Protein AF-A0A5J4QBY5-F1 (afdb_monomer_lite)

pLDDT: mean 77.53, std 17.88, range [31.95, 97.81]

Foldseek 3Di:
DVVCVVCVVVPPPPVVVVPDPDDDDDAADPDDFFLLVLLVVVLVPDQFVVVNVLSVVLSVLCCVVPNDGHTPVPPDQVVVVVLLVSCVVPHDLQNSVSSVVSVVVSVVVCVVNRNDPDDDHDDDCVSSDDDDDADADDPVRVVVLVVVLVVVVVVDDPQFLDLDLQDQNLLSLVLLLCLQLLNADLLFLQQDFQLLWDKDFDDDPDPPDPPPVVLVVVCVVPVPDPSNVVVVVVDDPVNVVVVVVVVVVSVVVCVPGFIWIWGWTARPPPRFIATGIGGCVSNVVSQVSLQADRNRHGDDRQAGSRVLDGSVDDDRSVSSVVSSVVSQVSSLVSNCCCCCVPPVDPSVSDGSSNSNLNSLLVCVVVVNDLVVSCNNNVHDSVVSCVSCVVNVPVVVVVVVVCVVCVVVPD

Secondary structure (DSSP, 8-state):
-HHHHHHHTTTT--HHHHHS------S-STT--BHHHHHHHHHHT-SSHHHHHHHHHHHHHHHHHH-S--BGGG-SHHHHHHHHHHHHHHS-HHHHHHHHHHHHHHHHHHHHTTSS--------GGGG----------HHHHHHHHHHHHHHHHT--TT-----TT-HHHHHHHHHHHHHTTT--HHHHTT-BGGGEEEESPPPP----HHHHHHHHHHHH-TTSHHHHHHHTTS-HHHHHHHHHHHHHHHHHHHHH--EEEEEEE-TTT--EEEEEEEHHHHHHHHGGGGB-TTSPBPPTTSBSSTTS-TT----HHHHHHHHHHHHHHHHHHHHHIIIIIH----TT--THHHHHHHHHHHHHTT--HHHHHHHTT--HHHHHHHHTTTTHHHHHHHHHHHHGGGS--

Radius of gyration: 28.93 Å; chains: 1; bounding box: 74×47×86 Å

InterPro domains:
  IPR010998 Integrase/recombinase, N-terminal [G3DSA:1.10.150.130] (32-131)
  IPR011010 DNA breaking-rejoining enzyme, catalytic core [SSF56349] (48-383)

Structure (mmCIF, N/CA/C/O backbone):
data_AF-A0A5J4QBY5-F1
#
_entry.id   AF-A0A5J4QBY5-F1
#
loop_
_atom_site.group_PDB
_atom_site.id
_atom_site.type_symbol
_atom_site.label_atom_id
_atom_site.label_alt_id
_atom_site.label_comp_id
_atom_site.label_asym_id
_atom_site.label_entity_id
_atom_site.label_seq_id
_atom_site.pdbx_PDB_ins_code
_atom_site.Cartn_x
_atom_site.Cartn_y
_atom_site.Cartn_z
_atom_site.occupancy
_atom_site.B_iso_or_equiv
_atom_site.auth_seq_id
_atom_site.auth_comp_id
_atom_site.auth_asym_id
_atom_site.auth_atom_id
_atom_site.pdbx_PDB_model_num
ATOM 1 N N . ASN A 1 1 ? -39.671 8.702 2.617 1.00 46.53 1 ASN A N 1
ATOM 2 C CA . ASN A 1 1 ? -38.252 8.301 2.446 1.00 46.53 1 ASN A CA 1
ATOM 3 C C . ASN A 1 1 ? -37.418 8.182 3.726 1.00 46.53 1 ASN A C 1
ATOM 5 O O . ASN A 1 1 ? -36.582 7.296 3.741 1.00 46.53 1 ASN A O 1
ATOM 9 N N . ARG A 1 2 ? -37.656 8.931 4.820 1.00 33.38 2 ARG A N 1
ATOM 10 C CA . ARG A 1 2 ? -36.949 8.706 6.112 1.00 33.38 2 ARG A CA 1
ATOM 11 C C . ARG A 1 2 ? -37.353 7.425 6.864 1.00 33.38 2 ARG A C 1
ATOM 13 O O . ARG A 1 2 ? -36.557 6.864 7.602 1.00 33.38 2 ARG A O 1
ATOM 20 N N . ILE A 1 3 ? -38.566 6.932 6.614 1.00 31.95 3 ILE A N 1
ATOM 21 C CA . ILE A 1 3 ? -39.099 5.694 7.206 1.00 31.95 3 ILE A CA 1
ATOM 22 C C . ILE A 1 3 ? -38.296 4.458 6.748 1.00 31.95 3 ILE A C 1
ATOM 24 O O . ILE A 1 3 ? -37.958 3.614 7.567 1.00 31.95 3 ILE A O 1
ATOM 28 N N . LYS A 1 4 ? -37.877 4.381 5.475 1.00 37.06 4 LYS A N 1
ATOM 29 C CA . LYS A 1 4 ? -37.066 3.253 4.977 1.00 37.06 4 LYS A CA 1
ATOM 30 C C . LYS A 1 4 ? -35.644 3.219 5.556 1.00 37.06 4 LYS A C 1
ATOM 32 O O . LYS A 1 4 ? -35.124 2.132 5.770 1.00 37.06 4 LYS A O 1
ATOM 37 N N . GLU A 1 5 ? -35.033 4.367 5.860 1.00 44.47 5 GLU A N 1
ATOM 38 C CA . GLU A 1 5 ? -33.736 4.396 6.560 1.00 44.47 5 GLU A CA 1
ATOM 39 C C . GLU A 1 5 ? -33.871 3.964 8.024 1.00 44.47 5 GLU A C 1
ATOM 41 O O . GLU A 1 5 ? -33.045 3.180 8.485 1.00 44.47 5 GLU A O 1
ATOM 46 N N . TYR A 1 6 ? -34.936 4.389 8.716 1.00 37.34 6 TYR A N 1
ATOM 47 C CA . TYR A 1 6 ? -35.202 3.988 10.102 1.00 37.34 6 TYR A CA 1
ATOM 48 C C . TYR A 1 6 ? -35.401 2.468 10.221 1.00 37.34 6 TYR A C 1
ATOM 50 O O . TYR A 1 6 ? -34.738 1.834 11.031 1.00 37.34 6 TYR A O 1
ATOM 58 N N . TYR A 1 7 ? -36.212 1.856 9.349 1.00 37.28 7 TYR A N 1
ATOM 59 C CA . TYR A 1 7 ? -36.499 0.414 9.406 1.00 37.28 7 TYR A CA 1
ATOM 60 C C . TYR A 1 7 ? -35.414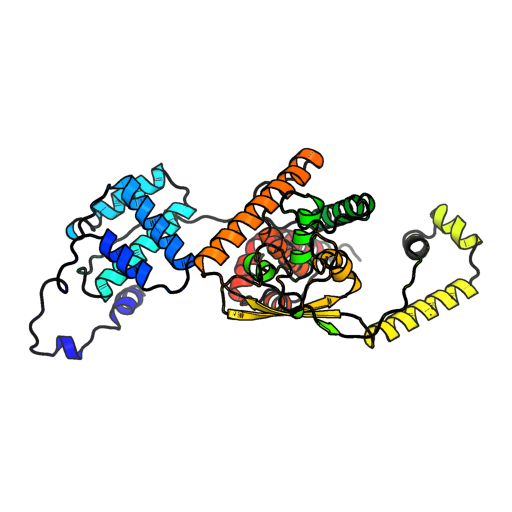 -0.489 8.791 1.00 37.28 7 TYR A C 1
ATOM 62 O O . TYR A 1 7 ? -35.352 -1.667 9.123 1.00 37.28 7 TYR A O 1
ATOM 70 N N . SER A 1 8 ? -34.494 0.042 7.976 1.00 43.62 8 SER A N 1
ATOM 71 C CA . SER A 1 8 ? -33.373 -0.748 7.426 1.00 43.62 8 SER A CA 1
ATOM 72 C C . SER A 1 8 ? -32.381 -1.258 8.483 1.00 43.62 8 SER A C 1
ATOM 74 O O . SER A 1 8 ? -31.684 -2.240 8.245 1.00 43.62 8 SER A O 1
ATOM 76 N N . VAL A 1 9 ? -32.338 -0.625 9.662 1.00 45.53 9 VAL A N 1
ATOM 77 C CA . VAL A 1 9 ? -31.515 -1.044 10.815 1.00 45.53 9 VAL A CA 1
ATOM 78 C C . VAL A 1 9 ? -32.247 -2.067 11.699 1.00 45.53 9 VAL A C 1
ATOM 80 O O . VAL A 1 9 ? -31.615 -2.765 12.485 1.00 45.53 9 VAL A O 1
ATOM 83 N N . PHE A 1 10 ? -33.570 -2.173 11.551 1.00 42.09 10 PHE A N 1
ATOM 84 C CA . PHE A 1 10 ? -34.473 -2.948 12.409 1.00 42.09 10 PHE A CA 1
ATOM 85 C C . PHE A 1 10 ? -35.046 -4.204 11.736 1.00 42.09 10 PHE A C 1
ATOM 87 O O . PHE A 1 10 ? -35.839 -4.912 12.346 1.00 42.09 10 PHE A O 1
ATOM 94 N N . ASN A 1 11 ? -34.626 -4.517 10.508 1.00 40.97 11 ASN A N 1
ATOM 95 C CA . ASN A 1 11 ? -35.065 -5.719 9.787 1.00 40.97 11 ASN A CA 1
ATOM 96 C C . ASN A 1 11 ? -34.514 -7.048 10.351 1.00 40.97 11 ASN A C 1
ATOM 98 O O . ASN A 1 11 ? -34.818 -8.094 9.793 1.00 40.97 11 ASN A O 1
ATOM 102 N N . ASP A 1 12 ? -33.765 -7.009 11.458 1.00 42.72 12 ASP A N 1
ATOM 103 C CA . ASP A 1 12 ? -33.238 -8.184 12.166 1.00 42.72 12 ASP A CA 1
ATOM 104 C C . ASP A 1 12 ? -33.823 -8.311 13.590 1.00 42.72 12 ASP A C 1
ATOM 106 O O . ASP A 1 12 ? -33.167 -8.836 14.494 1.00 42.72 12 ASP A O 1
ATOM 110 N N . TYR A 1 13 ? -35.026 -7.789 13.857 1.00 49.34 13 TYR A N 1
ATOM 111 C CA . TYR A 1 13 ? -35.700 -8.162 15.101 1.00 49.34 13 TYR A CA 1
ATOM 112 C C . TYR A 1 13 ? -36.180 -9.606 14.994 1.00 49.34 13 TYR A C 1
ATOM 114 O O . TYR A 1 13 ? -37.030 -9.926 14.168 1.00 49.34 13 TYR A O 1
ATOM 122 N N . ASP A 1 14 ? -35.616 -10.463 15.842 1.00 50.88 14 ASP A N 1
ATOM 123 C CA . ASP A 1 14 ? -36.073 -11.828 16.070 1.00 50.88 14 ASP A CA 1
ATOM 124 C C . ASP A 1 14 ? -37.492 -11.777 16.659 1.00 50.88 14 ASP A C 1
ATOM 126 O O . ASP A 1 14 ? -37.699 -11.611 17.864 1.00 50.88 14 ASP A O 1
ATOM 130 N N . VAL A 1 15 ? -38.480 -11.812 15.765 1.00 52.09 15 VAL A N 1
ATOM 131 C CA . VAL A 1 15 ? -39.899 -11.713 16.111 1.00 52.09 15 VAL A CA 1
ATOM 132 C C . VAL A 1 15 ? -40.307 -12.898 16.993 1.00 52.09 15 VAL A C 1
ATOM 134 O O . VAL A 1 15 ? -41.136 -12.730 17.883 1.00 52.09 15 VAL A O 1
ATOM 137 N N . GLU A 1 16 ? -39.664 -14.061 16.835 1.00 52.66 16 GLU A N 1
ATOM 138 C CA . GLU A 1 16 ? -39.890 -15.234 17.687 1.00 52.66 16 GLU A CA 1
ATOM 139 C C . GLU A 1 16 ? -39.417 -14.989 19.127 1.00 52.66 16 GLU A C 1
ATOM 141 O O . GLU A 1 16 ? -40.089 -15.394 20.075 1.00 52.66 16 GLU A O 1
ATOM 146 N N . PHE A 1 17 ? -38.310 -14.265 19.321 1.00 50.84 17 PHE A N 1
ATOM 147 C CA . PHE A 1 17 ? -37.849 -13.857 20.653 1.00 50.84 17 PHE A CA 1
ATOM 148 C C . PHE A 1 17 ? -38.803 -12.856 21.324 1.00 50.84 17 PHE A C 1
ATOM 150 O O . PHE A 1 17 ? -39.054 -12.973 22.523 1.00 50.84 17 PHE A O 1
ATOM 157 N N . ILE A 1 18 ? -39.368 -11.909 20.564 1.00 51.84 18 ILE A N 1
ATOM 158 C CA . ILE A 1 18 ? -40.320 -10.897 21.068 1.00 51.84 18 ILE A CA 1
ATOM 159 C C . ILE A 1 18 ? -41.653 -11.528 21.496 1.00 51.84 18 ILE A C 1
ATOM 161 O O . ILE A 1 18 ? -42.268 -11.058 22.449 1.00 51.84 18 ILE A O 1
ATOM 165 N N . ILE A 1 19 ? -42.094 -12.579 20.800 1.00 57.53 19 ILE A N 1
ATOM 166 C CA . ILE A 1 19 ? -43.344 -13.296 21.100 1.00 57.53 19 ILE A CA 1
ATOM 167 C C . ILE A 1 19 ? -43.143 -14.341 22.216 1.00 57.53 19 ILE A C 1
ATOM 169 O O . ILE A 1 19 ? -44.112 -14.841 22.780 1.00 57.53 19 ILE A O 1
ATOM 173 N N . SER A 1 20 ? -41.901 -14.682 22.569 1.00 62.91 20 SER A N 1
ATOM 174 C CA . SER A 1 20 ? -41.631 -15.672 23.614 1.00 62.91 20 SER A CA 1
ATOM 175 C C . SER A 1 20 ? -41.815 -15.110 25.032 1.00 62.91 20 SER A C 1
ATOM 177 O O . SER A 1 20 ? -41.347 -14.015 25.329 1.00 62.91 20 SER A O 1
ATOM 179 N N . ASP A 1 21 ? -42.362 -15.913 25.954 1.00 59.78 21 ASP A N 1
ATOM 180 C CA . ASP A 1 21 ? -42.421 -15.624 27.405 1.00 59.78 21 ASP A CA 1
ATOM 181 C C . ASP A 1 21 ? -41.038 -15.660 28.097 1.00 59.78 21 ASP A C 1
ATOM 183 O O . ASP A 1 21 ? -40.919 -15.780 29.321 1.00 59.78 21 ASP A O 1
ATOM 187 N N . LYS A 1 22 ? -39.944 -15.601 27.326 1.00 47.88 22 LYS A N 1
ATOM 188 C CA . LYS A 1 22 ? -38.591 -15.627 27.878 1.00 47.88 22 LYS A CA 1
ATOM 189 C C . LYS A 1 22 ? -38.329 -14.304 28.607 1.00 47.88 22 LYS A C 1
ATOM 191 O O . LYS A 1 22 ? -38.562 -13.234 28.043 1.00 47.88 22 LYS A O 1
ATOM 196 N N . PRO A 1 23 ? -37.801 -14.335 29.843 1.00 45.22 23 PRO A N 1
ATOM 197 C CA . PRO A 1 23 ? -37.517 -13.118 30.587 1.00 45.22 23 PRO A CA 1
ATOM 198 C C . PRO A 1 23 ? -36.537 -12.226 29.814 1.00 45.22 23 PRO A C 1
ATOM 200 O O . PRO A 1 23 ? -35.469 -12.667 29.382 1.00 45.22 23 PRO A O 1
ATOM 203 N N . ILE A 1 24 ? -36.892 -10.946 29.666 1.00 48.22 24 ILE A N 1
ATOM 204 C CA . ILE A 1 24 ? -36.012 -9.920 29.102 1.00 48.22 24 ILE A CA 1
ATOM 205 C C . ILE A 1 24 ? -34.854 -9.723 30.084 1.00 48.22 24 ILE A C 1
ATOM 207 O O . ILE A 1 24 ? -34.981 -9.005 31.079 1.00 48.22 24 ILE A O 1
ATOM 211 N N . ASN A 1 25 ? -33.713 -10.355 29.816 1.00 41.38 25 ASN A N 1
ATOM 212 C CA . ASN A 1 25 ? -32.504 -10.113 30.593 1.00 41.38 25 ASN A CA 1
ATOM 213 C C . ASN A 1 25 ? -32.058 -8.656 30.398 1.00 41.38 25 ASN A C 1
ATOM 215 O O . ASN A 1 25 ? -31.534 -8.266 29.353 1.00 41.38 25 ASN A O 1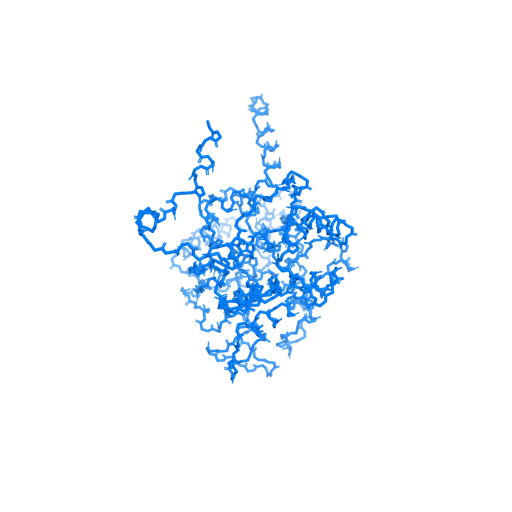
ATOM 219 N N . LYS A 1 26 ? -32.281 -7.831 31.427 1.00 43.12 26 LYS A N 1
ATOM 220 C CA . LYS A 1 26 ? -31.661 -6.513 31.558 1.00 43.12 26 LYS A CA 1
ATOM 221 C C . LYS A 1 26 ? -30.159 -6.722 31.792 1.00 43.12 26 LYS A C 1
ATOM 223 O O . LYS A 1 26 ? -29.785 -7.253 32.830 1.00 43.12 26 LYS A O 1
ATOM 228 N N . TYR A 1 27 ? -29.336 -6.199 30.882 1.00 49.44 27 TYR A N 1
ATOM 229 C CA . TYR A 1 27 ? -27.869 -6.066 30.980 1.00 49.44 27 TYR A CA 1
ATOM 230 C C . TYR A 1 27 ? -27.029 -7.319 30.662 1.00 49.44 27 TYR A C 1
ATOM 232 O O . TYR A 1 27 ? -27.524 -8.441 30.719 1.00 49.44 27 TYR A O 1
ATOM 240 N N . PRO A 1 28 ? -25.788 -7.106 30.172 1.00 50.69 28 PRO A N 1
ATOM 241 C CA . PRO A 1 28 ? -25.150 -7.985 29.210 1.00 50.69 28 PRO A CA 1
ATOM 242 C C . PRO A 1 28 ? -24.596 -9.246 29.861 1.00 50.69 28 PRO A C 1
ATOM 244 O O . PRO A 1 28 ? -24.357 -9.280 31.067 1.00 50.69 28 PRO A O 1
ATOM 247 N N . GLY A 1 29 ? -24.305 -10.246 29.027 1.00 49.34 29 GLY A N 1
ATOM 248 C CA . GLY A 1 29 ? -23.555 -11.437 29.420 1.00 49.34 29 GLY A CA 1
ATOM 249 C C . GLY A 1 29 ? -22.324 -11.114 30.290 1.00 49.34 29 GLY A C 1
ATOM 250 O O . GLY A 1 29 ? -21.747 -10.025 30.201 1.00 49.34 29 GLY A O 1
ATOM 251 N N . PRO A 1 30 ? -21.936 -12.047 31.169 1.00 52.03 30 PRO A N 1
ATOM 252 C CA . PRO A 1 30 ? -21.214 -11.748 32.399 1.00 52.03 30 PRO A CA 1
ATOM 253 C C . PRO A 1 30 ? -19.867 -11.039 32.161 1.00 52.03 30 PRO A C 1
ATOM 255 O O . PRO A 1 30 ? -18.988 -11.557 31.479 1.00 52.03 30 PRO A O 1
ATOM 258 N N . GLY A 1 31 ? -19.689 -9.861 32.778 1.00 69.94 31 GLY A N 1
ATOM 259 C CA . GLY A 1 31 ? -18.376 -9.357 33.217 1.00 69.94 31 GLY A CA 1
ATOM 260 C C . GLY A 1 31 ? -17.738 -8.170 32.478 1.00 69.94 31 GLY A C 1
ATOM 261 O O . GLY A 1 31 ? -16.791 -7.589 33.010 1.00 69.94 31 GLY A O 1
ATOM 262 N N . ILE A 1 32 ? -18.209 -7.748 31.298 1.00 83.25 32 ILE A N 1
ATOM 263 C CA . ILE A 1 32 ? -17.543 -6.659 30.551 1.00 83.25 32 ILE A CA 1
ATOM 264 C C . ILE A 1 32 ? -18.121 -5.292 30.923 1.00 83.25 32 ILE A C 1
ATOM 266 O O . ILE A 1 32 ? -19.243 -4.958 30.557 1.00 83.25 32 ILE A O 1
ATOM 270 N N . THR A 1 33 ? -17.320 -4.471 31.605 1.00 89.62 33 THR A N 1
ATOM 271 C CA . THR A 1 33 ? -17.707 -3.116 32.048 1.00 89.62 33 THR A CA 1
ATOM 272 C C . THR A 1 33 ? -16.893 -1.994 31.399 1.00 89.62 33 THR A C 1
ATOM 274 O O . THR A 1 33 ? -17.260 -0.823 31.517 1.00 89.62 33 THR A O 1
ATOM 277 N N . ASP A 1 34 ? -15.822 -2.337 30.680 1.00 93.94 34 ASP A N 1
ATOM 278 C CA . ASP A 1 34 ? -14.875 -1.390 30.090 1.00 93.94 34 ASP A CA 1
ATOM 279 C C . ASP A 1 34 ? -14.843 -1.490 28.556 1.00 93.94 34 ASP A C 1
ATOM 281 O O . ASP A 1 34 ? -14.798 -2.579 27.973 1.00 93.94 34 ASP A O 1
ATOM 285 N N . PHE A 1 35 ? -14.867 -0.339 27.886 1.00 95.38 35 PHE A N 1
ATOM 286 C CA . PHE A 1 35 ? -14.888 -0.243 26.433 1.00 95.38 35 PHE A CA 1
ATOM 287 C C . PHE A 1 35 ? -13.587 -0.755 25.798 1.00 95.38 35 PHE A C 1
ATOM 289 O O . PHE A 1 35 ? -13.620 -1.312 24.699 1.00 95.38 35 PHE A O 1
ATOM 296 N N . TYR A 1 36 ? -12.443 -0.665 26.480 1.00 96.75 36 TYR A N 1
ATOM 297 C CA . TYR A 1 36 ? -11.177 -1.228 26.007 1.00 96.75 36 TYR A CA 1
ATOM 298 C C . TYR A 1 36 ? -11.217 -2.749 25.877 1.00 96.75 36 TYR A C 1
ATOM 300 O O . TYR A 1 36 ? -10.595 -3.290 24.955 1.00 96.75 36 TYR A O 1
ATOM 308 N N . ASN A 1 37 ? -11.984 -3.430 26.730 1.00 94.06 37 ASN A N 1
ATOM 309 C CA . ASN A 1 37 ? -12.189 -4.875 26.638 1.00 94.06 37 ASN A CA 1
ATOM 310 C C . ASN A 1 37 ? -13.017 -5.231 25.396 1.00 94.06 37 ASN A C 1
ATOM 312 O O . ASN A 1 37 ? -12.685 -6.182 24.690 1.00 94.06 37 ASN A O 1
ATOM 316 N N . LEU A 1 38 ? -14.014 -4.414 25.041 1.00 94.62 38 LEU A N 1
ATOM 317 C CA . LEU A 1 38 ? -14.770 -4.574 23.790 1.00 94.62 38 LEU A CA 1
ATOM 318 C C . LEU A 1 38 ? -13.883 -4.386 22.553 1.00 94.62 38 LEU A C 1
ATOM 320 O O . LEU A 1 38 ? -13.995 -5.137 21.580 1.00 94.62 38 LEU A O 1
ATOM 324 N N . ILE A 1 39 ? -12.974 -3.405 22.586 1.00 96.12 39 ILE A N 1
ATOM 325 C CA . ILE A 1 39 ? -11.996 -3.212 21.508 1.00 96.12 39 ILE A CA 1
ATOM 326 C C . ILE A 1 39 ? -11.082 -4.435 21.398 1.00 96.12 39 ILE A C 1
ATOM 328 O O . ILE A 1 39 ? -10.825 -4.893 20.284 1.00 96.12 39 ILE A O 1
ATOM 332 N N . GLN A 1 40 ? -10.615 -4.968 22.531 1.00 94.19 40 GLN A N 1
ATOM 333 C CA . GLN A 1 40 ? -9.738 -6.137 22.573 1.00 94.19 40 GLN A CA 1
ATOM 334 C C . GLN A 1 40 ? -10.424 -7.376 21.988 1.00 94.19 40 GLN A C 1
ATOM 336 O O . GLN A 1 40 ? -9.901 -7.953 21.039 1.00 94.19 40 GLN A O 1
ATOM 341 N N . LEU A 1 41 ? -11.652 -7.684 22.416 1.00 92.56 41 LEU A N 1
ATOM 342 C CA . LEU A 1 41 ? -12.450 -8.766 21.829 1.00 92.56 41 LEU A CA 1
ATOM 343 C C . LEU A 1 41 ? -12.600 -8.617 20.314 1.00 92.56 41 LEU A C 1
ATOM 345 O O . LEU A 1 41 ? -12.476 -9.585 19.559 1.00 92.56 41 LEU A O 1
ATOM 349 N N . LYS A 1 42 ? -12.821 -7.388 19.829 1.00 92.62 42 LYS A N 1
ATOM 350 C CA . LYS A 1 42 ? -12.917 -7.165 18.386 1.00 92.62 42 LYS A CA 1
ATOM 351 C C . LYS A 1 42 ? -11.578 -7.339 17.671 1.00 92.62 42 LYS A C 1
ATOM 353 O O . LYS A 1 42 ? -11.571 -7.840 16.546 1.00 92.62 42 LYS A O 1
ATOM 358 N N . ILE A 1 43 ? -10.461 -6.938 18.277 1.00 92.12 43 ILE A N 1
ATOM 359 C CA . ILE A 1 43 ? -9.112 -7.193 17.746 1.00 92.12 43 ILE A CA 1
ATOM 360 C C . ILE A 1 43 ? -8.877 -8.698 17.611 1.00 92.12 43 ILE A C 1
ATOM 362 O O . ILE A 1 43 ? -8.402 -9.146 16.562 1.00 92.12 43 ILE A O 1
ATOM 366 N N . ASP A 1 44 ? -9.251 -9.462 18.630 1.00 88.50 44 ASP A N 1
ATOM 367 C CA . ASP A 1 44 ? -9.027 -10.905 18.689 1.00 88.50 44 ASP A CA 1
ATOM 368 C C . ASP A 1 44 ? -9.897 -11.655 17.672 1.00 88.50 44 ASP A C 1
ATOM 370 O O . ASP A 1 44 ? -9.438 -12.630 17.082 1.00 88.50 44 ASP A O 1
ATOM 374 N N . SER A 1 45 ? -11.069 -11.106 17.326 1.00 88.12 45 SER A N 1
ATOM 375 C CA . SER A 1 45 ? -11.932 -11.637 16.258 1.00 88.12 45 SER A CA 1
ATOM 376 C C . SER A 1 45 ? -11.357 -11.537 14.835 1.00 88.12 45 SER A C 1
ATOM 378 O O . SER A 1 45 ? -11.880 -12.164 13.914 1.00 88.12 45 SER A O 1
ATOM 380 N N . TYR A 1 46 ? -10.311 -10.734 14.599 1.00 86.88 46 TYR A N 1
ATOM 381 C CA . TYR A 1 46 ? -9.714 -10.616 13.265 1.00 86.88 46 TYR A CA 1
ATOM 382 C C . TYR A 1 46 ? -8.605 -11.638 13.031 1.00 86.88 46 TYR A C 1
ATOM 384 O O . TYR A 1 46 ? -7.782 -11.912 13.896 1.00 86.88 46 TYR A O 1
ATOM 392 N N . THR A 1 47 ? -8.487 -12.104 11.790 1.00 84.38 47 THR A N 1
ATOM 393 C CA . THR A 1 47 ? -7.352 -12.927 11.344 1.00 84.38 47 THR A CA 1
ATOM 394 C C . THR A 1 47 ? -6.208 -12.072 10.791 1.00 84.38 47 THR A C 1
ATOM 396 O O . THR A 1 47 ? -5.042 -12.312 11.091 1.00 84.38 47 THR A O 1
ATOM 399 N N . ARG A 1 48 ? -6.525 -11.007 10.040 1.00 83.44 48 ARG A N 1
ATOM 400 C CA . ARG A 1 48 ? -5.536 -10.127 9.387 1.00 83.44 48 ARG A CA 1
ATOM 401 C C . ARG A 1 48 ? -4.980 -9.055 10.329 1.00 83.44 48 ARG A C 1
ATOM 403 O O . ARG A 1 48 ? -5.732 -8.247 10.881 1.00 83.44 48 ARG A O 1
ATOM 410 N N . TRP A 1 49 ? -3.656 -8.948 10.410 1.00 85.50 49 TRP A N 1
ATOM 411 C CA . TRP A 1 49 ? -2.929 -7.966 11.214 1.00 85.50 49 TRP A CA 1
ATOM 412 C C . TRP A 1 49 ? -3.259 -6.525 10.835 1.00 85.50 49 TRP A C 1
ATOM 414 O O . TRP A 1 49 ? -3.413 -5.693 11.719 1.00 85.50 49 TRP A O 1
ATOM 424 N N . ASN A 1 50 ? -3.430 -6.207 9.548 1.00 81.94 50 ASN A N 1
ATOM 425 C CA . ASN A 1 50 ? -3.780 -4.842 9.136 1.00 81.94 50 ASN A CA 1
ATOM 426 C C . ASN A 1 50 ? -5.121 -4.372 9.746 1.00 81.94 50 ASN A C 1
ATOM 428 O O . ASN A 1 50 ? -5.263 -3.219 10.152 1.00 81.94 50 ASN A O 1
ATOM 432 N N . SER A 1 51 ? -6.098 -5.276 9.868 1.00 85.19 51 SER A N 1
ATOM 433 C CA . SER A 1 51 ? -7.375 -4.986 10.533 1.00 85.19 51 SER A CA 1
ATOM 434 C C . SER A 1 51 ? -7.190 -4.779 12.037 1.00 85.19 51 SER A C 1
ATOM 436 O O . SER A 1 51 ? -7.756 -3.833 12.589 1.00 85.19 51 SER A O 1
ATOM 438 N N . LYS A 1 52 ? -6.342 -5.601 12.676 1.00 90.88 52 LYS A N 1
ATOM 439 C CA . LYS A 1 52 ? -5.959 -5.448 14.091 1.00 90.88 52 LYS A CA 1
ATOM 440 C C . LYS A 1 52 ? -5.253 -4.119 14.343 1.00 90.88 52 LYS A C 1
ATOM 442 O O . LYS A 1 52 ? -5.647 -3.382 15.236 1.00 90.88 52 LYS A O 1
ATOM 447 N N . ALA A 1 53 ? -4.267 -3.771 13.520 1.00 89.12 53 ALA A N 1
ATOM 448 C CA . ALA A 1 53 ? -3.447 -2.571 13.663 1.00 89.12 53 ALA A CA 1
ATOM 449 C C . ALA A 1 53 ? -4.284 -1.284 13.697 1.00 89.12 53 ALA A C 1
ATOM 451 O O . ALA A 1 53 ? -4.002 -0.396 14.498 1.00 89.12 53 ALA A O 1
ATOM 452 N N . ASN A 1 54 ? -5.344 -1.200 12.886 1.00 89.88 54 ASN A N 1
ATOM 453 C CA . ASN A 1 54 ? -6.259 -0.055 12.897 1.00 89.88 54 ASN A CA 1
ATOM 454 C C . ASN A 1 54 ? -7.029 0.077 14.220 1.00 89.88 54 ASN A C 1
ATOM 456 O O . ASN A 1 54 ? -7.207 1.189 14.714 1.00 89.88 54 ASN A O 1
ATOM 460 N N . LEU A 1 55 ? -7.478 -1.040 14.801 1.00 94.69 55 LEU A N 1
ATOM 461 C CA . LEU A 1 55 ? -8.151 -1.036 16.102 1.00 94.69 55 LEU A CA 1
ATOM 462 C C . LEU A 1 55 ? -7.179 -0.813 17.264 1.00 94.69 55 LEU A C 1
ATOM 464 O O . LEU A 1 55 ? -7.534 -0.128 18.214 1.00 94.69 55 LEU A O 1
ATOM 468 N N . ILE A 1 56 ? -5.947 -1.318 17.169 1.00 94.94 56 ILE A N 1
ATOM 469 C CA . ILE A 1 56 ? -4.881 -1.048 18.144 1.00 94.94 56 ILE A CA 1
ATOM 470 C C . ILE A 1 56 ? -4.553 0.451 18.162 1.00 94.94 56 ILE A C 1
ATOM 472 O O . ILE A 1 56 ? -4.478 1.051 19.227 1.00 94.94 56 ILE A O 1
ATOM 476 N N . GLN A 1 57 ? -4.421 1.093 16.996 1.00 93.94 57 GLN A N 1
ATOM 477 C CA . GLN A 1 57 ? -4.206 2.545 16.923 1.00 93.94 57 GLN A CA 1
ATOM 478 C C . GLN A 1 57 ? -5.383 3.341 17.496 1.00 93.94 57 GLN A C 1
ATOM 480 O O . GLN A 1 57 ? -5.169 4.350 18.168 1.00 93.94 57 GLN A O 1
ATOM 485 N N . PHE A 1 58 ? -6.613 2.887 17.251 1.00 96.44 58 PHE A N 1
ATOM 486 C CA . PHE A 1 58 ? -7.809 3.478 17.848 1.00 96.44 58 PHE A CA 1
ATOM 487 C C . PHE A 1 58 ? -7.803 3.340 19.380 1.00 96.44 58 PHE A C 1
ATOM 489 O O . PHE A 1 58 ? -7.960 4.343 20.071 1.00 96.44 58 PHE A O 1
ATOM 496 N N . LYS A 1 59 ? -7.511 2.143 19.913 1.00 97.00 59 LYS A N 1
ATOM 497 C CA . LYS A 1 59 ? -7.340 1.899 21.356 1.00 97.00 59 LYS A CA 1
ATOM 498 C C . LYS A 1 59 ? -6.286 2.826 21.958 1.00 97.00 59 LYS A C 1
ATOM 500 O O . LYS A 1 59 ? -6.570 3.507 22.931 1.00 97.00 59 LYS A O 1
ATOM 505 N N . ASN A 1 60 ? -5.111 2.925 21.338 1.00 96.44 60 ASN A N 1
ATOM 506 C CA . ASN A 1 60 ? -4.032 3.803 21.801 1.00 96.44 60 ASN A CA 1
ATOM 507 C C . ASN A 1 60 ? -4.419 5.289 21.752 1.00 96.44 60 ASN A C 1
ATOM 509 O O . ASN A 1 60 ? -3.964 6.071 22.581 1.00 96.44 60 ASN A O 1
ATOM 513 N N . THR A 1 61 ? -5.251 5.688 20.786 1.00 96.62 61 THR A N 1
ATOM 514 C CA . THR A 1 61 ? -5.771 7.060 20.708 1.00 96.62 61 THR A CA 1
ATOM 515 C C . THR A 1 61 ? -6.707 7.348 21.877 1.00 96.62 61 THR A C 1
ATOM 517 O O . THR A 1 61 ? -6.554 8.382 22.514 1.00 96.62 61 THR A O 1
ATOM 520 N N . LEU A 1 62 ? -7.617 6.426 22.199 1.00 97.06 62 LEU A N 1
ATOM 521 C CA . LEU A 1 62 ? -8.489 6.552 23.366 1.00 97.06 62 LEU A CA 1
ATOM 522 C C . LEU A 1 62 ? -7.698 6.541 24.680 1.00 97.06 62 LEU A C 1
ATOM 524 O O . LEU A 1 62 ? -7.913 7.433 25.489 1.00 97.06 62 LEU A O 1
ATOM 528 N N . LEU A 1 63 ? -6.728 5.632 24.843 1.00 96.81 63 LEU A N 1
ATOM 529 C CA . LEU A 1 63 ? -5.852 5.584 26.025 1.00 96.81 63 LEU A CA 1
ATOM 530 C C . LEU A 1 63 ? -5.125 6.915 26.253 1.00 96.81 63 LEU A C 1
ATOM 532 O O . LEU A 1 63 ? -4.995 7.371 27.384 1.00 96.81 63 LEU A O 1
ATOM 536 N N . LYS A 1 64 ? -4.678 7.568 25.173 1.00 96.31 64 LYS A N 1
ATOM 537 C CA . LYS A 1 64 ? -4.020 8.877 25.253 1.00 96.31 64 LYS A CA 1
ATOM 538 C C . LYS A 1 64 ? -4.971 10.001 25.691 1.00 96.31 64 LYS A C 1
ATOM 540 O O . LYS A 1 64 ? -4.508 10.953 26.306 1.00 96.31 64 LYS A O 1
ATOM 545 N N . ILE A 1 65 ? -6.252 9.927 25.329 1.00 96.00 65 ILE A N 1
ATOM 546 C CA . ILE A 1 65 ? -7.242 10.979 25.611 1.00 96.00 65 ILE A CA 1
ATOM 547 C C . ILE A 1 65 ? -7.898 10.770 26.985 1.00 96.00 65 ILE A C 1
ATOM 549 O O . ILE A 1 6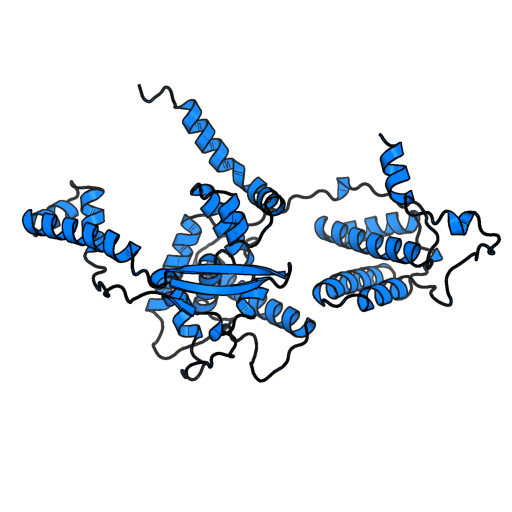5 ? -8.068 11.727 27.729 1.00 96.00 65 ILE A O 1
ATOM 553 N N . TYR A 1 66 ? -8.251 9.527 27.318 1.00 95.88 66 TYR A N 1
ATOM 554 C CA . TYR A 1 66 ? -9.119 9.180 28.450 1.00 95.88 66 TYR A CA 1
ATOM 555 C C . TYR A 1 66 ? -8.436 8.354 29.543 1.00 95.88 66 TYR A C 1
ATOM 557 O O . TYR A 1 66 ? -9.072 8.030 30.541 1.00 95.88 66 TYR A O 1
ATOM 565 N N . GLY A 1 67 ? -7.159 8.003 29.374 1.00 95.38 67 GLY A N 1
ATOM 566 C CA . GLY A 1 67 ? -6.440 7.157 30.321 1.00 95.38 67 GLY A CA 1
ATOM 567 C C . GLY A 1 67 ? -6.784 5.674 30.181 1.00 95.38 67 GLY A C 1
ATOM 568 O O . GLY A 1 67 ? -7.296 5.221 29.157 1.00 95.38 67 GLY A O 1
ATOM 569 N N . ASP A 1 68 ? -6.462 4.904 31.210 1.00 95.12 68 ASP A N 1
ATOM 570 C CA . ASP A 1 68 ? -6.470 3.438 31.238 1.00 95.12 68 ASP A CA 1
ATOM 571 C C . ASP A 1 68 ? -7.853 2.799 31.415 1.00 95.12 68 ASP A C 1
ATOM 573 O O . ASP A 1 68 ? -8.010 1.607 31.143 1.00 95.12 68 ASP A O 1
ATOM 577 N N . LYS A 1 69 ? -8.865 3.584 31.801 1.00 94.12 69 LYS A N 1
ATOM 578 C CA . LYS A 1 69 ? -10.232 3.110 32.029 1.00 94.12 69 LYS A CA 1
ATOM 579 C C . LYS A 1 69 ? -11.254 3.903 31.228 1.00 94.12 69 LYS A C 1
ATOM 581 O O . LYS A 1 69 ? -11.312 5.128 31.309 1.00 94.12 69 LYS A O 1
ATOM 586 N N . LEU A 1 70 ? -12.119 3.200 30.504 1.00 96.25 70 LEU A N 1
ATOM 587 C CA . LEU A 1 70 ? -13.227 3.803 29.768 1.00 96.25 70 LEU A CA 1
ATOM 588 C C . LEU A 1 70 ? -14.512 3.009 30.028 1.00 96.25 70 LEU A C 1
ATOM 590 O O . LEU A 1 70 ? -14.870 2.121 29.249 1.00 96.25 70 LEU A O 1
ATOM 594 N N . PRO A 1 71 ? -15.230 3.311 31.126 1.00 94.75 71 PRO A N 1
ATOM 595 C CA . PRO A 1 71 ? -16.431 2.578 31.491 1.00 94.75 71 PRO A CA 1
ATOM 596 C C . PRO A 1 71 ? -17.511 2.668 30.410 1.00 94.75 71 PRO A C 1
ATOM 598 O O . PRO A 1 71 ? -17.852 3.750 29.929 1.00 94.75 71 PRO A O 1
ATOM 601 N N . ILE A 1 72 ? -18.115 1.530 30.076 1.00 92.62 72 ILE A N 1
ATOM 602 C CA . ILE A 1 72 ? -19.154 1.417 29.042 1.00 92.62 72 ILE A CA 1
ATOM 603 C C . ILE A 1 72 ? -20.349 2.336 29.329 1.00 92.62 72 ILE A C 1
ATOM 605 O O . ILE A 1 72 ? -20.924 2.921 28.412 1.00 92.62 72 ILE A O 1
ATOM 609 N N . ASN A 1 73 ? -20.707 2.513 30.604 1.00 90.12 73 ASN A N 1
ATOM 610 C CA . ASN A 1 73 ? -21.821 3.372 31.012 1.00 90.12 73 ASN A CA 1
ATOM 611 C C . ASN A 1 73 ? -21.589 4.870 30.723 1.00 90.12 73 ASN A C 1
ATOM 613 O O . ASN A 1 73 ? -22.559 5.630 30.679 1.00 90.12 73 ASN A O 1
ATOM 617 N N . LYS A 1 74 ? -20.337 5.290 30.489 1.00 92.75 74 LYS A N 1
ATOM 618 C CA . LYS A 1 74 ? -19.976 6.655 30.083 1.00 92.75 74 LYS A CA 1
ATOM 619 C C . LYS A 1 74 ? -20.112 6.880 28.577 1.00 92.75 74 LYS A C 1
ATOM 621 O O . LYS A 1 74 ? -20.134 8.029 28.153 1.00 92.75 74 LYS A O 1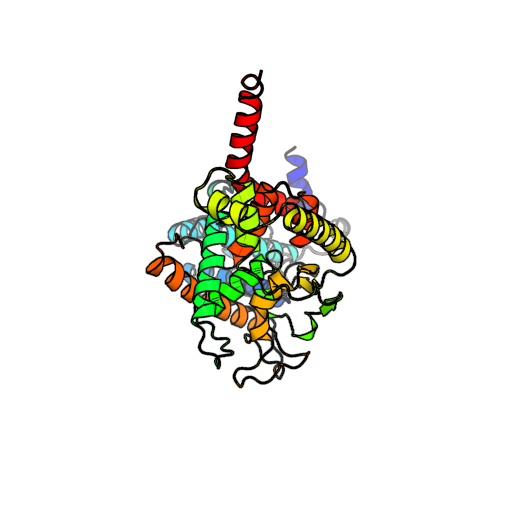
ATOM 626 N N . ILE A 1 75 ? -20.256 5.825 27.771 1.00 95.31 75 ILE A N 1
ATOM 627 C CA . ILE A 1 75 ? -20.420 5.939 26.318 1.00 95.31 75 ILE A CA 1
ATOM 628 C C . ILE A 1 75 ? -21.845 6.416 25.996 1.00 95.31 75 ILE A C 1
ATOM 630 O O . ILE A 1 75 ? -22.815 5.655 26.006 1.00 95.31 75 ILE A O 1
ATOM 634 N N . ASN A 1 76 ? -21.976 7.714 25.737 1.00 95.00 76 ASN A N 1
ATOM 635 C CA . ASN A 1 76 ? -23.215 8.403 25.379 1.00 95.00 76 ASN A CA 1
ATOM 636 C C . ASN A 1 76 ? -22.917 9.575 24.415 1.00 95.00 76 ASN A C 1
ATOM 638 O O . ASN A 1 76 ? -21.783 9.738 23.962 1.00 95.00 76 ASN A O 1
ATOM 642 N N . GLN A 1 77 ? -23.922 10.398 24.096 1.00 96.75 77 GLN A N 1
ATOM 643 C CA . GLN A 1 77 ? -23.745 11.539 23.189 1.00 96.75 77 GLN A CA 1
ATOM 644 C C . GLN A 1 77 ? -22.758 12.589 23.732 1.00 96.75 77 GLN A C 1
ATOM 646 O O . GLN A 1 77 ? -22.008 13.170 22.953 1.00 96.75 77 GLN A O 1
ATOM 651 N N . ILE A 1 78 ? -22.713 12.798 25.054 1.00 96.75 78 ILE A N 1
ATOM 652 C CA . ILE A 1 78 ? -21.768 13.726 25.699 1.00 96.75 78 ILE A CA 1
ATOM 653 C C . ILE A 1 78 ? -20.333 13.242 25.467 1.00 96.75 78 ILE A C 1
ATOM 655 O O . ILE A 1 78 ? -19.495 14.013 25.007 1.00 96.75 78 ILE A O 1
ATOM 659 N N . PHE A 1 79 ? -20.074 11.950 25.696 1.00 97.56 79 PHE A N 1
ATOM 660 C CA . PHE A 1 79 ? -18.781 11.337 25.390 1.00 97.56 79 PHE A CA 1
ATOM 661 C C . PHE A 1 79 ? -18.426 11.457 23.905 1.00 97.56 79 PHE A C 1
ATOM 663 O O . PHE A 1 79 ? -17.297 11.804 23.581 1.00 97.56 79 PHE A O 1
ATOM 670 N N . LEU A 1 80 ? -19.365 11.187 22.990 1.00 97.62 80 LEU A N 1
ATOM 671 C CA . LEU A 1 80 ? -19.089 11.282 21.553 1.00 97.62 80 LEU A CA 1
ATOM 672 C C . LEU A 1 80 ? -18.709 12.712 21.137 1.00 97.62 80 LEU A C 1
ATOM 674 O O . LEU A 1 80 ? -17.788 12.887 20.339 1.00 97.62 80 LEU A O 1
ATOM 678 N N . ASN A 1 81 ? -19.399 13.719 21.675 1.00 97.44 81 ASN A N 1
ATOM 679 C CA . ASN A 1 81 ? -19.117 15.123 21.385 1.00 97.44 81 ASN A CA 1
ATOM 680 C C . ASN A 1 81 ? -17.718 15.522 21.866 1.00 97.44 81 ASN A C 1
ATOM 682 O O . ASN A 1 81 ? -16.942 16.058 21.073 1.00 97.44 81 ASN A O 1
ATOM 686 N N . ASP A 1 82 ? -17.373 15.192 23.115 1.00 97.81 82 ASP A N 1
ATOM 687 C CA . ASP A 1 82 ? -16.025 15.424 23.643 1.00 97.81 82 ASP A CA 1
ATOM 688 C C . ASP A 1 82 ? -14.975 14.657 22.824 1.00 97.81 82 ASP A C 1
ATOM 690 O O . ASP A 1 82 ? -13.995 15.241 22.369 1.00 97.81 82 ASP A O 1
ATOM 694 N N . PHE A 1 83 ? -15.216 13.385 22.499 1.00 97.56 83 PHE A N 1
ATOM 695 C CA . PHE A 1 83 ? -14.289 12.592 21.692 1.00 97.56 83 PHE A CA 1
ATOM 696 C C . PHE A 1 83 ? -14.008 13.226 20.329 1.00 97.56 83 PHE A C 1
ATOM 698 O O . PHE A 1 83 ? -12.857 13.291 19.891 1.00 97.56 83 PHE A O 1
ATOM 705 N N . ILE A 1 84 ? -15.040 13.738 19.657 1.00 97.06 84 ILE A N 1
ATOM 706 C CA . ILE A 1 84 ? -14.886 14.469 18.398 1.00 97.06 84 ILE A CA 1
ATOM 707 C C . ILE A 1 84 ? -14.041 15.731 18.594 1.00 97.06 84 ILE A C 1
ATOM 709 O O . ILE A 1 84 ? -13.166 16.003 17.768 1.00 97.06 84 ILE A O 1
ATOM 713 N N . GLU A 1 85 ? -14.279 16.491 19.660 1.00 96.62 85 GLU A N 1
ATOM 714 C CA . GLU A 1 85 ? -13.530 17.709 19.966 1.00 96.62 85 GLU A CA 1
ATOM 715 C C . GLU A 1 85 ? -12.042 17.410 20.215 1.00 96.62 85 GLU A C 1
ATOM 717 O O . GLU A 1 85 ? -11.169 18.039 19.610 1.00 96.62 85 GLU A O 1
ATOM 722 N N . GLN A 1 86 ? -11.736 16.383 21.011 1.00 96.81 86 GLN A N 1
ATOM 723 C CA . GLN A 1 86 ? -10.363 15.943 21.288 1.00 96.81 86 GLN A CA 1
ATOM 724 C C . GLN A 1 86 ? -9.644 15.457 20.020 1.00 96.81 86 GLN A C 1
ATOM 726 O O . GLN A 1 86 ? -8.460 15.745 19.803 1.00 96.81 86 GLN A O 1
ATOM 731 N N . LEU A 1 87 ? -10.354 14.751 19.132 1.00 96.12 87 LEU A N 1
ATOM 732 C CA . LEU A 1 87 ? -9.808 14.364 17.832 1.00 96.12 87 LEU A CA 1
ATOM 733 C C . LEU A 1 87 ? -9.535 15.588 16.952 1.00 96.12 87 LEU A C 1
ATOM 735 O O . LEU A 1 87 ? -8.457 15.664 16.369 1.00 96.12 87 LEU A O 1
ATOM 739 N N . LYS A 1 88 ? -10.452 16.562 16.876 1.00 94.25 88 LYS A N 1
ATOM 740 C CA . LYS A 1 88 ? -10.256 17.801 16.097 1.00 94.25 88 LYS A CA 1
ATOM 741 C C . LYS A 1 88 ? -9.037 18.603 16.578 1.00 94.25 88 LYS A C 1
ATOM 743 O O . LYS A 1 88 ? -8.348 19.186 15.748 1.00 94.25 88 LYS A O 1
ATOM 748 N N . LYS A 1 89 ? -8.724 18.579 17.880 1.00 93.75 89 LYS A N 1
ATOM 749 C CA . LYS A 1 89 ? -7.536 19.241 18.459 1.00 93.75 89 LYS A CA 1
ATOM 750 C C . LYS A 1 89 ? -6.210 18.574 18.080 1.00 93.75 89 LYS A C 1
ATOM 752 O O . LYS A 1 89 ? -5.186 19.244 18.024 1.00 93.75 89 LYS A O 1
ATOM 757 N N . THR A 1 90 ? -6.198 17.258 17.857 1.00 91.38 90 THR A N 1
ATOM 758 C CA . THR A 1 90 ? -4.943 16.478 17.793 1.00 91.38 90 THR A CA 1
ATOM 759 C C . THR A 1 90 ? -4.726 15.702 16.497 1.00 91.38 90 THR A C 1
ATOM 761 O O . THR A 1 90 ? -3.641 15.151 16.286 1.00 91.38 90 THR A O 1
ATOM 764 N N . LYS A 1 91 ? -5.742 15.599 15.637 1.00 93.31 91 LYS A N 1
ATOM 765 C CA . LYS A 1 91 ? -5.750 14.749 14.443 1.00 93.31 91 LYS A CA 1
ATOM 766 C C . LYS A 1 91 ? -6.237 15.522 13.228 1.00 93.31 91 LYS A C 1
ATOM 768 O O . LYS A 1 91 ? -7.093 16.395 13.314 1.00 93.31 91 LYS A O 1
ATOM 773 N N . SER A 1 92 ? -5.734 15.129 12.061 1.00 92.12 92 SER A N 1
ATOM 774 C CA . SER A 1 92 ? -6.260 15.633 10.794 1.00 92.12 92 SER A CA 1
ATOM 775 C C . SER A 1 92 ? -7.669 15.096 10.526 1.00 92.12 92 SER A C 1
ATOM 777 O O . SER A 1 92 ? -8.037 14.015 10.994 1.00 92.12 92 SER A O 1
ATOM 779 N N . VAL A 1 93 ? -8.448 15.800 9.700 1.00 91.81 93 VAL A N 1
ATOM 780 C CA . VAL A 1 93 ? -9.807 15.386 9.299 1.00 91.81 93 VAL A CA 1
ATOM 781 C C . VAL A 1 93 ? -9.882 13.910 8.838 1.00 91.81 93 VAL A C 1
ATOM 783 O O . VAL A 1 93 ? -10.763 13.182 9.316 1.00 91.81 93 VAL A O 1
ATOM 786 N N . PRO A 1 94 ? -8.950 13.396 8.001 1.00 90.69 94 PRO A N 1
ATOM 787 C CA . PRO A 1 94 ? -8.908 11.976 7.644 1.00 90.69 94 PRO A CA 1
ATOM 788 C C . PRO A 1 94 ? -8.746 11.036 8.839 1.00 90.69 94 PRO A C 1
ATOM 790 O O . PRO A 1 94 ? -9.442 10.022 8.935 1.00 90.69 94 PRO A O 1
ATOM 793 N N . GLN A 1 95 ? -7.835 11.366 9.754 1.00 91.75 95 GLN A N 1
ATOM 794 C CA . GLN A 1 95 ? -7.558 10.560 10.941 1.00 91.75 95 GLN A CA 1
ATOM 795 C C . GLN A 1 95 ? -8.751 10.564 11.898 1.00 91.75 95 GLN A C 1
ATOM 797 O O . GLN A 1 95 ? -9.115 9.507 12.418 1.00 91.75 95 GLN A O 1
ATOM 802 N N . THR A 1 96 ? -9.406 11.709 12.081 1.00 94.38 96 THR A N 1
ATOM 803 C CA . THR A 1 96 ? -10.638 11.830 12.871 1.00 94.38 96 THR A CA 1
ATOM 804 C C . THR A 1 96 ? -11.732 10.929 12.309 1.00 94.38 96 THR A C 1
ATOM 806 O O . THR A 1 96 ? -12.292 10.110 13.036 1.00 94.38 96 THR A O 1
ATOM 809 N N . LYS A 1 97 ? -11.957 10.954 10.990 1.00 93.31 97 LYS A N 1
ATOM 810 C CA . LYS A 1 97 ? -12.936 10.075 10.328 1.00 93.31 97 LYS A CA 1
ATOM 811 C C . LYS A 1 97 ? -12.643 8.588 10.537 1.00 93.31 97 LYS A C 1
ATOM 813 O O . LYS A 1 97 ? -13.568 7.805 10.748 1.00 93.31 97 LYS A O 1
ATOM 818 N N . VAL A 1 98 ? -11.374 8.179 10.470 1.00 92.62 98 VAL A N 1
ATOM 819 C CA . VAL A 1 98 ? -10.970 6.781 10.710 1.00 92.62 98 VAL A CA 1
ATOM 820 C C . VAL A 1 98 ? -11.234 6.370 12.159 1.00 92.62 98 VAL A C 1
ATOM 822 O O . VAL A 1 98 ? -11.767 5.283 12.385 1.00 92.62 98 VAL A O 1
ATOM 825 N N . ASN A 1 99 ? -10.917 7.234 13.126 1.00 95.94 99 ASN A N 1
ATOM 826 C CA . ASN A 1 99 ? -11.198 6.980 14.539 1.00 95.94 99 ASN A CA 1
ATOM 827 C C . ASN A 1 99 ? -12.703 6.874 14.803 1.00 95.94 99 ASN A C 1
ATOM 829 O O . ASN A 1 99 ? -13.126 5.902 15.420 1.00 95.94 99 ASN A O 1
ATOM 833 N N . LEU A 1 100 ? -13.522 7.772 14.247 1.00 96.06 100 LEU A N 1
ATOM 834 C CA . LEU A 1 100 ? -14.985 7.696 14.358 1.00 96.06 100 LEU A CA 1
ATOM 835 C C . LEU A 1 100 ? -15.546 6.419 13.727 1.00 96.06 100 LEU A C 1
ATOM 837 O O . LEU A 1 100 ? -16.368 5.732 14.329 1.00 96.06 100 LEU A O 1
ATOM 841 N N . LYS A 1 101 ? -15.051 6.030 12.546 1.00 95.00 101 LYS A N 1
ATOM 842 C CA . LYS A 1 101 ? -15.438 4.761 11.912 1.00 95.00 101 LYS A CA 1
ATOM 843 C C . LYS A 1 101 ? -15.111 3.559 12.800 1.00 95.00 101 LYS A C 1
ATOM 845 O O . LYS A 1 101 ? -15.889 2.609 12.850 1.00 95.00 101 LYS A O 1
ATOM 850 N N . ASN A 1 102 ? -13.954 3.562 13.460 1.00 96.12 102 ASN A N 1
ATOM 851 C CA . ASN A 1 102 ? -13.579 2.486 14.373 1.00 96.12 102 ASN A CA 1
ATOM 852 C C . ASN A 1 102 ? -14.401 2.526 15.665 1.00 96.12 102 ASN A C 1
ATOM 854 O O . ASN A 1 102 ? -14.851 1.467 16.083 1.00 96.12 102 ASN A O 1
ATOM 858 N N . PHE A 1 103 ? -14.692 3.702 16.223 1.00 97.38 103 PHE A N 1
ATOM 859 C CA . PHE A 1 103 ? -15.603 3.854 17.358 1.00 97.38 103 PHE A CA 1
ATOM 860 C C . PHE A 1 103 ? -16.968 3.224 17.068 1.00 97.38 103 PHE A C 1
ATOM 862 O O . PHE A 1 103 ? -17.356 2.282 17.754 1.00 97.38 103 PHE A O 1
ATOM 869 N N . PHE A 1 104 ? -17.646 3.646 15.995 1.00 96.69 104 PHE A N 1
ATOM 870 C CA . PHE A 1 104 ? -18.962 3.105 15.639 1.00 96.69 104 PHE A CA 1
ATOM 871 C C . PHE A 1 104 ? -18.920 1.613 15.308 1.00 96.69 104 PHE A C 1
ATOM 873 O O . PHE A 1 104 ? -19.862 0.883 15.597 1.00 96.69 104 PHE A O 1
ATOM 880 N N . LYS A 1 105 ? -17.808 1.121 14.754 1.00 95.44 105 LYS A N 1
ATOM 881 C CA . LYS A 1 105 ? -17.612 -0.316 14.535 1.00 95.44 105 LYS A CA 1
ATOM 882 C C . LYS A 1 105 ? -17.607 -1.101 15.851 1.00 95.44 105 LYS A C 1
ATOM 884 O O . LYS A 1 105 ? -18.187 -2.182 15.890 1.00 95.44 105 LYS A O 1
ATOM 889 N N . ILE A 1 106 ? -16.947 -0.593 16.892 1.00 96.44 106 ILE A N 1
ATOM 890 C CA . ILE A 1 106 ? -16.911 -1.237 18.213 1.00 96.44 106 ILE A CA 1
ATOM 891 C C . ILE A 1 106 ? -18.247 -1.074 18.930 1.00 96.44 106 ILE A C 1
ATOM 893 O O . ILE A 1 106 ? -18.763 -2.050 19.459 1.00 96.44 106 ILE A O 1
ATOM 897 N N . TYR A 1 107 ? -18.838 0.118 18.876 1.00 95.88 107 TYR A N 1
ATOM 898 C CA . TYR A 1 107 ? -20.146 0.411 19.454 1.00 95.88 107 TYR A CA 1
ATOM 899 C C . TYR A 1 107 ? -21.240 -0.519 18.903 1.00 95.88 107 TYR A C 1
ATOM 901 O O . TYR A 1 107 ? -21.910 -1.216 19.661 1.00 95.88 107 TYR A O 1
ATOM 909 N N . ASN A 1 108 ? -21.347 -0.630 17.575 1.00 94.31 108 ASN A N 1
ATOM 910 C CA . ASN A 1 108 ? -22.330 -1.502 16.928 1.00 94.31 108 ASN A CA 1
ATOM 911 C C . ASN A 1 108 ? -22.050 -2.987 17.193 1.00 94.31 108 ASN A C 1
ATOM 913 O O . ASN A 1 108 ? -22.979 -3.773 17.349 1.00 94.31 108 ASN A O 1
ATOM 917 N N . PHE A 1 109 ? -20.773 -3.380 17.259 1.00 92.88 109 PHE A N 1
ATOM 918 C CA . PHE A 1 109 ? -20.396 -4.731 17.675 1.00 92.88 109 PHE A CA 1
ATOM 919 C C . PHE A 1 109 ? -20.873 -5.023 19.102 1.00 92.88 109 PHE A C 1
ATOM 921 O O . PHE A 1 109 ? -21.471 -6.069 19.328 1.00 92.88 109 PHE A O 1
ATOM 928 N N . ALA A 1 110 ? -20.664 -4.095 20.035 1.00 91.50 110 ALA A N 1
ATOM 929 C CA . ALA A 1 110 ? -21.067 -4.253 21.424 1.00 91.50 110 ALA A CA 1
ATOM 930 C C . ALA A 1 110 ? -22.586 -4.382 21.578 1.00 91.50 110 ALA A C 1
ATOM 932 O O . ALA A 1 110 ? -23.044 -5.251 22.310 1.00 91.50 110 ALA A O 1
ATOM 933 N N . ILE A 1 111 ? -23.364 -3.586 20.839 1.00 90.88 111 ILE A N 1
ATOM 934 C CA . ILE A 1 111 ? -24.829 -3.710 20.808 1.00 90.88 111 ILE A CA 1
ATOM 935 C C . ILE A 1 111 ? -25.253 -5.065 20.240 1.00 90.88 111 ILE A C 1
ATOM 937 O O . ILE A 1 111 ? -26.046 -5.764 20.860 1.00 90.88 111 ILE A O 1
ATOM 941 N N . LYS A 1 112 ? -24.691 -5.473 19.093 1.00 89.62 112 LYS A N 1
ATOM 942 C CA . LYS A 1 112 ? -25.046 -6.743 18.438 1.00 89.62 112 LYS A CA 1
ATOM 943 C C . LYS A 1 112 ? -24.746 -7.963 19.312 1.00 89.62 112 LYS A C 1
ATOM 945 O O . LYS A 1 112 ? -25.443 -8.961 19.223 1.00 89.62 112 LYS A O 1
ATOM 950 N N . GLN A 1 113 ? -23.682 -7.912 20.108 1.00 86.00 113 GLN A N 1
ATOM 951 C CA . GLN A 1 113 ? -23.327 -8.985 21.045 1.00 86.00 113 GLN A CA 1
ATOM 952 C C . GLN A 1 113 ? -24.052 -8.869 22.394 1.00 86.00 113 GLN A C 1
ATOM 954 O O . GLN A 1 113 ? -23.781 -9.643 23.305 1.00 86.00 113 GLN A O 1
ATOM 959 N N . GLY A 1 114 ? -24.937 -7.884 22.548 1.00 86.81 114 GLY A N 1
ATOM 960 C CA . GLY A 1 114 ? -25.681 -7.659 23.777 1.00 86.81 114 GLY A CA 1
ATOM 961 C C . GLY A 1 114 ? -24.858 -7.061 24.914 1.00 86.81 114 GLY A C 1
ATOM 962 O O . GLY A 1 114 ? -25.397 -6.978 26.003 1.00 86.81 114 GLY A O 1
ATOM 963 N N . TYR A 1 115 ? -23.609 -6.618 24.690 1.00 86.25 115 TYR A N 1
ATOM 964 C CA . TYR A 1 115 ? -22.735 -5.981 25.694 1.00 86.25 115 TYR A CA 1
ATOM 965 C C . TYR A 1 115 ? -23.158 -4.560 26.080 1.00 86.25 115 TYR A C 1
ATOM 967 O O . TYR A 1 115 ? -22.793 -4.056 27.141 1.00 86.25 115 TYR A O 1
ATOM 975 N N . MET A 1 116 ? -23.895 -3.886 25.200 1.00 87.94 116 MET A N 1
ATOM 976 C CA . MET A 1 116 ? -24.363 -2.517 25.389 1.00 87.94 116 MET A CA 1
ATOM 977 C C . MET A 1 116 ? -25.810 -2.384 24.941 1.00 87.94 116 MET A C 1
ATOM 979 O O . MET A 1 116 ? -26.206 -2.946 23.923 1.00 87.94 116 MET A O 1
ATOM 983 N N . GLN A 1 117 ? -26.579 -1.562 25.650 1.00 85.69 117 GLN A N 1
ATOM 984 C CA . GLN A 1 117 ? -27.886 -1.136 25.169 1.00 85.69 117 GLN A CA 1
ATOM 985 C C . GLN A 1 117 ? -27.718 -0.131 24.024 1.00 85.69 117 GLN A C 1
ATOM 987 O O . GLN A 1 117 ? -26.885 0.779 24.098 1.00 85.69 117 GLN A O 1
ATOM 992 N N . TYR A 1 118 ? -28.539 -0.277 22.984 1.00 88.12 118 TYR A N 1
ATOM 993 C CA . TYR A 1 118 ? -28.591 0.685 21.893 1.00 88.12 118 TYR A CA 1
ATOM 994 C C . TYR A 1 118 ? -28.980 2.079 22.400 1.00 88.12 118 TYR A C 1
ATOM 996 O O . TYR A 1 118 ? -29.942 2.244 23.151 1.00 88.12 118 TYR A O 1
ATOM 1004 N N . ARG A 1 119 ? -28.224 3.086 21.966 1.00 88.62 119 ARG A N 1
ATOM 1005 C CA . ARG A 1 119 ? -28.499 4.511 22.147 1.00 88.62 119 ARG A CA 1
ATOM 1006 C C . ARG A 1 119 ? -28.159 5.220 20.832 1.00 88.62 119 ARG A C 1
ATOM 1008 O O . ARG A 1 119 ? -27.071 4.998 20.299 1.00 88.62 119 ARG A O 1
ATOM 1015 N N . PRO A 1 120 ? -29.043 6.064 20.286 1.00 89.94 120 PRO A N 1
ATOM 1016 C CA . PRO A 1 120 ? -28.718 6.814 19.081 1.00 89.94 120 PRO A CA 1
ATOM 1017 C C . PRO A 1 120 ? -27.563 7.779 19.377 1.00 89.94 120 PRO A C 1
ATOM 1019 O O . PRO A 1 120 ? -27.609 8.537 20.345 1.00 89.94 120 PRO A O 1
ATOM 1022 N N . LEU A 1 121 ? -26.510 7.702 18.562 1.00 93.81 121 LEU A N 1
ATOM 1023 C CA . LEU A 1 121 ? -25.330 8.557 18.644 1.00 93.81 121 LEU A CA 1
ATOM 1024 C C . LEU A 1 121 ? -25.125 9.242 17.294 1.00 93.81 121 LEU A C 1
ATOM 1026 O O . LEU A 1 121 ? -24.921 8.573 16.277 1.00 93.81 121 LEU A O 1
ATOM 1030 N N . GLU A 1 122 ? -25.154 10.569 17.286 1.00 91.50 122 GLU A N 1
ATOM 1031 C CA . GLU A 1 122 ? -25.144 11.367 16.062 1.00 91.50 122 GLU A CA 1
ATOM 1032 C C . GLU A 1 122 ? -23.952 12.317 16.001 1.00 91.50 122 GLU A C 1
ATOM 1034 O O . GLU A 1 122 ? -23.452 12.812 17.008 1.00 91.50 122 GLU A O 1
ATOM 1039 N N . TYR A 1 123 ? -23.477 12.566 14.782 1.00 93.69 123 TYR A N 1
ATOM 1040 C CA . TYR A 1 123 ? -22.465 13.575 14.502 1.00 93.69 123 TYR A CA 1
ATOM 1041 C C . TYR A 1 123 ? -22.598 14.064 13.060 1.00 93.69 123 TYR A C 1
ATOM 1043 O O . TYR A 1 123 ? -23.025 13.318 12.170 1.00 93.69 123 TYR A O 1
ATOM 1051 N N . ASN A 1 124 ? -22.186 15.306 12.797 1.00 90.50 124 ASN A N 1
ATOM 1052 C CA . ASN A 1 124 ? -22.214 15.837 11.441 1.00 90.50 124 ASN A CA 1
ATOM 1053 C C . ASN A 1 124 ? -21.131 15.174 10.578 1.00 90.50 124 ASN A C 1
ATOM 1055 O O . ASN A 1 124 ? -19.946 15.484 10.675 1.00 90.50 124 ASN A O 1
ATOM 1059 N N . LYS A 1 125 ? -21.534 14.265 9.686 1.00 87.94 125 LYS A N 1
ATOM 1060 C CA . LYS A 1 125 ? -20.609 13.592 8.760 1.00 87.94 125 LYS A CA 1
ATOM 1061 C C . LYS A 1 125 ? -19.948 14.570 7.778 1.00 87.94 125 LYS A C 1
ATOM 1063 O O . LYS A 1 125 ? -18.854 14.265 7.298 1.00 87.94 125 LYS A O 1
ATOM 1068 N N . LYS A 1 126 ? -20.584 15.716 7.486 1.00 87.69 126 LYS A N 1
ATOM 1069 C CA . LYS A 1 126 ? -20.081 16.710 6.523 1.00 87.69 126 LYS A CA 1
ATOM 1070 C C . LYS A 1 126 ? -18.806 17.397 7.011 1.00 87.69 126 LYS A C 1
ATOM 1072 O O . LYS A 1 126 ? -17.922 17.600 6.184 1.00 87.69 126 LYS A O 1
ATOM 1077 N N . ASP A 1 127 ? -18.662 17.605 8.324 1.00 86.94 127 ASP A N 1
ATOM 1078 C CA . ASP A 1 127 ? -17.441 18.119 8.978 1.00 86.94 127 ASP A CA 1
ATOM 1079 C C . ASP A 1 127 ? -16.187 17.299 8.640 1.00 86.94 127 ASP A C 1
ATOM 1081 O O . ASP A 1 127 ? -15.062 17.770 8.782 1.00 86.94 127 ASP A O 1
ATOM 1085 N N . PHE A 1 128 ? -16.376 16.045 8.217 1.00 88.12 128 PHE A N 1
ATOM 1086 C CA . PHE A 1 128 ? -15.302 15.099 7.930 1.00 88.12 128 PHE A CA 1
ATOM 1087 C C . PHE A 1 128 ? -15.252 14.693 6.453 1.00 88.12 128 PHE A C 1
ATOM 1089 O O . PHE A 1 128 ? -14.811 13.588 6.095 1.00 88.12 128 PHE A O 1
ATOM 1096 N N . THR A 1 129 ? -15.734 15.577 5.583 1.00 83.81 129 THR A N 1
ATOM 1097 C CA . THR A 1 129 ? -15.555 15.474 4.135 1.00 83.81 129 THR A CA 1
ATOM 1098 C C . THR A 1 129 ? -14.196 16.052 3.775 1.00 83.81 129 THR A C 1
ATOM 1100 O O . THR A 1 129 ? -13.843 17.142 4.204 1.00 83.81 129 THR A O 1
ATOM 1103 N N . TYR A 1 130 ? -13.407 15.295 3.020 1.00 80.88 130 TYR A N 1
ATOM 1104 C CA . TYR A 1 130 ? -12.098 15.728 2.550 1.00 80.88 130 TYR A CA 1
ATOM 1105 C C . TYR A 1 130 ? -11.796 15.056 1.217 1.00 80.88 130 TYR A C 1
ATOM 1107 O O . TYR A 1 130 ? -12.250 13.934 0.960 1.00 80.88 130 TYR A O 1
ATOM 1115 N N . HIS A 1 131 ? -10.996 15.730 0.400 1.00 73.31 131 HIS A N 1
ATOM 1116 C CA . HIS A 1 131 ? -10.474 15.188 -0.843 1.00 73.31 131 HIS A CA 1
ATOM 1117 C C . HIS A 1 131 ? -9.034 14.734 -0.613 1.00 73.31 131 HIS A C 1
ATOM 1119 O O . HIS A 1 131 ? -8.219 15.470 -0.065 1.00 73.31 131 HIS A O 1
ATOM 1125 N N . ILE A 1 132 ? -8.740 13.483 -0.969 1.00 67.94 132 ILE A N 1
ATOM 1126 C CA . ILE A 1 132 ? -7.361 12.995 -1.017 1.00 67.94 132 ILE A CA 1
ATOM 1127 C C . ILE A 1 132 ? -6.872 13.234 -2.434 1.00 67.94 132 ILE A C 1
ATOM 1129 O O . ILE A 1 132 ? -7.285 12.515 -3.346 1.00 67.94 132 ILE A O 1
ATOM 1133 N N . GLU A 1 133 ? -5.968 14.185 -2.605 1.00 68.38 133 GLU A N 1
ATOM 1134 C CA . GLU A 1 133 ? -5.196 14.286 -3.835 1.00 68.38 133 GLU A CA 1
ATOM 1135 C C . GLU A 1 133 ? -4.122 13.200 -3.815 1.00 68.38 133 GLU A C 1
ATOM 1137 O O . GLU A 1 133 ? -3.163 13.234 -3.041 1.00 68.38 133 GLU A O 1
ATOM 1142 N N . LYS A 1 134 ? -4.332 12.155 -4.615 1.00 75.75 134 LYS A N 1
ATOM 1143 C CA . LYS A 1 134 ? -3.317 11.123 -4.830 1.00 75.75 134 LYS A CA 1
ATOM 1144 C C . LYS A 1 134 ? -2.406 11.606 -5.947 1.00 75.75 134 LYS A C 1
ATOM 1146 O O . LYS A 1 134 ? -2.898 11.956 -7.012 1.00 75.75 134 LYS A O 1
ATOM 1151 N N . ARG A 1 135 ? -1.093 11.585 -5.723 1.00 82.88 135 ARG A N 1
ATOM 1152 C CA . ARG A 1 135 ? -0.119 11.932 -6.762 1.00 82.88 135 ARG A CA 1
ATOM 1153 C C . ARG A 1 135 ? -0.036 10.813 -7.803 1.00 82.88 135 ARG A C 1
ATOM 1155 O O . ARG A 1 135 ? 0.275 9.672 -7.448 1.00 82.88 135 ARG A O 1
ATOM 1162 N N . ALA A 1 136 ? -0.272 11.160 -9.064 1.00 85.69 136 ALA A N 1
ATOM 1163 C CA . ALA A 1 136 ? 0.160 10.401 -10.233 1.00 85.69 136 ALA A CA 1
ATOM 1164 C C . ALA A 1 136 ? 1.273 11.197 -10.919 1.00 85.69 136 ALA A C 1
ATOM 1166 O O . ALA A 1 136 ? 1.195 12.422 -10.971 1.00 85.69 136 ALA A O 1
ATOM 1167 N N . LEU A 1 137 ? 2.297 10.506 -11.409 1.00 87.44 137 LEU A N 1
ATOM 1168 C CA . LEU A 1 137 ? 3.337 11.125 -12.222 1.00 87.44 137 LEU A CA 1
ATOM 1169 C C . LEU A 1 137 ? 2.815 11.337 -13.643 1.00 87.44 137 LEU A C 1
ATOM 1171 O O . LEU A 1 137 ? 2.093 10.493 -14.180 1.00 87.44 137 LEU A O 1
ATOM 1175 N N . SER A 1 138 ? 3.203 12.453 -14.241 1.00 85.00 138 SER A N 1
ATOM 1176 C CA . SER A 1 138 ? 3.035 12.742 -15.661 1.00 85.00 138 SER A CA 1
ATOM 1177 C C . SER A 1 138 ? 3.936 11.859 -16.535 1.00 85.00 138 SER A C 1
ATOM 1179 O O . SER A 1 138 ? 4.871 11.215 -16.057 1.00 85.00 138 SER A O 1
ATOM 1181 N N . ILE A 1 139 ? 3.667 11.848 -17.844 1.00 82.56 139 ILE A N 1
ATOM 1182 C CA . ILE A 1 139 ? 4.493 11.132 -18.828 1.00 82.56 139 ILE A CA 1
ATOM 1183 C C . ILE A 1 139 ? 5.943 11.634 -18.790 1.00 82.56 139 ILE A C 1
ATOM 1185 O O . ILE A 1 139 ? 6.867 10.824 -18.812 1.00 82.56 139 ILE A O 1
ATOM 1189 N N . ASP A 1 140 ? 6.151 12.947 -18.685 1.00 83.56 140 ASP A N 1
ATOM 1190 C CA . ASP A 1 140 ? 7.495 13.533 -18.651 1.00 83.56 140 ASP A CA 1
ATOM 1191 C C . ASP A 1 140 ? 8.239 13.173 -17.364 1.00 83.56 140 ASP A C 1
ATOM 1193 O O . ASP A 1 140 ? 9.408 12.798 -17.412 1.00 83.56 140 ASP A O 1
ATOM 1197 N N . GLU A 1 141 ? 7.548 13.173 -16.223 1.00 89.31 141 GLU A N 1
ATOM 1198 C CA . GLU A 1 141 ? 8.105 12.678 -14.964 1.00 89.31 141 GLU A CA 1
ATOM 1199 C C . GLU A 1 141 ? 8.529 11.203 -15.067 1.00 89.31 141 GLU A C 1
ATOM 1201 O O . GLU A 1 141 ? 9.636 10.861 -14.655 1.00 89.31 141 GLU A O 1
ATOM 1206 N N . ILE A 1 142 ? 7.705 10.329 -15.660 1.00 89.69 142 ILE A N 1
ATOM 1207 C CA . ILE A 1 142 ? 8.068 8.918 -15.885 1.00 89.69 142 ILE A CA 1
ATOM 1208 C C . ILE A 1 142 ? 9.281 8.792 -16.814 1.00 89.69 142 ILE A C 1
ATOM 1210 O O . ILE A 1 142 ? 10.190 8.018 -16.514 1.00 89.69 142 ILE A O 1
ATOM 1214 N N . ARG A 1 143 ? 9.345 9.575 -17.898 1.00 87.81 143 ARG A N 1
ATOM 1215 C CA . ARG A 1 143 ? 10.503 9.599 -18.810 1.00 87.81 143 ARG A CA 1
ATOM 1216 C C . ARG A 1 143 ? 11.780 10.033 -18.098 1.00 87.81 143 ARG A C 1
ATOM 1218 O O . ARG A 1 143 ? 12.830 9.436 -18.325 1.00 87.81 143 ARG A O 1
ATOM 1225 N N . ILE A 1 144 ? 11.697 11.030 -17.216 1.00 88.94 144 ILE A N 1
ATOM 1226 C CA . ILE A 1 144 ? 12.825 11.458 -16.381 1.00 88.94 144 ILE A CA 1
ATOM 1227 C C . ILE A 1 144 ? 13.285 10.300 -15.495 1.00 88.94 144 ILE A C 1
ATOM 1229 O O . ILE A 1 144 ? 14.479 10.008 -15.478 1.00 88.94 144 ILE A O 1
ATOM 1233 N N . LEU A 1 145 ? 12.369 9.597 -14.817 1.00 91.69 145 LEU A N 1
ATOM 1234 C CA . LEU A 1 145 ? 12.726 8.439 -13.987 1.00 91.69 145 LEU A CA 1
ATOM 1235 C C . LEU A 1 145 ? 13.398 7.327 -14.803 1.00 91.69 145 LEU A C 1
ATOM 1237 O O . LEU A 1 145 ? 14.417 6.795 -14.376 1.00 91.69 145 LEU A O 1
ATOM 1241 N N . GLN A 1 146 ? 12.872 7.002 -15.985 1.00 90.25 146 GLN A N 1
ATOM 1242 C CA . GLN A 1 146 ? 13.475 6.007 -16.878 1.00 90.25 146 GLN A CA 1
ATOM 1243 C C . GLN A 1 146 ? 14.871 6.427 -17.348 1.00 90.25 146 GLN A C 1
ATOM 1245 O O . GLN A 1 146 ? 15.778 5.599 -17.381 1.00 90.25 146 GLN A O 1
ATOM 1250 N N . LYS A 1 147 ? 15.067 7.709 -17.679 1.00 87.94 147 LYS A N 1
ATOM 1251 C CA . LYS A 1 147 ? 16.380 8.246 -18.049 1.00 87.94 147 LYS A CA 1
ATOM 1252 C C . LYS A 1 147 ? 17.371 8.140 -16.890 1.00 87.94 147 LYS A C 1
ATOM 1254 O O . LYS A 1 147 ? 18.445 7.589 -17.080 1.00 87.94 147 LYS A O 1
ATOM 1259 N N . GLN A 1 148 ? 16.989 8.587 -15.692 1.00 88.19 148 GLN A N 1
ATOM 1260 C CA . GLN A 1 148 ? 17.856 8.498 -14.510 1.00 88.19 148 GLN A CA 1
ATOM 1261 C C . GLN A 1 148 ? 18.219 7.055 -14.164 1.00 88.19 148 GLN A C 1
ATOM 1263 O O . GLN A 1 148 ? 19.342 6.772 -13.760 1.00 88.19 148 GLN A O 1
ATOM 1268 N N . TRP A 1 149 ? 17.284 6.129 -14.358 1.00 89.56 149 TRP A N 1
ATOM 1269 C CA . TRP A 1 149 ? 17.536 4.711 -14.161 1.00 89.56 149 TRP A CA 1
ATOM 1270 C C . TRP A 1 149 ? 18.585 4.178 -15.138 1.00 89.56 149 TRP A C 1
ATOM 1272 O O . TRP A 1 149 ? 19.537 3.527 -14.706 1.00 89.56 149 TRP A O 1
ATOM 1282 N N . LYS A 1 150 ? 18.467 4.514 -16.428 1.00 86.31 150 LYS A N 1
ATOM 1283 C CA . LYS A 1 150 ? 19.479 4.165 -17.436 1.00 86.31 150 LYS A CA 1
ATOM 1284 C C . LYS A 1 150 ? 20.838 4.767 -17.089 1.00 86.31 150 LYS A C 1
ATOM 1286 O O . LYS A 1 150 ? 21.819 4.034 -17.065 1.00 86.31 150 LYS A O 1
ATOM 1291 N N . ASP A 1 151 ? 20.877 6.054 -16.747 1.00 83.62 151 ASP A N 1
ATOM 1292 C CA . ASP A 1 151 ? 22.111 6.754 -16.382 1.00 83.62 151 ASP A CA 1
ATOM 1293 C C . ASP A 1 151 ? 22.802 6.050 -15.200 1.00 83.62 151 ASP A C 1
ATOM 1295 O O . ASP A 1 151 ? 23.967 5.682 -15.303 1.00 83.62 151 ASP A O 1
ATOM 1299 N N . LEU A 1 152 ? 22.081 5.758 -14.110 1.00 83.19 152 LEU A N 1
ATOM 1300 C CA . LEU A 1 152 ? 22.627 5.031 -12.954 1.00 83.19 152 LEU A CA 1
ATOM 1301 C C . LEU A 1 152 ? 23.105 3.613 -13.293 1.00 83.19 152 LEU A C 1
ATOM 1303 O O . LEU A 1 152 ? 24.076 3.142 -12.702 1.00 83.19 152 LEU A O 1
ATOM 1307 N N . THR A 1 153 ? 22.437 2.938 -14.228 1.00 80.81 153 THR A N 1
ATOM 1308 C CA . THR A 1 153 ? 22.804 1.582 -14.657 1.00 80.81 153 THR A CA 1
ATOM 1309 C C . THR A 1 153 ? 24.128 1.584 -15.425 1.00 80.81 153 THR A C 1
ATOM 1311 O O . THR A 1 153 ? 24.935 0.678 -15.239 1.00 80.81 153 THR A O 1
ATOM 1314 N N . LEU A 1 154 ? 24.410 2.628 -16.214 1.00 75.81 154 LEU A N 1
ATOM 1315 C CA . LEU A 1 154 ? 25.686 2.779 -16.932 1.00 75.81 154 LEU A CA 1
ATOM 1316 C C . LEU A 1 154 ? 26.887 2.949 -15.989 1.00 75.81 154 LEU A C 1
ATOM 1318 O O . LEU A 1 154 ? 27.990 2.525 -16.320 1.00 75.81 154 LEU A O 1
ATOM 1322 N N . TYR A 1 155 ? 26.680 3.541 -14.811 1.00 66.44 155 TYR A N 1
ATOM 1323 C CA . TYR A 1 155 ? 27.723 3.723 -13.792 1.00 66.44 155 TYR A CA 1
ATOM 1324 C C . TYR A 1 155 ? 27.808 2.560 -12.792 1.00 66.44 155 TYR A C 1
ATOM 1326 O O . TYR A 1 155 ? 28.509 2.656 -11.780 1.00 66.44 155 TYR A O 1
ATOM 1334 N N . LYS A 1 156 ? 27.090 1.458 -13.033 1.00 70.50 156 LYS A N 1
ATOM 1335 C CA . LYS A 1 156 ? 27.137 0.279 -12.172 1.00 70.50 156 LYS A CA 1
ATOM 1336 C C . LYS A 1 156 ? 28.485 -0.428 -12.341 1.00 70.50 156 LYS A C 1
ATOM 1338 O O . LYS A 1 156 ? 28.766 -1.028 -13.373 1.00 70.50 156 LYS A O 1
ATOM 1343 N N . ASN A 1 157 ? 29.309 -0.411 -11.294 1.00 57.88 157 ASN A N 1
ATOM 1344 C CA . ASN A 1 157 ? 30.522 -1.227 -11.252 1.00 57.88 157 ASN A CA 1
ATOM 1345 C C . ASN A 1 157 ? 30.131 -2.714 -11.193 1.00 57.88 157 ASN A C 1
ATOM 1347 O O . ASN A 1 157 ? 29.384 -3.127 -10.300 1.00 57.88 157 ASN A O 1
ATOM 1351 N N . GLY A 1 158 ? 30.646 -3.500 -12.145 1.00 53.78 158 GLY A N 1
ATOM 1352 C CA . GLY A 1 158 ? 30.158 -4.821 -12.576 1.00 53.78 158 GLY A CA 1
ATOM 1353 C C . GLY A 1 158 ? 30.097 -5.975 -11.566 1.00 53.78 158 GLY A C 1
ATOM 1354 O O . GLY A 1 158 ? 29.888 -7.100 -11.989 1.00 53.78 158 GLY A O 1
ATOM 1355 N N . ASN A 1 159 ? 30.230 -5.735 -10.259 1.00 45.78 159 ASN A N 1
ATOM 1356 C CA . ASN A 1 159 ? 30.241 -6.781 -9.225 1.00 45.78 159 ASN A CA 1
ATOM 1357 C C . ASN A 1 159 ? 29.245 -6.551 -8.077 1.00 45.78 159 ASN A C 1
ATOM 1359 O O . ASN A 1 159 ? 29.385 -7.139 -7.008 1.00 45.78 159 ASN A O 1
ATOM 1363 N N . THR A 1 160 ? 28.244 -5.688 -8.249 1.00 53.06 160 THR A N 1
ATOM 1364 C CA . THR A 1 160 ? 27.268 -5.411 -7.185 1.00 53.06 160 THR A CA 1
ATOM 1365 C C . THR A 1 160 ? 25.858 -5.824 -7.602 1.00 53.06 160 THR A C 1
ATOM 1367 O O . THR A 1 160 ? 25.075 -5.018 -8.095 1.00 53.06 160 THR A O 1
ATOM 1370 N N . TYR A 1 161 ? 25.507 -7.092 -7.352 1.00 55.47 161 TYR A N 1
ATOM 1371 C CA . TYR A 1 161 ? 24.119 -7.598 -7.324 1.00 55.47 161 TYR A CA 1
ATOM 1372 C C . TYR A 1 161 ? 23.408 -7.103 -6.050 1.00 55.47 161 TYR A C 1
ATOM 1374 O O . TYR A 1 161 ? 22.865 -7.862 -5.241 1.00 55.47 161 TYR A O 1
ATOM 1382 N N . THR A 1 162 ? 23.538 -5.807 -5.772 1.00 58.19 162 THR A N 1
ATOM 1383 C CA . THR A 1 162 ? 23.215 -5.223 -4.477 1.00 58.19 162 THR A CA 1
ATOM 1384 C C . THR A 1 162 ? 21.726 -4.987 -4.408 1.00 58.19 162 THR A C 1
ATOM 1386 O O . THR A 1 162 ? 21.251 -3.954 -4.836 1.00 58.19 162 THR A O 1
ATOM 1389 N N . TYR A 1 163 ? 20.962 -5.900 -3.812 1.00 70.62 163 TYR A N 1
ATOM 1390 C CA . TYR A 1 163 ? 19.648 -5.536 -3.283 1.00 70.62 163 TYR A CA 1
ATOM 1391 C C . TYR A 1 163 ? 19.842 -4.785 -1.961 1.00 70.62 163 TYR A C 1
ATOM 1393 O O . TYR A 1 163 ? 19.826 -5.364 -0.874 1.00 70.62 163 TYR A O 1
ATOM 1401 N N . GLU A 1 164 ? 20.032 -3.476 -2.051 1.00 83.31 164 GLU A N 1
ATOM 1402 C CA . GLU A 1 164 ? 20.109 -2.580 -0.903 1.00 83.31 164 GLU A CA 1
ATOM 1403 C C . GLU A 1 164 ? 18.980 -1.561 -0.954 1.00 83.31 164 GLU A C 1
ATOM 1405 O O . GLU A 1 164 ? 18.862 -0.780 -1.899 1.00 83.31 164 GLU A O 1
ATOM 1410 N N . LEU A 1 165 ? 18.172 -1.520 0.107 1.00 86.00 165 LEU A N 1
ATOM 1411 C CA . LEU A 1 165 ? 17.039 -0.593 0.219 1.00 86.00 165 LEU A CA 1
ATOM 1412 C C . LEU A 1 165 ? 17.471 0.883 0.259 1.00 86.00 165 LEU A C 1
ATOM 1414 O O . LEU A 1 165 ? 16.636 1.763 0.065 1.00 86.00 165 LEU A O 1
ATOM 1418 N N . ASN A 1 166 ? 18.755 1.137 0.536 1.00 88.12 166 ASN A N 1
ATOM 1419 C CA . ASN A 1 166 ? 19.340 2.471 0.644 1.00 88.12 166 ASN A CA 1
ATOM 1420 C C . ASN A 1 166 ? 19.991 2.953 -0.656 1.00 88.12 166 ASN A C 1
ATOM 1422 O O . ASN A 1 166 ? 20.495 4.072 -0.699 1.00 88.12 166 ASN A O 1
ATOM 1426 N N . ASN A 1 167 ? 19.982 2.130 -1.703 1.00 89.12 167 ASN A N 1
ATOM 1427 C CA . ASN A 1 167 ? 20.611 2.438 -2.976 1.00 89.12 167 ASN A CA 1
ATOM 1428 C C . ASN A 1 167 ? 19.590 3.089 -3.945 1.00 89.12 167 ASN A C 1
ATOM 1430 O O . ASN A 1 167 ? 18.507 2.528 -4.153 1.00 89.12 167 ASN A O 1
ATOM 1434 N N . PRO A 1 168 ? 19.905 4.254 -4.547 1.00 89.81 168 PRO A N 1
ATOM 1435 C CA . PRO A 1 168 ? 19.008 4.941 -5.478 1.00 89.81 168 PRO A CA 1
ATOM 1436 C C . PRO A 1 168 ? 18.633 4.139 -6.726 1.00 89.81 168 PRO A C 1
ATOM 1438 O O . PRO A 1 168 ? 17.470 4.190 -7.122 1.00 89.81 168 PRO A O 1
ATOM 1441 N N . LEU A 1 169 ? 19.569 3.379 -7.311 1.00 89.44 169 LEU A N 1
ATOM 1442 C CA . LEU A 1 169 ? 19.297 2.527 -8.470 1.00 89.44 169 LEU A CA 1
ATOM 1443 C C . LEU A 1 169 ? 18.232 1.494 -8.109 1.00 89.44 169 LEU A C 1
ATOM 1445 O O . LEU A 1 169 ? 17.231 1.412 -8.803 1.00 89.44 169 LEU A O 1
ATOM 1449 N N . ASN A 1 170 ? 18.358 0.803 -6.973 1.00 90.75 170 ASN A N 1
ATOM 1450 C CA . ASN A 1 170 ? 17.334 -0.159 -6.545 1.00 90.75 170 ASN A CA 1
ATOM 1451 C C . ASN A 1 170 ? 15.985 0.481 -6.276 1.00 90.75 170 ASN A C 1
ATOM 1453 O O . ASN A 1 170 ? 14.946 -0.068 -6.635 1.00 90.75 170 ASN A O 1
ATOM 1457 N N . ALA A 1 171 ? 15.991 1.640 -5.623 1.00 92.69 171 ALA A N 1
ATOM 1458 C CA . ALA A 1 171 ? 14.758 2.351 -5.350 1.00 92.69 171 ALA A CA 1
ATOM 1459 C C . ALA A 1 171 ? 14.044 2.725 -6.663 1.00 92.69 171 ALA A C 1
ATOM 1461 O O . ALA A 1 171 ? 12.837 2.533 -6.819 1.00 92.69 171 ALA A O 1
ATOM 1462 N N . LEU A 1 172 ? 14.801 3.184 -7.653 1.00 92.75 172 LEU A N 1
ATOM 1463 C CA . LEU A 1 172 ? 14.269 3.526 -8.961 1.00 92.75 172 LEU A CA 1
ATOM 1464 C C . LEU A 1 172 ? 13.843 2.279 -9.756 1.00 92.75 172 LEU A C 1
ATOM 1466 O O . LEU A 1 172 ? 12.732 2.264 -10.285 1.00 92.75 172 LEU A O 1
ATOM 1470 N N . SER A 1 173 ? 14.648 1.209 -9.749 1.00 93.12 173 SER A N 1
ATOM 1471 C CA . SER A 1 173 ? 14.333 -0.090 -10.356 1.00 93.12 173 SER A CA 1
ATOM 1472 C C . SER A 1 173 ? 13.020 -0.637 -9.811 1.00 93.12 173 SER A C 1
ATOM 1474 O O . SER A 1 173 ? 12.114 -0.904 -10.586 1.00 93.12 173 SER A O 1
ATOM 1476 N N . ILE A 1 174 ? 12.848 -0.726 -8.488 1.00 95.12 174 ILE A N 1
ATOM 1477 C CA . ILE A 1 174 ? 11.618 -1.260 -7.875 1.00 95.12 174 ILE A CA 1
ATOM 1478 C C . ILE A 1 174 ? 10.407 -0.379 -8.207 1.00 95.12 174 ILE A C 1
ATOM 1480 O O . ILE A 1 174 ? 9.305 -0.892 -8.411 1.00 95.12 174 ILE A O 1
ATOM 1484 N N . PHE A 1 175 ? 10.578 0.944 -8.288 1.00 95.69 175 PHE A N 1
ATOM 1485 C CA . PHE A 1 175 ? 9.484 1.836 -8.676 1.00 95.69 175 PHE A CA 1
ATOM 1486 C C . PHE A 1 175 ? 9.056 1.582 -10.128 1.00 95.69 175 PHE A C 1
ATOM 1488 O O . PHE A 1 175 ? 7.861 1.457 -10.406 1.00 95.69 175 PHE A O 1
ATOM 1495 N N . LEU A 1 176 ? 10.025 1.471 -11.040 1.00 95.38 176 LEU A N 1
ATOM 1496 C CA . LEU A 1 176 ? 9.788 1.204 -12.457 1.00 95.38 176 LEU A CA 1
ATOM 1497 C C . LEU A 1 176 ? 9.287 -0.223 -12.705 1.00 95.38 176 LEU A C 1
ATOM 1499 O O . LEU A 1 176 ? 8.401 -0.391 -13.535 1.00 95.38 176 LEU A O 1
ATOM 1503 N N . MET A 1 177 ? 9.742 -1.221 -11.940 1.00 95.38 177 MET A N 1
ATOM 1504 C CA . MET A 1 177 ? 9.164 -2.570 -11.934 1.00 95.38 177 MET A CA 1
ATOM 1505 C C . MET A 1 177 ? 7.693 -2.498 -11.571 1.00 95.38 177 MET A C 1
ATOM 1507 O O . MET A 1 177 ? 6.861 -3.031 -12.289 1.00 95.38 177 MET A O 1
ATOM 1511 N N . MET A 1 178 ? 7.347 -1.808 -10.479 1.00 95.19 178 MET A N 1
ATOM 1512 C CA . MET A 1 178 ? 5.951 -1.677 -10.080 1.00 95.19 178 MET A CA 1
ATOM 1513 C C . MET A 1 178 ? 5.114 -1.001 -11.164 1.00 95.19 178 MET A C 1
ATOM 1515 O O . MET A 1 178 ? 3.975 -1.403 -11.372 1.00 95.19 178 MET A O 1
ATOM 1519 N N . TYR A 1 179 ? 5.660 0.006 -11.848 1.00 94.88 179 TYR A N 1
ATOM 1520 C CA . TYR A 1 179 ? 4.999 0.668 -12.971 1.00 94.88 179 TYR A CA 1
ATOM 1521 C C . TYR A 1 179 ? 4.815 -0.274 -14.175 1.00 94.88 179 TYR A C 1
ATOM 1523 O O . TYR A 1 179 ? 3.696 -0.391 -14.667 1.00 94.88 179 TYR A O 1
ATOM 1531 N N . ALA A 1 180 ? 5.868 -0.983 -14.596 1.00 92.50 180 ALA A N 1
ATOM 1532 C CA . ALA A 1 180 ? 5.843 -1.951 -15.699 1.00 92.50 180 ALA A CA 1
ATOM 1533 C C . ALA A 1 180 ? 4.935 -3.156 -15.401 1.00 92.50 180 ALA A C 1
ATOM 1535 O O . ALA A 1 180 ? 4.258 -3.672 -16.278 1.00 92.50 180 ALA A O 1
ATOM 1536 N N . MET A 1 181 ? 4.847 -3.552 -14.134 1.00 92.44 181 MET A N 1
ATOM 1537 C CA . MET A 1 181 ? 3.966 -4.600 -13.622 1.00 92.44 181 MET A CA 1
ATOM 1538 C C . MET A 1 181 ? 2.581 -4.043 -13.257 1.00 92.44 181 MET A C 1
ATOM 1540 O O . MET A 1 181 ? 2.019 -4.370 -12.207 1.00 92.44 181 MET A O 1
ATOM 1544 N N . GLN A 1 182 ? 2.049 -3.148 -14.096 1.00 89.44 182 GLN A N 1
ATOM 1545 C CA . GLN A 1 182 ? 0.664 -2.655 -14.046 1.00 89.44 182 GLN A CA 1
ATOM 1546 C C . GLN A 1 182 ? 0.274 -2.008 -12.701 1.00 89.44 182 GLN A C 1
ATOM 1548 O O . GLN A 1 182 ? -0.880 -2.009 -12.254 1.00 89.44 182 GLN A O 1
ATOM 1553 N N . GLY A 1 183 ? 1.257 -1.451 -11.996 1.00 89.00 183 GLY A N 1
ATOM 1554 C CA . GLY A 1 183 ? 1.064 -0.850 -10.687 1.00 89.00 183 GLY A CA 1
ATOM 1555 C C . GLY A 1 183 ? 0.882 -1.851 -9.548 1.00 89.00 183 GLY A C 1
ATOM 1556 O O . GLY A 1 183 ? 0.193 -1.501 -8.582 1.00 89.00 183 GLY A O 1
ATOM 1557 N N . ILE A 1 184 ? 1.436 -3.070 -9.625 1.00 91.31 184 ILE A N 1
ATOM 1558 C CA . ILE A 1 184 ? 1.424 -4.081 -8.544 1.00 91.31 184 ILE A CA 1
ATOM 1559 C C . ILE A 1 184 ? 1.687 -3.442 -7.167 1.00 91.31 184 ILE A C 1
ATOM 1561 O O . ILE A 1 184 ? 2.431 -2.475 -7.043 1.00 91.31 184 ILE A O 1
ATOM 1565 N N . ALA A 1 185 ? 1.007 -3.900 -6.104 1.00 89.88 185 ALA A N 1
ATOM 1566 C CA . ALA A 1 185 ? 1.135 -3.237 -4.801 1.00 89.88 185 ALA A CA 1
ATOM 1567 C C . ALA A 1 185 ? 2.460 -3.604 -4.109 1.00 89.88 185 ALA A C 1
ATOM 1569 O O . ALA A 1 185 ? 2.918 -4.736 -4.262 1.00 89.88 185 ALA A O 1
ATOM 1570 N N . PRO A 1 186 ? 3.000 -2.735 -3.229 1.00 92.19 186 PRO A N 1
ATOM 1571 C CA . PRO A 1 186 ? 4.200 -3.033 -2.445 1.00 92.19 186 PRO A CA 1
ATOM 1572 C C . PRO A 1 186 ? 4.163 -4.373 -1.700 1.00 92.19 186 PRO A C 1
ATOM 1574 O O . PRO A 1 186 ? 5.155 -5.089 -1.643 1.00 92.19 186 PRO A O 1
ATOM 1577 N N . CYS A 1 187 ? 3.010 -4.732 -1.122 1.00 90.19 187 CYS A N 1
ATOM 1578 C CA . CYS A 1 187 ? 2.865 -5.998 -0.405 1.00 90.19 187 CYS A CA 1
ATOM 1579 C C . CYS A 1 187 ? 2.795 -7.222 -1.312 1.00 90.19 187 CYS A C 1
ATOM 1581 O O . CYS A 1 187 ? 3.100 -8.308 -0.836 1.00 90.19 187 CYS A O 1
ATOM 1583 N N . ASP A 1 188 ? 2.367 -7.051 -2.561 1.00 92.25 188 ASP A N 1
ATOM 1584 C CA . ASP A 1 188 ? 2.221 -8.150 -3.508 1.00 92.25 188 ASP A CA 1
ATOM 1585 C C . ASP A 1 188 ? 3.586 -8.429 -4.167 1.00 92.25 188 ASP A C 1
ATOM 1587 O O . ASP A 1 188 ? 4.063 -9.557 -4.104 1.00 92.25 188 ASP A O 1
ATOM 1591 N N . ILE A 1 189 ? 4.292 -7.395 -4.654 1.00 94.06 189 ILE A N 1
ATOM 1592 C CA . ILE A 1 189 ? 5.639 -7.549 -5.244 1.00 94.06 189 ILE A CA 1
ATOM 1593 C C . ILE A 1 189 ? 6.677 -8.060 -4.231 1.00 94.06 189 ILE A C 1
ATOM 1595 O O . ILE A 1 189 ? 7.530 -8.869 -4.575 1.00 94.06 189 ILE A O 1
ATOM 1599 N N . ALA A 1 190 ? 6.579 -7.661 -2.955 1.00 93.88 190 ALA A N 1
ATOM 1600 C CA . ALA A 1 190 ? 7.474 -8.149 -1.900 1.00 93.88 190 ALA A CA 1
ATOM 1601 C C . ALA A 1 190 ? 7.309 -9.642 -1.584 1.00 93.88 190 ALA A C 1
ATOM 1603 O O . ALA A 1 190 ? 8.178 -10.217 -0.933 1.00 93.88 190 ALA A O 1
ATOM 1604 N N . LEU A 1 191 ? 6.186 -10.248 -1.975 1.00 93.69 191 LEU A N 1
ATOM 1605 C CA . LEU A 1 191 ? 5.895 -11.661 -1.740 1.00 93.69 191 LEU A CA 1
ATOM 1606 C C . LEU A 1 191 ? 6.140 -12.537 -2.969 1.00 93.69 191 LEU A C 1
ATOM 1608 O O . LEU A 1 191 ? 6.063 -13.756 -2.824 1.00 93.69 191 LEU A O 1
ATOM 1612 N N . LEU A 1 192 ? 6.444 -11.943 -4.128 1.00 95.00 192 LEU A N 1
ATOM 1613 C CA . LEU A 1 192 ? 6.806 -12.704 -5.317 1.00 95.00 192 LEU A CA 1
ATOM 1614 C C . LEU A 1 192 ? 8.072 -13.518 -5.066 1.00 95.00 192 LEU A C 1
ATOM 1616 O O . LEU A 1 192 ? 9.007 -13.076 -4.387 1.00 95.00 192 LEU A O 1
ATOM 1620 N N . LYS A 1 193 ? 8.089 -14.709 -5.643 1.00 94.31 193 LYS A N 1
ATOM 1621 C CA . LYS A 1 193 ? 9.220 -15.626 -5.684 1.00 94.31 193 LYS A CA 1
ATOM 1622 C C . LYS A 1 193 ? 9.766 -15.715 -7.100 1.00 94.31 193 LYS A C 1
ATOM 1624 O O . LYS A 1 193 ? 9.074 -15.374 -8.054 1.00 94.31 193 LYS A O 1
ATOM 1629 N N . VAL A 1 194 ? 10.988 -16.217 -7.241 1.00 94.38 194 VAL A N 1
ATOM 1630 C CA . VAL A 1 194 ? 11.627 -16.418 -8.553 1.00 94.38 194 VAL A CA 1
ATOM 1631 C C . VAL A 1 194 ? 10.733 -17.225 -9.499 1.00 94.38 194 VAL A C 1
ATOM 1633 O O . VAL A 1 194 ? 10.519 -16.812 -10.633 1.00 94.38 194 VAL A O 1
ATOM 1636 N N . LYS A 1 195 ? 10.113 -18.307 -9.013 1.00 92.94 195 LYS A N 1
ATOM 1637 C CA . LYS A 1 195 ? 9.198 -19.152 -9.803 1.00 92.94 195 LYS A CA 1
ATOM 1638 C C . LYS A 1 195 ? 7.952 -18.457 -10.346 1.00 92.94 195 LYS A C 1
ATOM 1640 O O . LYS A 1 195 ? 7.281 -19.015 -11.215 1.00 92.94 195 LYS A O 1
ATOM 1645 N N . ASP A 1 196 ? 7.604 -17.292 -9.804 1.00 94.12 196 ASP A N 1
ATOM 1646 C CA . ASP A 1 196 ? 6.438 -16.541 -10.260 1.00 94.12 196 ASP A CA 1
ATOM 1647 C C . ASP A 1 196 ? 6.728 -15.821 -11.590 1.00 94.12 196 ASP A C 1
ATOM 1649 O O . ASP A 1 196 ? 5.788 -15.409 -12.260 1.00 94.12 196 ASP A O 1
ATOM 1653 N N . PHE A 1 197 ? 7.997 -15.706 -12.003 1.00 92.62 197 PHE A N 1
ATOM 1654 C CA . PHE A 1 197 ? 8.421 -15.119 -13.275 1.00 92.62 197 PHE A CA 1
ATOM 1655 C C . PHE A 1 197 ? 8.596 -16.211 -14.328 1.00 92.62 197 PHE A C 1
ATOM 1657 O O . PHE A 1 197 ? 9.671 -16.792 -14.475 1.00 92.62 197 PHE A O 1
ATOM 1664 N N . LYS A 1 198 ? 7.532 -16.502 -15.077 1.00 91.62 198 LYS A N 1
ATOM 1665 C CA . LYS A 1 198 ? 7.590 -17.467 -16.181 1.00 91.62 198 LYS A CA 1
ATOM 1666 C C . LYS A 1 198 ? 7.838 -16.739 -17.486 1.00 91.62 198 LYS A C 1
ATOM 1668 O O . LYS A 1 198 ? 7.154 -15.768 -17.778 1.00 91.62 198 LYS A O 1
ATOM 1673 N N . VAL A 1 199 ? 8.787 -17.225 -18.272 1.00 86.56 199 VAL A N 1
ATOM 1674 C CA . VAL A 1 199 ? 9.032 -16.712 -19.619 1.00 86.56 199 VAL A CA 1
ATOM 1675 C C . VAL A 1 199 ? 8.281 -17.586 -20.617 1.00 86.56 199 VAL A C 1
ATOM 1677 O O . VAL A 1 199 ? 8.379 -18.810 -20.557 1.00 86.56 199 VAL A O 1
ATOM 1680 N N . SER A 1 200 ? 7.545 -16.955 -21.524 1.00 79.56 200 SER A N 1
ATOM 1681 C CA . SER A 1 200 ? 6.917 -17.590 -22.685 1.00 79.56 200 SER A CA 1
ATOM 1682 C C . SER A 1 200 ? 7.431 -16.920 -23.962 1.00 79.56 200 SER A C 1
ATOM 1684 O O . SER A 1 200 ? 7.783 -15.743 -23.924 1.00 79.56 200 SER A O 1
ATOM 1686 N N . GLY A 1 201 ? 7.485 -17.650 -25.078 1.00 65.38 201 GLY A N 1
ATOM 1687 C CA . GLY A 1 201 ? 7.919 -17.132 -26.384 1.00 65.38 201 GLY A CA 1
ATOM 1688 C C . GLY A 1 201 ? 9.382 -17.424 -26.756 1.00 65.38 201 GLY A C 1
ATOM 1689 O O . GLY A 1 201 ? 10.182 -17.889 -25.940 1.00 65.38 201 GLY A O 1
ATOM 1690 N N . SER A 1 202 ? 9.716 -17.163 -28.020 1.00 49.97 202 SER A N 1
ATOM 1691 C CA . SER A 1 202 ? 11.020 -17.436 -28.646 1.00 49.97 202 SER A CA 1
ATOM 1692 C C . SER A 1 202 ? 11.906 -16.180 -28.608 1.00 49.97 202 SER A C 1
ATOM 1694 O O . SER A 1 202 ? 11.403 -15.068 -28.509 1.00 49.97 202 SER A O 1
ATOM 1696 N N . ILE A 1 203 ? 13.237 -16.315 -28.653 1.00 42.25 203 ILE A N 1
ATOM 1697 C CA . ILE A 1 203 ? 14.160 -15.163 -28.591 1.00 42.25 203 ILE A CA 1
ATOM 1698 C C . ILE A 1 203 ? 13.996 -14.304 -29.864 1.00 42.25 203 ILE A C 1
ATOM 1700 O O . ILE A 1 203 ? 14.246 -14.823 -30.958 1.00 42.25 203 ILE A O 1
ATOM 1704 N N . PRO A 1 204 ? 13.626 -13.010 -29.780 1.00 41.44 204 PRO A N 1
ATOM 1705 C CA . PRO A 1 204 ? 13.795 -12.121 -30.919 1.00 41.44 204 PRO A CA 1
ATOM 1706 C C . PRO A 1 204 ? 15.300 -11.943 -31.168 1.00 41.44 204 PRO A C 1
ATOM 1708 O O . PRO A 1 204 ? 16.060 -11.802 -30.204 1.00 41.44 204 PRO A O 1
ATOM 1711 N N . PRO A 1 205 ? 15.769 -11.985 -32.427 1.00 37.22 205 PRO A N 1
ATOM 1712 C CA . PRO A 1 205 ? 17.179 -11.773 -32.719 1.00 37.22 205 PRO A CA 1
ATOM 1713 C C . PRO A 1 205 ? 17.622 -10.436 -32.117 1.00 37.22 205 PRO A C 1
ATOM 1715 O O . PRO A 1 205 ? 16.989 -9.407 -32.346 1.00 37.22 205 PRO A O 1
ATOM 1718 N N . ILE A 1 206 ? 18.699 -10.465 -31.327 1.00 37.69 206 ILE A N 1
ATOM 1719 C CA . ILE A 1 206 ? 19.303 -9.268 -30.738 1.00 37.69 206 ILE A CA 1
ATOM 1720 C C . ILE A 1 206 ? 19.728 -8.361 -31.895 1.00 37.69 206 ILE A C 1
ATOM 1722 O O . ILE A 1 206 ? 20.719 -8.636 -32.571 1.00 37.69 206 ILE A O 1
ATOM 1726 N N . ILE A 1 207 ? 18.989 -7.278 -32.133 1.00 41.72 207 ILE A N 1
ATOM 1727 C CA . ILE A 1 207 ? 19.457 -6.199 -33.000 1.00 41.72 207 ILE A CA 1
ATOM 1728 C C . ILE A 1 207 ? 20.263 -5.260 -32.108 1.00 41.72 207 ILE A C 1
ATOM 1730 O O . ILE A 1 207 ? 19.746 -4.277 -31.586 1.00 41.72 207 ILE A O 1
ATOM 1734 N N . ASN A 1 208 ? 21.541 -5.584 -31.912 1.00 39.25 208 ASN A N 1
ATOM 1735 C CA . ASN A 1 208 ? 22.508 -4.622 -31.398 1.00 39.25 208 ASN A CA 1
ATOM 1736 C C . ASN A 1 208 ? 22.762 -3.579 -32.489 1.00 39.25 208 ASN A C 1
ATOM 1738 O O . ASN A 1 208 ? 23.735 -3.697 -33.229 1.00 39.25 208 ASN A O 1
ATOM 1742 N N . ASP A 1 209 ? 21.883 -2.584 -32.615 1.00 44.66 209 ASP A N 1
ATOM 1743 C CA . ASP A 1 209 ? 22.247 -1.347 -33.303 1.00 44.66 209 ASP A CA 1
ATOM 1744 C C . ASP A 1 209 ? 21.414 -0.132 -32.852 1.00 44.66 209 ASP A C 1
ATOM 1746 O O . ASP A 1 209 ? 20.607 0.439 -33.594 1.00 44.66 209 ASP A O 1
ATOM 1750 N N . ASP A 1 210 ? 21.635 0.296 -31.605 1.00 46.59 210 ASP A N 1
ATOM 1751 C CA . ASP A 1 210 ? 21.094 1.547 -31.044 1.00 46.59 210 ASP A CA 1
ATOM 1752 C C . ASP A 1 210 ? 21.499 2.799 -31.850 1.00 46.59 210 ASP A C 1
ATOM 1754 O O . ASP A 1 210 ? 20.887 3.867 -31.722 1.00 46.59 210 ASP A O 1
ATOM 1758 N N . SER A 1 211 ? 22.507 2.690 -32.720 1.00 49.09 211 SER A N 1
ATOM 1759 C CA . SER A 1 211 ? 22.975 3.810 -33.530 1.00 49.09 211 SER A CA 1
ATOM 1760 C C . SER A 1 211 ? 22.094 4.079 -34.761 1.00 49.09 211 SER A C 1
ATOM 1762 O O . SER A 1 211 ? 22.019 5.222 -35.212 1.00 49.09 211 SER A O 1
ATOM 1764 N N . PHE A 1 212 ? 21.337 3.085 -35.249 1.00 46.94 212 PHE A N 1
ATOM 1765 C CA . PHE A 1 212 ? 20.650 3.146 -36.550 1.00 46.94 212 PHE A CA 1
ATOM 1766 C C . PHE A 1 212 ? 19.131 3.364 -36.505 1.00 46.94 212 PHE A C 1
ATOM 1768 O O . PHE A 1 212 ? 18.588 4.036 -37.389 1.00 46.94 212 PHE A O 1
ATOM 1775 N N . ASN A 1 213 ? 18.434 2.884 -35.470 1.00 50.09 213 ASN A N 1
ATOM 1776 C CA . ASN A 1 213 ? 16.996 3.159 -35.296 1.00 50.09 213 ASN A CA 1
ATOM 1777 C C . ASN A 1 213 ? 16.725 4.655 -35.059 1.00 50.09 213 ASN A C 1
ATOM 1779 O O . ASN A 1 213 ? 15.760 5.208 -35.588 1.00 50.09 213 ASN A O 1
ATOM 1783 N N . ASN A 1 214 ? 17.643 5.334 -34.364 1.00 52.62 214 ASN A N 1
ATOM 1784 C CA . ASN A 1 214 ? 17.596 6.781 -34.159 1.00 52.62 214 ASN A CA 1
ATOM 1785 C C . ASN A 1 214 ? 17.705 7.571 -35.475 1.00 52.62 214 ASN A C 1
ATOM 1787 O O . ASN A 1 214 ? 17.076 8.617 -35.605 1.00 52.62 214 ASN A O 1
ATOM 1791 N N . ILE A 1 215 ? 18.457 7.072 -36.464 1.00 52.03 215 ILE A N 1
ATOM 1792 C CA . ILE A 1 215 ? 18.678 7.751 -37.753 1.00 52.03 215 ILE A CA 1
ATOM 1793 C C . ILE A 1 215 ? 17.424 7.685 -38.634 1.00 52.03 215 ILE A C 1
ATOM 1795 O O . ILE A 1 215 ? 17.053 8.683 -39.250 1.00 52.03 215 ILE A O 1
ATOM 1799 N N . TYR A 1 216 ? 16.740 6.538 -38.675 1.00 49.81 216 TYR A N 1
ATOM 1800 C CA . TYR A 1 216 ? 15.516 6.377 -39.466 1.00 49.81 216 TYR A CA 1
ATOM 1801 C C . TYR A 1 216 ? 14.374 7.262 -38.942 1.00 49.81 216 TYR A C 1
ATOM 1803 O O . TYR A 1 216 ? 13.703 7.937 -39.724 1.00 49.81 216 TYR A O 1
ATOM 1811 N N . ASP A 1 217 ? 14.199 7.323 -37.619 1.00 50.38 217 ASP A N 1
ATOM 1812 C CA . ASP A 1 217 ? 13.191 8.183 -36.990 1.00 50.38 217 ASP A CA 1
ATOM 1813 C C . ASP A 1 217 ? 13.542 9.680 -37.105 1.00 50.38 217 ASP A C 1
ATOM 1815 O O . ASP A 1 217 ? 12.638 10.511 -37.216 1.00 50.38 217 ASP A O 1
ATOM 1819 N N . LEU A 1 218 ? 14.834 10.037 -37.146 1.00 49.50 218 LEU A N 1
ATOM 1820 C CA . LEU A 1 218 ? 15.312 11.396 -37.447 1.00 49.50 218 LEU A CA 1
ATOM 1821 C C . LEU A 1 218 ? 14.958 11.834 -38.877 1.00 49.50 218 LEU A C 1
ATOM 1823 O O . LEU A 1 218 ? 14.481 12.950 -39.063 1.00 49.50 218 LEU A O 1
ATOM 1827 N N . ILE A 1 219 ? 15.149 10.960 -39.872 1.00 52.75 219 ILE A N 1
ATOM 1828 C CA . ILE A 1 219 ? 14.878 11.265 -41.289 1.00 52.75 219 ILE A CA 1
ATOM 1829 C C . ILE A 1 219 ? 13.372 11.407 -41.558 1.00 52.75 219 ILE A C 1
ATOM 1831 O O . ILE A 1 219 ? 12.981 12.266 -42.340 1.00 52.75 219 ILE A O 1
ATOM 1835 N N . ILE A 1 220 ? 12.520 10.607 -40.904 1.00 51.97 220 ILE A N 1
ATOM 1836 C CA . ILE A 1 220 ? 11.056 10.711 -41.065 1.00 51.97 220 ILE A CA 1
ATOM 1837 C C . ILE A 1 220 ? 10.477 11.940 -40.352 1.00 51.97 220 ILE A C 1
ATOM 1839 O O . ILE A 1 220 ? 9.481 12.496 -40.809 1.00 51.97 220 ILE A O 1
ATOM 1843 N N . ARG A 1 221 ? 11.070 12.366 -39.230 1.00 50.31 221 ARG A N 1
ATOM 1844 C CA . ARG A 1 221 ? 10.584 13.530 -38.473 1.00 50.31 221 ARG A CA 1
ATOM 1845 C C . ARG A 1 221 ? 10.983 14.867 -39.090 1.00 50.31 221 ARG A C 1
ATOM 1847 O O . ARG A 1 221 ? 10.208 15.810 -38.972 1.00 50.31 221 ARG A O 1
ATOM 1854 N N . ASP A 1 222 ? 12.163 14.954 -39.703 1.00 49.94 222 ASP A N 1
ATOM 1855 C CA . ASP A 1 222 ? 12.628 16.158 -40.399 1.00 49.94 222 ASP A CA 1
ATOM 1856 C C . ASP A 1 222 ? 13.658 15.813 -41.489 1.00 49.94 222 ASP A C 1
ATOM 1858 O O . ASP A 1 222 ? 14.880 15.840 -41.282 1.00 49.94 222 ASP A O 1
ATOM 1862 N N . GLU A 1 223 ? 13.139 15.507 -42.679 1.00 53.72 223 GLU A N 1
ATOM 1863 C CA . GLU A 1 223 ? 13.911 15.162 -43.880 1.00 53.72 223 GLU A CA 1
ATOM 1864 C C . GLU A 1 223 ? 14.864 16.279 -44.339 1.00 53.72 223 GLU A C 1
ATOM 1866 O O . GLU A 1 223 ? 15.832 16.026 -45.062 1.00 53.72 223 GLU A O 1
ATOM 1871 N N . ASN A 1 224 ? 14.621 17.520 -43.903 1.00 53.81 224 ASN A N 1
ATOM 1872 C CA . ASN A 1 224 ? 15.371 18.693 -44.332 1.00 53.81 224 ASN A CA 1
ATOM 1873 C C . ASN A 1 224 ? 16.518 19.072 -43.397 1.00 53.81 224 ASN A C 1
ATOM 1875 O O . ASN A 1 224 ? 17.341 19.918 -43.780 1.00 53.81 224 ASN A O 1
ATOM 1879 N N . SER A 1 225 ? 16.615 18.437 -42.226 1.00 62.75 225 SER A N 1
ATOM 1880 C CA . SER A 1 225 ? 17.716 18.659 -41.295 1.00 62.75 225 SER A CA 1
ATOM 1881 C C . SER A 1 225 ? 19.065 18.309 -41.937 1.00 62.75 225 SER A C 1
ATOM 1883 O O . SER A 1 225 ? 19.201 17.348 -42.700 1.00 62.75 225 SER A O 1
ATOM 1885 N N . ASN A 1 226 ? 20.106 19.082 -41.612 1.00 59.44 226 ASN A N 1
ATOM 1886 C CA . ASN A 1 226 ? 21.461 18.838 -42.124 1.00 59.44 226 ASN A CA 1
ATOM 1887 C C . ASN A 1 226 ? 21.970 17.429 -41.773 1.00 59.44 226 ASN A C 1
ATOM 1889 O O . ASN A 1 226 ? 22.724 16.832 -42.537 1.00 59.44 226 ASN A O 1
ATOM 1893 N N . LEU A 1 227 ? 21.508 16.876 -40.647 1.00 50.12 227 LEU A N 1
ATOM 1894 C CA . LEU A 1 227 ? 21.828 15.521 -40.218 1.00 50.12 227 LEU A CA 1
ATOM 1895 C C . LEU A 1 227 ? 21.100 14.466 -41.072 1.00 50.12 227 LEU A C 1
ATOM 1897 O O . LEU A 1 227 ? 21.737 13.514 -41.515 1.00 50.12 227 LEU A O 1
ATOM 1901 N N . ALA A 1 228 ? 19.810 14.653 -41.383 1.00 53.50 228 ALA A N 1
ATOM 1902 C CA . ALA A 1 228 ? 19.070 13.772 -42.293 1.00 53.50 228 ALA A CA 1
ATOM 1903 C C . ALA A 1 228 ? 19.671 13.779 -43.708 1.00 53.50 228 ALA A C 1
ATOM 1905 O O . ALA A 1 228 ? 19.895 12.715 -44.285 1.00 53.50 228 ALA A O 1
ATOM 1906 N N . LYS A 1 229 ? 20.031 14.959 -44.230 1.00 59.50 229 LYS A N 1
ATOM 1907 C CA . LYS A 1 229 ? 20.711 15.113 -45.530 1.00 59.50 229 LYS A CA 1
ATOM 1908 C C . LYS A 1 229 ? 22.078 14.422 -45.566 1.00 59.50 229 LYS A C 1
ATOM 1910 O O . LYS A 1 229 ? 22.408 13.787 -46.563 1.00 59.50 229 LYS A O 1
ATOM 1915 N N . HIS A 1 230 ? 22.846 14.481 -44.475 1.00 60.00 230 HIS A N 1
ATOM 1916 C CA . HIS A 1 230 ? 24.129 13.775 -44.331 1.00 60.00 230 HIS A CA 1
ATOM 1917 C C . HIS A 1 230 ? 23.986 12.244 -44.342 1.00 60.00 230 HIS A C 1
ATOM 1919 O O . HIS A 1 230 ? 24.855 11.546 -44.859 1.00 60.00 230 HIS A O 1
ATOM 1925 N N . TYR A 1 231 ? 22.892 11.700 -43.804 1.00 56.22 231 TYR A N 1
ATOM 1926 C CA . TYR A 1 231 ? 22.633 10.257 -43.849 1.00 56.22 231 TYR A CA 1
ATOM 1927 C C . TYR A 1 231 ? 22.005 9.804 -45.175 1.00 56.22 231 TYR A C 1
ATOM 1929 O O . TYR A 1 231 ? 22.358 8.739 -45.679 1.00 56.22 231 TYR A O 1
ATOM 1937 N N . LEU A 1 232 ? 21.148 10.621 -45.795 1.00 57.09 232 LEU A N 1
ATOM 1938 C CA . LEU A 1 232 ? 20.539 10.338 -47.103 1.00 57.09 232 LEU A CA 1
ATOM 1939 C C . LEU A 1 232 ? 21.572 10.205 -48.236 1.00 57.09 232 LEU A C 1
ATOM 1941 O O . LEU A 1 232 ? 21.333 9.460 -49.181 1.00 57.09 232 LEU A O 1
ATOM 1945 N N . THR A 1 233 ? 22.734 10.859 -48.137 1.00 59.31 233 THR A N 1
ATOM 1946 C CA . THR A 1 233 ? 23.832 10.715 -49.115 1.00 59.31 233 THR A CA 1
ATOM 1947 C C . THR A 1 233 ? 24.647 9.430 -48.943 1.00 59.31 233 THR A C 1
ATOM 1949 O O . THR A 1 233 ? 25.386 9.055 -49.852 1.00 59.31 233 THR A O 1
ATOM 1952 N N . ARG A 1 234 ? 24.512 8.731 -47.807 1.00 55.81 234 ARG A N 1
ATOM 1953 C CA . ARG A 1 234 ? 25.262 7.503 -47.481 1.00 55.81 234 ARG A CA 1
ATOM 1954 C C . ARG A 1 234 ? 24.480 6.207 -47.696 1.00 55.81 234 ARG A C 1
ATOM 1956 O O . ARG A 1 234 ? 25.095 5.145 -47.709 1.00 55.81 234 ARG A O 1
ATOM 1963 N N . PHE A 1 235 ? 23.161 6.276 -47.890 1.00 56.31 235 PHE A N 1
ATOM 1964 C CA . PHE A 1 235 ? 22.312 5.102 -48.115 1.00 56.31 235 PHE A CA 1
ATOM 1965 C C . PHE A 1 235 ? 21.622 5.152 -49.474 1.00 56.31 235 PHE A C 1
ATOM 1967 O O . PHE A 1 235 ? 20.970 6.123 -49.846 1.00 56.31 235 PHE A O 1
ATOM 1974 N N . THR A 1 236 ? 21.719 4.057 -50.219 1.00 64.25 236 THR A N 1
ATOM 1975 C CA . THR A 1 236 ? 21.046 3.892 -51.507 1.00 64.25 236 THR A CA 1
ATOM 1976 C C . THR A 1 236 ? 19.543 3.655 -51.329 1.00 64.25 236 THR A C 1
ATOM 1978 O O . THR A 1 236 ? 19.079 3.063 -50.351 1.00 64.25 236 THR A O 1
ATOM 1981 N N . LYS A 1 237 ? 18.750 4.029 -52.340 1.00 55.06 237 LYS A N 1
ATOM 1982 C CA . LYS A 1 237 ? 17.295 3.772 -52.394 1.00 55.06 237 LYS A CA 1
ATOM 1983 C C . LYS A 1 237 ? 16.942 2.280 -52.242 1.00 55.06 237 LYS A C 1
ATOM 1985 O O . LYS A 1 237 ? 15.855 1.943 -51.776 1.00 55.06 237 LYS A O 1
ATOM 1990 N N . GLN A 1 238 ? 17.858 1.387 -52.622 1.00 51.59 238 GLN A N 1
ATOM 1991 C CA . GLN A 1 238 ? 17.720 -0.060 -52.464 1.00 51.59 238 GLN A CA 1
ATOM 1992 C C . GLN A 1 238 ? 17.938 -0.504 -51.012 1.00 51.59 238 GLN A C 1
ATOM 1994 O O . GLN A 1 238 ? 17.129 -1.277 -50.505 1.00 51.59 238 GLN A O 1
ATOM 1999 N N . GLN A 1 239 ? 18.923 0.066 -50.310 1.00 57.09 239 GLN A N 1
ATOM 2000 C CA . GLN A 1 239 ? 19.112 -0.146 -48.869 1.00 57.09 239 GLN A CA 1
ATOM 2001 C C . GLN A 1 239 ? 17.889 0.324 -48.062 1.00 57.09 239 GLN A C 1
ATOM 2003 O O . GLN A 1 239 ? 17.439 -0.387 -47.170 1.00 57.09 239 GLN A O 1
ATOM 2008 N N . PHE A 1 240 ? 17.254 1.443 -48.434 1.00 54.16 240 PHE A N 1
ATOM 2009 C CA . PHE A 1 240 ? 15.994 1.878 -47.807 1.00 54.16 240 PHE A CA 1
ATOM 2010 C C . PHE A 1 240 ? 14.814 0.921 -48.055 1.00 54.16 240 PHE A C 1
ATOM 2012 O O . PHE A 1 240 ? 14.020 0.670 -47.146 1.00 54.16 240 PHE A O 1
ATOM 2019 N N . LYS A 1 241 ? 14.687 0.354 -49.263 1.00 54.19 241 LYS A N 1
ATOM 2020 C CA . LYS A 1 241 ? 13.641 -0.641 -49.576 1.00 54.19 241 LYS A CA 1
ATOM 2021 C C . LYS A 1 241 ? 13.858 -1.969 -48.844 1.00 54.19 241 LYS A C 1
ATOM 2023 O O . LYS A 1 241 ? 12.885 -2.563 -48.382 1.00 54.19 241 LYS A O 1
ATOM 2028 N N . GLU A 1 242 ? 15.104 -2.419 -48.727 1.00 55.62 242 GLU A N 1
ATOM 2029 C CA . GLU A 1 242 ? 15.499 -3.589 -47.928 1.00 55.62 242 GLU A CA 1
ATOM 2030 C C . GLU A 1 242 ? 15.162 -3.387 -46.441 1.00 55.62 242 GLU A C 1
ATOM 2032 O O . GLU A 1 242 ? 14.595 -4.277 -45.809 1.00 55.62 242 GLU A O 1
ATOM 2037 N N . LEU A 1 243 ? 15.413 -2.190 -45.901 1.00 56.50 243 LEU A N 1
ATOM 2038 C CA . LEU A 1 243 ? 15.086 -1.819 -44.519 1.00 56.50 243 LEU A CA 1
ATOM 2039 C C . LEU A 1 243 ? 13.576 -1.791 -44.254 1.00 56.50 243 LEU A C 1
ATOM 2041 O O . LEU A 1 243 ? 13.112 -2.352 -43.263 1.00 56.50 243 LEU A O 1
ATOM 2045 N N . ALA A 1 244 ? 12.790 -1.194 -45.153 1.00 51.62 244 ALA A N 1
ATOM 2046 C CA . ALA A 1 244 ? 11.331 -1.181 -45.036 1.00 51.62 244 ALA A CA 1
ATOM 2047 C C . ALA A 1 244 ? 10.734 -2.598 -45.124 1.00 51.62 244 ALA A C 1
ATOM 2049 O O . ALA A 1 244 ? 9.801 -2.923 -44.387 1.00 51.62 244 ALA A O 1
ATOM 2050 N N . LYS A 1 245 ? 11.301 -3.466 -45.977 1.00 54.56 245 LYS A N 1
ATOM 2051 C CA . LYS A 1 245 ? 10.947 -4.893 -46.031 1.00 54.56 245 LYS A CA 1
ATOM 2052 C C . LYS A 1 245 ? 11.317 -5.619 -44.737 1.00 54.56 245 LYS A C 1
ATOM 2054 O O . LYS A 1 245 ? 10.460 -6.322 -44.215 1.00 54.56 245 LYS A O 1
ATOM 2059 N N . ARG A 1 246 ? 12.519 -5.393 -44.186 1.00 55.19 246 ARG A N 1
ATOM 2060 C CA . ARG A 1 246 ? 12.953 -5.951 -42.890 1.00 55.19 246 ARG A CA 1
ATOM 2061 C C . ARG A 1 246 ? 12.047 -5.525 -41.738 1.00 55.19 246 ARG A C 1
ATOM 2063 O O . ARG A 1 246 ? 11.674 -6.371 -40.940 1.00 55.19 246 ARG A O 1
ATOM 2070 N N . LYS A 1 247 ? 11.633 -4.255 -41.678 1.00 50.94 247 LYS A N 1
ATOM 2071 C CA . LYS A 1 247 ? 10.720 -3.731 -40.642 1.00 50.94 247 LYS A CA 1
ATOM 2072 C C . LYS A 1 247 ? 9.318 -4.344 -40.750 1.00 50.94 247 LYS A C 1
ATOM 2074 O O . LYS A 1 247 ? 8.705 -4.664 -39.738 1.00 50.94 247 LYS A O 1
ATOM 2079 N N . LYS A 1 248 ? 8.833 -4.569 -41.979 1.00 47.44 248 LYS A N 1
ATOM 2080 C CA . LYS A 1 248 ? 7.546 -5.232 -42.243 1.00 47.44 248 LYS A CA 1
ATOM 2081 C C . LYS A 1 248 ? 7.583 -6.737 -41.936 1.00 47.44 248 LYS A C 1
ATOM 2083 O O . LYS A 1 248 ? 6.597 -7.254 -41.428 1.00 47.44 248 LYS A O 1
ATOM 2088 N N . SER A 1 249 ? 8.702 -7.421 -42.192 1.00 49.06 249 SER A N 1
ATOM 2089 C CA . SER A 1 249 ? 8.897 -8.825 -41.795 1.00 49.06 249 SER A CA 1
ATOM 2090 C C . SER A 1 249 ? 9.137 -8.993 -40.290 1.00 49.06 249 SER A C 1
ATOM 2092 O O . SER A 1 249 ? 8.700 -9.992 -39.736 1.00 49.06 249 SER A O 1
ATOM 2094 N N . LEU A 1 250 ? 9.764 -8.015 -39.618 1.00 48.62 250 LEU A N 1
ATOM 2095 C CA . LEU A 1 250 ? 9.915 -7.990 -38.155 1.00 48.62 250 LEU A CA 1
ATOM 2096 C C . LEU A 1 250 ? 8.555 -7.862 -37.466 1.00 48.62 250 LEU A C 1
ATOM 2098 O O . LEU A 1 250 ? 8.213 -8.710 -36.661 1.00 48.62 250 LEU A O 1
ATOM 2102 N N . ALA A 1 251 ? 7.719 -6.911 -37.896 1.00 44.62 251 ALA A N 1
ATOM 2103 C CA . ALA A 1 251 ? 6.367 -6.734 -37.357 1.00 44.62 251 ALA A CA 1
ATOM 2104 C C . ALA A 1 251 ? 5.455 -7.966 -37.545 1.00 44.62 251 ALA A C 1
ATOM 2106 O O . ALA A 1 251 ? 4.447 -8.112 -36.855 1.00 44.62 251 ALA A O 1
ATOM 2107 N N . GLN A 1 252 ? 5.785 -8.836 -38.504 1.00 39.41 252 GLN A N 1
ATOM 2108 C CA . GLN A 1 252 ? 5.083 -10.095 -38.743 1.00 39.41 252 GLN A CA 1
ATOM 2109 C C . GLN A 1 252 ? 5.682 -11.264 -37.935 1.00 39.41 252 GLN A C 1
ATOM 2111 O O . GLN A 1 252 ? 4.932 -12.139 -37.525 1.00 39.41 252 GLN A O 1
ATOM 2116 N N . TYR A 1 253 ? 6.987 -11.240 -37.637 1.00 44.53 253 TYR A N 1
ATOM 2117 C CA . TYR A 1 253 ? 7.668 -12.166 -36.720 1.00 44.53 253 TYR A CA 1
ATOM 2118 C C . TYR A 1 253 ? 7.344 -11.881 -35.238 1.00 44.53 253 TYR A C 1
ATOM 2120 O O . TYR A 1 253 ? 7.112 -12.817 -34.473 1.00 44.53 253 TYR A O 1
ATOM 2128 N N . ASP A 1 254 ? 7.254 -10.604 -34.851 1.00 48.25 254 ASP A N 1
ATOM 2129 C CA . ASP A 1 254 ? 6.908 -10.135 -33.500 1.00 48.25 254 ASP A CA 1
ATOM 2130 C C . ASP A 1 254 ? 5.519 -10.646 -33.075 1.00 48.25 254 ASP A C 1
ATOM 2132 O O . ASP A 1 254 ? 5.334 -11.158 -31.975 1.00 48.25 254 ASP A O 1
ATOM 2136 N N . LYS A 1 255 ? 4.562 -10.676 -34.009 1.00 45.19 255 LYS A N 1
ATOM 2137 C CA . LYS A 1 255 ? 3.201 -11.179 -33.765 1.00 45.19 255 LYS A CA 1
ATOM 2138 C C . LYS A 1 255 ? 3.116 -12.677 -33.430 1.00 45.19 255 LYS A C 1
ATOM 2140 O O . LYS A 1 255 ? 2.093 -13.111 -32.905 1.00 45.19 255 LYS A O 1
ATOM 2145 N N . GLU A 1 256 ? 4.146 -13.459 -33.758 1.00 46.16 256 GLU A N 1
ATOM 2146 C CA . GLU A 1 256 ? 4.163 -14.922 -33.612 1.00 46.16 256 GLU A CA 1
ATOM 2147 C C . GLU A 1 256 ? 5.205 -15.421 -32.585 1.00 46.16 256 GLU A C 1
ATOM 2149 O O . GLU A 1 256 ? 5.157 -16.590 -32.207 1.00 46.16 256 GLU A O 1
ATOM 2154 N N . ASN A 1 257 ? 6.128 -14.570 -32.100 1.00 53.34 257 ASN A N 1
ATOM 2155 C CA . ASN A 1 257 ? 7.282 -14.991 -31.283 1.00 53.34 257 ASN A CA 1
ATOM 2156 C C . ASN A 1 257 ? 7.721 -14.002 -30.177 1.00 53.34 257 ASN A C 1
ATOM 2158 O O . ASN A 1 257 ? 8.875 -14.031 -29.754 1.00 53.34 257 ASN A O 1
ATOM 2162 N N . GLU A 1 258 ? 6.842 -13.133 -29.676 1.00 64.81 258 GLU A N 1
ATOM 2163 C CA . GLU A 1 258 ? 7.176 -12.190 -28.596 1.00 64.81 258 GLU A CA 1
ATOM 2164 C C . GLU A 1 258 ? 7.556 -12.903 -27.278 1.00 64.81 258 GLU A C 1
ATOM 2166 O O . GLU A 1 258 ? 6.746 -13.596 -26.657 1.00 64.81 258 GLU A O 1
ATOM 2171 N N . LYS A 1 259 ? 8.806 -12.718 -26.820 1.00 78.81 259 LYS A N 1
ATOM 2172 C CA . LYS A 1 259 ? 9.258 -13.176 -25.497 1.00 78.81 259 LYS A CA 1
ATOM 2173 C C . LYS A 1 259 ? 8.605 -12.306 -24.422 1.00 78.81 259 LYS A C 1
ATOM 2175 O O . LYS A 1 259 ? 8.880 -11.108 -24.332 1.00 78.81 259 LYS A O 1
ATOM 2180 N N . ILE A 1 260 ? 7.772 -12.906 -23.582 1.00 81.56 260 ILE A N 1
ATOM 2181 C CA . ILE A 1 260 ? 7.033 -12.222 -22.515 1.00 81.56 260 ILE A CA 1
ATOM 2182 C C . ILE A 1 260 ? 7.302 -12.866 -21.157 1.00 81.56 260 ILE A C 1
ATOM 2184 O O . ILE A 1 260 ? 7.559 -14.066 -21.053 1.00 81.56 260 ILE A O 1
ATOM 2188 N N . TYR A 1 261 ? 7.209 -12.063 -20.104 1.00 88.56 261 TYR A N 1
ATOM 2189 C CA . TYR A 1 261 ? 7.033 -12.542 -18.742 1.00 88.56 261 TYR A CA 1
ATOM 2190 C C . TYR A 1 261 ? 5.545 -12.677 -18.430 1.00 88.56 261 TYR A C 1
ATOM 2192 O O . TYR A 1 261 ? 4.790 -11.720 -18.584 1.00 88.56 261 TYR A O 1
ATOM 2200 N N . CYS A 1 262 ? 5.158 -13.840 -17.918 1.00 89.62 262 CYS A N 1
ATOM 2201 C CA . CYS A 1 262 ? 3.851 -14.124 -17.342 1.00 89.62 262 CYS A CA 1
ATOM 2202 C C . CYS A 1 262 ? 4.011 -14.273 -15.824 1.00 89.62 262 CYS A C 1
ATOM 2204 O O . CYS A 1 262 ? 4.646 -15.223 -15.352 1.00 89.62 262 CYS A O 1
ATOM 2206 N N . ILE A 1 263 ? 3.430 -13.352 -15.056 1.00 91.12 263 ILE A N 1
ATOM 2207 C CA . ILE A 1 263 ? 3.523 -13.317 -13.593 1.00 91.12 263 ILE A CA 1
ATOM 2208 C C . ILE A 1 263 ? 2.126 -13.432 -13.001 1.00 91.12 263 ILE A C 1
ATOM 2210 O O . ILE A 1 263 ? 1.310 -12.516 -13.107 1.00 91.12 263 ILE A O 1
ATOM 2214 N N . LYS A 1 264 ? 1.866 -14.553 -12.324 1.00 86.75 264 LYS A N 1
ATOM 2215 C CA . LYS A 1 264 ? 0.573 -14.836 -11.688 1.00 86.75 264 LYS A CA 1
ATOM 2216 C C . LYS A 1 264 ? 0.704 -14.777 -10.177 1.00 86.75 264 LYS A C 1
ATOM 2218 O O . LYS A 1 264 ? 1.495 -15.502 -9.584 1.00 86.75 264 LYS A O 1
ATOM 2223 N N . THR A 1 265 ? -0.097 -13.935 -9.536 1.00 85.31 265 THR A N 1
ATOM 2224 C CA . THR A 1 265 ? -0.131 -13.819 -8.073 1.00 85.31 265 THR A CA 1
ATOM 2225 C C . THR A 1 265 ? -1.531 -13.484 -7.570 1.00 85.31 265 THR A C 1
ATOM 2227 O O . THR A 1 265 ? -2.434 -13.182 -8.343 1.00 85.31 265 THR A O 1
ATOM 2230 N N . VAL A 1 266 ? -1.746 -13.535 -6.258 1.00 83.12 266 VAL A N 1
ATOM 2231 C CA . VAL A 1 266 ? -3.033 -13.199 -5.640 1.00 83.12 266 VAL A CA 1
ATOM 2232 C C . VAL A 1 266 ? -2.867 -11.965 -4.772 1.00 83.12 266 VAL A C 1
ATOM 2234 O O . VAL A 1 266 ? -2.091 -11.946 -3.816 1.00 83.12 266 VAL A O 1
ATOM 2237 N N . ARG A 1 267 ? -3.654 -10.927 -5.061 1.00 80.44 267 ARG A N 1
ATOM 2238 C CA . ARG A 1 267 ? -3.606 -9.666 -4.321 1.00 80.44 267 ARG A CA 1
ATOM 2239 C C . ARG A 1 267 ? -3.963 -9.892 -2.860 1.00 80.44 267 ARG A C 1
ATOM 2241 O O . ARG A 1 267 ? -5.112 -10.209 -2.534 1.00 80.44 267 ARG A O 1
ATOM 2248 N N . LYS A 1 268 ? -3.049 -9.580 -1.941 1.00 78.50 268 LYS A N 1
ATOM 2249 C CA . LYS A 1 268 ? -3.235 -9.855 -0.503 1.00 78.50 268 LYS A CA 1
ATOM 2250 C C . LYS A 1 268 ? -4.463 -9.162 0.095 1.00 78.50 268 LYS A C 1
ATOM 2252 O O . LYS A 1 268 ? -5.113 -9.667 1.012 1.00 78.50 268 LYS A O 1
ATOM 2257 N N . LYS A 1 269 ? -4.795 -7.971 -0.411 1.00 73.06 269 LYS A N 1
ATOM 2258 C CA . LYS A 1 269 ? -5.922 -7.176 0.095 1.00 73.06 269 LYS A CA 1
ATOM 2259 C C . LYS A 1 269 ? -7.275 -7.780 -0.282 1.00 73.06 269 LYS A C 1
ATOM 2261 O O . LYS A 1 269 ? -8.142 -7.867 0.588 1.00 73.06 269 LYS A O 1
ATOM 2266 N N . THR A 1 270 ? -7.459 -8.156 -1.544 1.00 75.19 270 THR A N 1
ATOM 2267 C CA . THR A 1 270 ? -8.774 -8.497 -2.115 1.00 75.19 270 THR A CA 1
ATOM 2268 C C . THR A 1 270 ? -8.945 -9.979 -2.424 1.00 75.19 270 THR A C 1
ATOM 2270 O O . THR A 1 270 ? -10.075 -10.396 -2.624 1.00 75.19 270 THR A O 1
ATOM 2273 N N . GLY A 1 271 ? -7.867 -10.766 -2.465 1.00 79.62 271 GLY A N 1
ATOM 2274 C CA . GLY A 1 271 ? -7.908 -12.161 -2.909 1.00 79.62 271 GLY A CA 1
ATOM 2275 C C . GLY A 1 271 ? -8.122 -12.328 -4.417 1.00 79.62 271 GLY A C 1
ATOM 2276 O O . GLY A 1 271 ? -8.316 -13.446 -4.870 1.00 79.62 271 GLY A O 1
ATOM 2277 N N . LYS A 1 272 ? -8.101 -11.234 -5.194 1.00 79.81 272 LYS A N 1
ATOM 2278 C CA . LYS A 1 272 ? -8.232 -11.294 -6.656 1.00 79.81 272 LYS A CA 1
ATOM 2279 C C . LYS A 1 272 ? -6.928 -11.785 -7.280 1.00 79.81 272 LYS A C 1
ATOM 2281 O O . LYS A 1 272 ? -5.856 -11.368 -6.832 1.00 79.81 272 LYS A O 1
ATOM 2286 N N . LEU A 1 273 ? -7.046 -12.622 -8.309 1.00 79.75 273 LEU A N 1
ATOM 2287 C CA . LEU A 1 273 ? -5.926 -12.985 -9.167 1.00 79.75 273 LEU A CA 1
ATOM 2288 C C . LEU A 1 273 ? -5.393 -11.723 -9.856 1.00 79.75 273 LEU A C 1
ATOM 2290 O O . LEU A 1 273 ? -6.160 -10.840 -10.240 1.00 79.75 273 LEU A O 1
ATOM 2294 N N . VAL A 1 274 ? -4.076 -11.637 -9.939 1.00 81.38 274 VAL A N 1
ATOM 2295 C CA . VAL A 1 274 ? -3.331 -10.655 -10.711 1.00 81.38 274 VAL A CA 1
ATOM 2296 C C . VAL A 1 274 ? -2.550 -11.466 -11.733 1.00 81.38 274 VAL A C 1
ATOM 2298 O O . VAL A 1 274 ? -1.752 -12.321 -11.341 1.00 81.38 274 VAL A O 1
ATOM 2301 N N . ASP A 1 275 ? -2.831 -11.228 -13.006 1.00 83.62 275 ASP A N 1
ATOM 2302 C CA . ASP A 1 275 ? -2.157 -11.862 -14.135 1.00 83.62 275 ASP A CA 1
ATOM 2303 C C . ASP A 1 275 ? -1.462 -10.755 -14.925 1.00 83.62 275 ASP A C 1
ATOM 2305 O O . ASP A 1 275 ? -2.116 -9.844 -15.431 1.00 83.62 275 ASP A O 1
ATOM 2309 N N . ILE A 1 276 ? -0.133 -10.760 -14.906 1.00 88.94 276 ILE A N 1
ATOM 2310 C CA . ILE A 1 276 ? 0.691 -9.723 -15.522 1.00 88.94 276 ILE A CA 1
ATOM 2311 C C . ILE A 1 276 ? 1.424 -10.363 -16.683 1.00 88.94 276 ILE A C 1
ATOM 2313 O O . ILE A 1 276 ? 2.296 -11.206 -16.479 1.00 88.94 276 ILE A O 1
ATOM 2317 N N . GLU A 1 277 ? 1.100 -9.907 -17.882 1.00 86.56 277 GLU A N 1
ATOM 2318 C CA . GLU A 1 277 ? 1.848 -10.201 -19.094 1.00 86.56 277 GLU A CA 1
ATOM 2319 C C . GLU A 1 277 ? 2.605 -8.938 -19.493 1.00 86.56 277 GLU A C 1
ATOM 2321 O O . GLU A 1 277 ? 2.011 -7.864 -19.621 1.00 86.56 277 GLU A O 1
ATOM 2326 N N . GLN A 1 278 ? 3.929 -9.046 -19.602 1.00 86.62 278 GLN A N 1
ATOM 2327 C CA . GLN A 1 278 ? 4.794 -7.918 -19.928 1.00 86.62 278 GLN A CA 1
ATOM 2328 C C . GLN A 1 278 ? 5.936 -8.362 -20.831 1.00 86.62 278 GLN A C 1
ATOM 2330 O O . GLN A 1 278 ? 6.556 -9.398 -20.592 1.00 86.62 278 GLN A O 1
ATOM 2335 N N . TYR A 1 279 ? 6.257 -7.546 -21.830 1.00 83.31 279 TYR A N 1
ATOM 2336 C CA . TYR A 1 279 ? 7.369 -7.828 -22.726 1.00 83.31 279 TYR A CA 1
ATOM 2337 C C . TYR A 1 279 ? 8.698 -7.991 -21.989 1.00 83.31 279 TYR A C 1
ATOM 2339 O O . TYR A 1 279 ? 9.015 -7.244 -21.053 1.00 83.31 279 TYR A O 1
ATOM 2347 N N . TYR A 1 280 ? 9.463 -8.999 -22.410 1.00 82.38 280 TYR A N 1
ATOM 2348 C CA . TYR A 1 280 ? 10.740 -9.347 -21.801 1.00 82.38 280 TYR A CA 1
ATOM 2349 C C . TYR A 1 280 ? 11.742 -8.197 -21.898 1.00 82.38 280 TYR A C 1
ATOM 2351 O O . TYR A 1 280 ? 12.397 -7.892 -20.912 1.00 82.38 280 TYR A O 1
ATOM 2359 N N . ASP A 1 281 ? 11.840 -7.526 -23.041 1.00 79.56 281 ASP A N 1
ATOM 2360 C CA . ASP A 1 281 ? 12.732 -6.379 -23.258 1.00 79.56 281 ASP A CA 1
ATOM 2361 C C . ASP A 1 281 ? 12.397 -5.170 -22.364 1.00 79.56 281 ASP A C 1
ATOM 2363 O O . ASP A 1 281 ? 13.293 -4.422 -21.978 1.00 79.56 281 ASP A O 1
ATOM 2367 N N . ILE A 1 282 ? 11.131 -5.004 -21.968 1.00 83.75 282 ILE A N 1
ATOM 2368 C CA . ILE A 1 282 ? 10.710 -3.953 -21.035 1.00 83.75 282 ILE A CA 1
ATOM 2369 C C . ILE A 1 282 ? 11.022 -4.338 -19.587 1.00 83.75 282 ILE A C 1
ATOM 2371 O O . ILE A 1 282 ? 11.511 -3.508 -18.819 1.00 83.75 282 ILE A O 1
ATOM 2375 N N . LEU A 1 283 ? 10.688 -5.567 -19.181 1.00 87.75 283 LEU A N 1
ATOM 2376 C CA . LEU A 1 283 ? 10.773 -5.957 -17.774 1.00 87.75 283 LEU A CA 1
ATOM 2377 C C . LEU A 1 283 ? 12.158 -6.484 -17.388 1.00 87.75 283 LEU A C 1
ATOM 2379 O O . LEU A 1 283 ? 12.638 -6.131 -16.313 1.00 87.75 283 LEU A O 1
ATOM 2383 N N . ASN A 1 284 ? 12.805 -7.288 -18.238 1.00 88.00 284 ASN A N 1
ATOM 2384 C CA . ASN A 1 284 ? 14.075 -7.956 -17.931 1.00 88.00 284 ASN A CA 1
ATOM 2385 C C . ASN A 1 284 ? 15.165 -6.995 -17.441 1.00 88.00 284 ASN A C 1
ATOM 2387 O O . ASN A 1 284 ? 15.722 -7.277 -16.381 1.00 88.00 284 ASN A O 1
ATOM 2391 N N . PRO A 1 285 ? 15.425 -5.848 -18.106 1.00 85.81 285 PRO A N 1
ATOM 2392 C CA . PRO A 1 285 ? 16.477 -4.932 -17.665 1.00 85.81 285 PRO A CA 1
ATOM 2393 C C . PRO A 1 285 ? 16.246 -4.398 -16.248 1.00 85.81 285 PRO A C 1
ATOM 2395 O O . PRO A 1 285 ? 17.190 -4.061 -15.545 1.00 85.81 285 PRO A O 1
ATOM 2398 N N . LEU A 1 286 ? 14.986 -4.326 -15.804 1.00 89.94 286 LEU A N 1
ATOM 2399 C CA . LEU A 1 286 ? 14.650 -3.895 -14.451 1.00 89.94 286 LEU A CA 1
ATOM 2400 C C . LEU A 1 286 ? 14.903 -5.004 -13.425 1.00 89.94 286 LEU A C 1
ATOM 2402 O O . LEU A 1 286 ? 15.257 -4.691 -12.291 1.00 89.94 286 LEU A O 1
ATOM 2406 N N . ILE A 1 287 ? 14.681 -6.272 -13.790 1.00 90.62 287 ILE A N 1
ATOM 2407 C CA . ILE A 1 287 ? 14.567 -7.391 -12.842 1.00 90.62 287 ILE A CA 1
ATOM 2408 C C . ILE A 1 287 ? 15.751 -8.357 -12.825 1.00 90.62 287 ILE A C 1
ATOM 2410 O O . ILE A 1 287 ? 15.872 -9.102 -11.856 1.00 90.62 287 ILE A O 1
ATOM 2414 N N . GLU A 1 288 ? 16.609 -8.369 -13.845 1.00 87.25 288 GLU A N 1
ATOM 2415 C CA . GLU A 1 288 ? 17.630 -9.413 -14.025 1.00 87.25 288 GLU A CA 1
ATOM 2416 C C . GLU A 1 288 ? 18.565 -9.568 -12.816 1.00 87.25 288 GLU A C 1
ATOM 2418 O O . GLU A 1 288 ? 18.769 -10.674 -12.320 1.00 87.25 288 GLU A O 1
ATOM 2423 N N . ASP A 1 289 ? 19.007 -8.454 -12.233 1.00 85.62 289 ASP A N 1
ATOM 2424 C CA . ASP A 1 289 ? 19.862 -8.446 -11.041 1.00 85.62 289 ASP A CA 1
ATOM 2425 C C . ASP A 1 289 ? 19.215 -9.085 -9.806 1.00 85.62 289 ASP A C 1
ATOM 2427 O O . ASP A 1 289 ? 19.895 -9.567 -8.901 1.00 85.62 289 ASP A O 1
ATOM 2431 N N . TYR A 1 290 ? 17.885 -9.082 -9.742 1.00 90.38 290 TYR A N 1
ATOM 2432 C CA . TYR A 1 290 ? 17.121 -9.526 -8.580 1.00 90.38 290 TYR A CA 1
ATOM 2433 C C . TYR A 1 290 ? 16.940 -11.048 -8.558 1.00 90.38 290 TYR A C 1
ATOM 2435 O O . TYR A 1 290 ? 16.489 -11.587 -7.539 1.00 90.38 290 TYR A O 1
ATOM 2443 N N . PHE A 1 291 ? 17.332 -11.741 -9.633 1.00 89.50 291 PHE A N 1
ATOM 2444 C CA . PHE A 1 291 ? 17.467 -13.198 -9.677 1.00 89.50 291 PHE A CA 1
ATOM 2445 C C . PHE A 1 291 ? 18.766 -13.702 -9.047 1.00 89.50 291 PHE A C 1
ATOM 2447 O O . PHE A 1 291 ? 18.911 -14.907 -8.860 1.00 89.50 291 PHE A O 1
ATOM 2454 N N . TYR A 1 292 ? 19.667 -12.808 -8.638 1.00 86.50 292 TYR A N 1
ATOM 2455 C CA . TYR A 1 292 ? 20.919 -13.164 -7.981 1.00 86.50 292 TYR A CA 1
ATOM 2456 C C . TYR A 1 292 ? 20.896 -12.807 -6.491 1.00 86.50 292 TYR A C 1
ATOM 2458 O O . TYR A 1 292 ? 20.170 -11.924 -6.014 1.00 86.50 292 TYR A O 1
ATOM 2466 N N . LYS A 1 293 ? 21.671 -13.550 -5.709 1.00 83.62 293 LYS A N 1
ATOM 2467 C CA . LYS A 1 293 ? 21.966 -13.266 -4.305 1.00 83.62 293 LYS A CA 1
ATOM 2468 C C . LYS A 1 293 ? 23.097 -12.241 -4.219 1.00 83.62 293 LYS A C 1
ATOM 2470 O O . LYS A 1 293 ? 23.753 -11.920 -5.202 1.00 83.62 293 LYS A O 1
ATOM 2475 N N . LEU A 1 294 ? 23.344 -11.742 -3.006 1.00 75.62 294 LEU A N 1
ATOM 2476 C CA . LEU A 1 294 ? 24.400 -10.752 -2.756 1.00 75.62 294 LEU A CA 1
ATOM 2477 C C . LEU A 1 294 ? 25.804 -11.263 -3.115 1.00 75.62 294 LEU A C 1
ATOM 2479 O O . LEU A 1 294 ? 26.668 -10.463 -3.449 1.00 75.62 294 LEU A O 1
ATOM 2483 N N . ASP A 1 295 ? 26.020 -12.577 -3.048 1.00 78.62 295 ASP A N 1
ATOM 2484 C CA . ASP A 1 295 ? 27.270 -13.236 -3.440 1.00 78.62 295 ASP A CA 1
ATOM 2485 C C . ASP A 1 295 ? 27.372 -13.501 -4.955 1.00 78.62 295 ASP A C 1
ATOM 2487 O O . ASP A 1 295 ? 28.343 -14.101 -5.407 1.00 78.62 295 ASP A O 1
ATOM 2491 N N . GLY A 1 296 ? 26.381 -13.065 -5.742 1.00 78.62 296 GLY A N 1
ATOM 2492 C CA . GLY A 1 296 ? 26.308 -13.274 -7.187 1.00 78.62 296 GLY A CA 1
ATOM 2493 C C . GLY A 1 296 ? 25.826 -14.658 -7.612 1.00 78.62 296 GLY A C 1
ATOM 2494 O O . GLY A 1 296 ? 25.731 -14.917 -8.807 1.00 78.62 296 GLY A O 1
ATOM 2495 N N . THR A 1 297 ? 25.486 -15.548 -6.675 1.00 84.44 297 THR A N 1
ATOM 2496 C CA . THR A 1 297 ? 24.881 -16.841 -7.023 1.00 84.44 297 THR A CA 1
ATOM 2497 C C . THR A 1 297 ? 23.414 -16.677 -7.403 1.00 84.44 297 THR A C 1
ATOM 2499 O O . THR A 1 297 ? 22.712 -15.824 -6.861 1.00 84.44 297 THR A O 1
ATOM 2502 N N . GLU A 1 298 ? 22.918 -17.514 -8.311 1.00 88.88 298 GLU A N 1
ATOM 2503 C CA . GLU A 1 298 ? 21.500 -17.510 -8.671 1.00 88.88 298 GLU A CA 1
ATOM 2504 C C . GLU A 1 298 ? 20.610 -17.884 -7.476 1.00 88.88 298 GLU A C 1
ATOM 2506 O O . GLU A 1 298 ? 20.947 -18.696 -6.599 1.00 88.88 298 GLU A O 1
ATOM 2511 N N . LYS A 1 299 ? 19.445 -17.248 -7.425 1.00 91.12 299 LYS A N 1
ATOM 2512 C CA . LYS A 1 299 ? 18.380 -17.575 -6.486 1.00 91.12 299 LYS A CA 1
ATOM 2513 C C . LYS A 1 299 ? 17.648 -18.831 -6.923 1.00 91.12 299 LYS A C 1
ATOM 2515 O O . LYS A 1 299 ? 17.388 -19.054 -8.100 1.00 91.12 299 LYS A O 1
ATOM 2520 N N . ASN A 1 300 ? 17.223 -19.607 -5.937 1.00 93.88 300 ASN A N 1
ATOM 2521 C CA . ASN A 1 300 ? 16.377 -20.762 -6.177 1.00 93.88 300 ASN A CA 1
ATOM 2522 C C . ASN A 1 300 ? 14.946 -20.323 -6.510 1.00 93.88 300 ASN A C 1
ATOM 2524 O O . ASN A 1 300 ? 14.481 -19.266 -6.086 1.00 93.88 300 ASN A O 1
ATOM 2528 N N . GLU A 1 301 ? 14.185 -21.205 -7.155 1.00 93.75 301 GLU A N 1
ATOM 2529 C CA . GLU A 1 301 ? 12.787 -20.971 -7.546 1.00 93.75 301 GLU A CA 1
ATOM 2530 C C . GLU A 1 301 ? 11.871 -20.502 -6.393 1.00 93.75 301 GLU A C 1
ATOM 2532 O O . GLU A 1 301 ? 10.939 -19.719 -6.589 1.00 93.75 301 GLU A O 1
ATOM 2537 N N . ASN A 1 302 ? 12.143 -20.951 -5.165 1.00 93.50 302 ASN A N 1
ATOM 2538 C CA . ASN A 1 302 ? 11.345 -20.632 -3.985 1.00 93.50 302 ASN A CA 1
ATOM 2539 C C . ASN A 1 302 ? 11.829 -19.396 -3.224 1.00 93.50 302 ASN A C 1
ATOM 2541 O O . ASN A 1 302 ? 11.151 -19.001 -2.263 1.00 93.50 302 ASN A O 1
ATOM 2545 N N . ASP A 1 303 ? 12.947 -18.805 -3.644 1.00 93.38 303 ASP A N 1
ATOM 2546 C CA . ASP A 1 303 ? 13.481 -17.595 -3.045 1.00 93.38 303 ASP A CA 1
ATOM 2547 C C . ASP A 1 303 ? 12.627 -16.383 -3.378 1.00 93.38 303 ASP A C 1
ATOM 2549 O O . ASP A 1 303 ? 12.073 -16.256 -4.471 1.00 93.38 303 ASP A O 1
ATOM 2553 N N . TYR A 1 304 ? 12.509 -15.484 -2.402 1.00 93.69 304 TYR A N 1
ATOM 2554 C CA . TYR A 1 304 ? 11.820 -14.220 -2.605 1.00 93.69 304 TYR A CA 1
ATOM 2555 C C . TYR A 1 304 ? 12.575 -13.372 -3.632 1.00 93.69 304 TYR A C 1
ATOM 2557 O O . TYR A 1 304 ? 13.789 -13.158 -3.534 1.00 93.69 304 TYR A O 1
ATOM 2565 N N . PHE A 1 305 ? 11.831 -12.863 -4.612 1.00 93.56 305 PHE A N 1
ATOM 2566 C CA . PHE A 1 305 ? 12.362 -12.028 -5.682 1.00 93.56 305 PHE A CA 1
ATOM 2567 C C . PHE A 1 305 ? 12.974 -10.740 -5.116 1.00 93.56 305 PHE A C 1
ATOM 2569 O O . PHE A 1 305 ? 14.121 -10.406 -5.398 1.00 93.56 305 PHE A O 1
ATOM 2576 N N . LEU A 1 306 ? 12.265 -10.076 -4.200 1.00 91.56 306 LEU A N 1
ATOM 2577 C CA . LEU A 1 306 ? 12.827 -8.990 -3.398 1.00 91.56 306 LEU A CA 1
ATOM 2578 C C . LEU A 1 306 ? 13.375 -9.554 -2.077 1.00 91.56 306 LEU A C 1
ATOM 2580 O O . LEU A 1 306 ? 12.651 -10.256 -1.369 1.00 91.56 306 LEU A O 1
ATOM 2584 N N . ASN A 1 307 ? 14.600 -9.191 -1.667 1.00 87.38 307 ASN A N 1
ATOM 2585 C CA . ASN A 1 307 ? 15.213 -9.694 -0.417 1.00 87.38 307 ASN A CA 1
ATOM 2586 C C . ASN A 1 307 ? 14.630 -9.026 0.854 1.00 87.38 307 ASN A C 1
ATOM 2588 O O . ASN A 1 307 ? 15.346 -8.670 1.790 1.00 87.38 307 ASN A O 1
ATOM 2592 N N . VAL A 1 308 ? 13.309 -8.828 0.904 1.00 90.56 308 VAL A N 1
ATOM 2593 C CA . VAL A 1 308 ? 12.560 -8.374 2.093 1.00 90.56 308 VAL A CA 1
ATOM 2594 C C . VAL A 1 308 ? 12.386 -9.522 3.098 1.00 90.56 308 VAL A C 1
ATOM 2596 O O . VAL A 1 308 ? 12.352 -9.311 4.320 1.00 90.56 308 VAL A O 1
ATOM 2599 N N . PHE A 1 309 ? 12.291 -10.744 2.580 1.00 91.94 309 PHE A N 1
ATOM 2600 C CA . PHE A 1 309 ? 12.047 -11.977 3.317 1.00 91.94 309 PHE A CA 1
ATOM 2601 C C . PHE A 1 309 ? 13.111 -13.022 2.978 1.00 91.94 309 PHE A C 1
ATOM 2603 O O . PHE A 1 309 ? 13.763 -12.941 1.940 1.00 91.94 309 PHE A O 1
ATOM 2610 N N . LYS A 1 310 ? 13.287 -13.998 3.869 1.00 89.25 310 LYS A N 1
ATOM 2611 C CA . LYS A 1 310 ? 14.167 -15.150 3.670 1.00 89.25 310 LYS A CA 1
ATOM 2612 C C . LYS A 1 310 ? 13.337 -16.428 3.578 1.00 89.25 310 LYS A C 1
ATOM 2614 O O . LYS A 1 310 ? 12.370 -16.579 4.321 1.00 89.25 310 LYS A O 1
ATOM 2619 N N . THR A 1 311 ? 13.710 -17.322 2.675 1.00 89.69 311 THR A N 1
ATOM 2620 C CA . THR A 1 311 ? 12.961 -18.547 2.340 1.00 89.69 311 THR A CA 1
ATOM 2621 C C . THR A 1 311 ? 12.969 -19.582 3.456 1.00 89.69 311 THR A C 1
ATOM 2623 O O . THR A 1 311 ? 11.988 -20.291 3.647 1.00 89.69 311 THR A O 1
ATOM 2626 N N . ASP A 1 312 ? 14.049 -19.624 4.232 1.00 88.62 312 ASP A N 1
ATOM 2627 C CA . ASP A 1 312 ? 14.254 -20.501 5.389 1.00 88.62 312 ASP A CA 1
ATOM 2628 C C . ASP A 1 312 ? 13.394 -20.115 6.606 1.00 88.62 312 ASP A C 1
ATOM 2630 O O . ASP A 1 312 ? 13.442 -20.773 7.646 1.00 88.62 312 ASP A O 1
ATOM 2634 N N . LYS A 1 313 ? 12.607 -19.035 6.510 1.00 89.75 313 LYS A N 1
ATOM 2635 C CA . LYS A 1 313 ? 11.806 -18.505 7.613 1.00 89.75 313 LYS A CA 1
ATOM 2636 C C . LYS A 1 313 ? 10.330 -18.460 7.267 1.00 89.75 313 LYS A C 1
ATOM 2638 O O . LYS A 1 313 ? 9.914 -17.929 6.242 1.00 89.75 313 LYS A O 1
ATOM 2643 N N . THR A 1 314 ? 9.520 -18.914 8.217 1.00 89.19 314 THR A N 1
ATOM 2644 C CA . THR A 1 314 ? 8.072 -18.696 8.189 1.00 89.19 314 THR A CA 1
ATOM 2645 C C . THR A 1 314 ? 7.742 -17.362 8.852 1.00 89.19 314 THR A C 1
ATOM 2647 O O . THR A 1 314 ? 8.242 -17.050 9.934 1.00 89.19 314 THR A O 1
ATOM 2650 N N . TYR A 1 315 ? 6.887 -16.563 8.211 1.00 88.19 315 TYR A N 1
ATOM 2651 C CA . TYR A 1 315 ? 6.489 -15.247 8.705 1.00 88.19 315 TYR A CA 1
ATOM 2652 C C . TYR A 1 315 ? 5.004 -15.202 9.052 1.00 88.19 315 TYR A C 1
ATOM 2654 O O . TYR A 1 315 ? 4.141 -15.541 8.247 1.00 88.19 315 TYR A O 1
ATOM 2662 N N . THR A 1 316 ? 4.698 -14.679 10.235 1.00 88.38 316 THR A N 1
ATOM 2663 C CA . THR A 1 316 ? 3.331 -14.307 10.620 1.00 88.38 316 THR A CA 1
ATOM 2664 C C . THR A 1 316 ? 2.816 -13.141 9.770 1.00 88.38 316 THR A C 1
ATOM 2666 O O . THR A 1 316 ? 3.593 -12.319 9.276 1.00 88.38 316 THR A O 1
ATOM 2669 N N . ASP A 1 317 ? 1.492 -12.975 9.674 1.00 85.38 317 ASP A N 1
ATOM 2670 C CA . ASP A 1 317 ? 0.896 -11.849 8.934 1.00 85.38 317 ASP A CA 1
ATOM 2671 C C . ASP A 1 317 ? 1.372 -10.476 9.456 1.00 85.38 317 ASP A C 1
ATOM 2673 O O . ASP A 1 317 ? 1.607 -9.545 8.679 1.00 85.38 317 ASP A O 1
ATOM 2677 N N . LYS A 1 318 ? 1.614 -10.376 10.772 1.00 87.19 318 LYS A N 1
ATOM 2678 C CA . LYS A 1 318 ? 2.221 -9.203 11.417 1.00 87.19 318 LYS A CA 1
ATOM 2679 C C . LYS A 1 318 ? 3.630 -8.933 10.899 1.00 87.19 318 LYS A C 1
ATOM 2681 O O . LYS A 1 318 ? 3.938 -7.793 10.552 1.00 87.19 318 LYS A O 1
ATOM 2686 N N . GLN A 1 319 ? 4.482 -9.955 10.854 1.00 90.25 319 GLN A N 1
ATOM 2687 C CA . GLN A 1 319 ? 5.857 -9.813 10.375 1.00 90.25 319 GLN A CA 1
ATOM 2688 C C . GLN A 1 319 ? 5.889 -9.424 8.899 1.00 90.25 319 GLN A C 1
ATOM 2690 O O . GLN A 1 319 ? 6.634 -8.510 8.550 1.00 90.25 319 GLN A O 1
ATOM 2695 N N . ILE A 1 320 ? 5.043 -10.032 8.060 1.00 90.19 320 ILE A N 1
ATOM 2696 C CA . ILE A 1 320 ? 4.922 -9.665 6.641 1.00 90.19 320 ILE A CA 1
ATOM 2697 C C . ILE A 1 320 ? 4.549 -8.188 6.506 1.00 90.19 320 ILE A C 1
ATOM 2699 O O . ILE A 1 320 ? 5.214 -7.442 5.786 1.00 90.19 320 ILE A O 1
ATOM 2703 N N . TYR A 1 321 ? 3.521 -7.743 7.232 1.00 88.38 321 TYR A N 1
ATOM 2704 C CA . TYR A 1 321 ? 3.076 -6.351 7.203 1.00 88.38 321 TYR A CA 1
ATOM 2705 C C . TYR A 1 321 ? 4.176 -5.374 7.643 1.00 88.38 321 TYR A C 1
ATOM 2707 O O . TYR A 1 321 ? 4.448 -4.399 6.944 1.00 88.38 321 TYR A O 1
ATOM 2715 N N . ILE A 1 322 ? 4.821 -5.628 8.787 1.00 88.56 322 ILE A N 1
ATOM 2716 C CA . ILE A 1 322 ? 5.841 -4.730 9.346 1.00 88.56 322 ILE A CA 1
ATOM 2717 C C . ILE A 1 322 ? 7.076 -4.683 8.446 1.00 88.56 322 ILE A C 1
ATOM 2719 O O . ILE A 1 322 ? 7.527 -3.590 8.117 1.00 88.56 322 ILE A O 1
ATOM 2723 N N . LYS A 1 323 ? 7.599 -5.834 8.011 1.00 93.12 323 LYS A N 1
ATOM 2724 C CA . LYS A 1 323 ? 8.802 -5.900 7.166 1.00 93.12 323 LYS A CA 1
ATOM 2725 C C . LYS A 1 323 ? 8.592 -5.221 5.820 1.00 93.12 323 LYS A C 1
ATOM 2727 O O . LYS A 1 323 ? 9.410 -4.389 5.446 1.00 93.12 323 LYS A O 1
ATOM 2732 N N . THR A 1 324 ? 7.466 -5.489 5.155 1.00 93.00 324 THR A N 1
ATOM 2733 C CA . THR A 1 324 ? 7.099 -4.790 3.911 1.00 93.00 324 THR A CA 1
ATOM 2734 C C . THR A 1 324 ? 7.035 -3.283 4.145 1.00 93.00 324 THR A C 1
ATOM 2736 O O . THR A 1 324 ? 7.623 -2.509 3.396 1.00 93.00 324 THR A O 1
ATOM 2739 N N . LYS A 1 325 ? 6.351 -2.845 5.213 1.00 91.50 325 LYS A N 1
ATOM 2740 C CA . LYS A 1 325 ? 6.221 -1.420 5.535 1.00 91.50 325 LYS A CA 1
ATOM 2741 C C . LYS A 1 325 ? 7.586 -0.769 5.751 1.00 91.50 325 LYS A C 1
ATOM 2743 O O . LYS A 1 325 ? 7.821 0.300 5.204 1.00 91.50 325 LYS A O 1
ATOM 2748 N N . VAL A 1 326 ? 8.464 -1.390 6.535 1.00 93.44 326 VAL A N 1
ATOM 2749 C CA . VAL A 1 326 ? 9.813 -0.873 6.810 1.00 93.44 326 VAL A CA 1
ATOM 2750 C C . VAL A 1 326 ? 10.637 -0.803 5.526 1.00 93.44 326 VAL A C 1
ATOM 2752 O O . VAL A 1 326 ? 11.209 0.247 5.247 1.00 93.44 326 VAL A O 1
ATOM 2755 N N . ALA A 1 327 ? 10.625 -1.859 4.708 1.00 93.88 327 ALA A N 1
ATOM 2756 C CA . ALA A 1 327 ? 11.365 -1.891 3.450 1.00 93.88 327 ALA A CA 1
ATOM 2757 C C . ALA A 1 327 ? 10.940 -0.758 2.505 1.00 93.88 327 ALA A C 1
ATOM 2759 O O . ALA A 1 327 ? 11.772 0.020 2.047 1.00 93.88 327 ALA A O 1
ATOM 2760 N N . PHE A 1 328 ? 9.634 -0.594 2.286 1.00 94.81 328 PHE A N 1
ATOM 2761 C CA . PHE A 1 328 ? 9.122 0.457 1.407 1.00 94.81 328 PHE A CA 1
ATOM 2762 C C . PHE A 1 328 ? 9.211 1.860 2.011 1.00 94.81 328 PHE A C 1
ATOM 2764 O O . PHE A 1 328 ? 9.261 2.833 1.264 1.00 94.81 328 PHE A O 1
ATOM 2771 N N . LEU A 1 329 ? 9.239 2.015 3.338 1.00 94.00 329 LEU A N 1
ATOM 2772 C CA . LEU A 1 329 ? 9.556 3.305 3.961 1.00 94.00 329 LEU A CA 1
ATOM 2773 C C . LEU A 1 329 ? 11.005 3.706 3.683 1.00 94.00 329 LEU A C 1
ATOM 2775 O O . LEU A 1 329 ? 11.246 4.860 3.336 1.00 94.00 329 LEU A O 1
ATOM 2779 N N . GLN A 1 330 ? 11.933 2.756 3.786 1.00 94.12 330 GLN A N 1
ATOM 2780 C CA . GLN A 1 330 ? 13.342 2.999 3.507 1.00 94.12 330 GLN A CA 1
ATOM 2781 C C . GLN A 1 330 ? 13.570 3.335 2.030 1.00 94.12 330 GLN A C 1
ATOM 2783 O O . GLN A 1 330 ? 14.120 4.387 1.720 1.00 94.12 330 GLN A O 1
ATOM 2788 N N . LEU A 1 331 ? 13.016 2.525 1.127 1.00 94.06 331 LEU A N 1
ATOM 2789 C CA . LEU A 1 331 ? 13.040 2.783 -0.313 1.00 94.06 331 LEU A CA 1
ATOM 2790 C C . LEU A 1 331 ? 12.429 4.145 -0.677 1.00 94.06 331 LEU A C 1
ATOM 2792 O O . LEU A 1 331 ? 12.945 4.852 -1.538 1.00 94.06 331 LEU A O 1
ATOM 2796 N N . ASN A 1 332 ? 11.320 4.531 -0.031 1.00 93.75 332 ASN A N 1
ATOM 2797 C CA . ASN A 1 332 ? 10.711 5.847 -0.239 1.00 93.75 332 ASN A CA 1
ATOM 2798 C C . ASN A 1 332 ? 11.636 6.971 0.221 1.00 93.75 332 ASN A C 1
ATOM 2800 O O . ASN A 1 332 ? 11.729 7.982 -0.466 1.00 93.75 332 ASN A O 1
ATOM 2804 N N . LYS A 1 333 ? 12.289 6.824 1.378 1.00 93.00 333 LYS A N 1
ATOM 2805 C CA . LYS A 1 333 ? 13.237 7.819 1.885 1.00 93.00 333 LYS A CA 1
ATOM 2806 C C . LYS A 1 333 ? 14.383 8.011 0.891 1.00 93.00 333 LYS A C 1
ATOM 2808 O O . LYS A 1 333 ? 14.602 9.136 0.456 1.00 93.00 333 LYS A O 1
ATOM 2813 N N . THR A 1 334 ? 15.019 6.920 0.474 1.00 92.19 334 THR A N 1
ATOM 2814 C CA . THR A 1 334 ? 16.114 6.933 -0.504 1.00 92.19 334 THR A CA 1
ATOM 2815 C C . THR A 1 334 ? 15.698 7.581 -1.819 1.00 92.19 334 THR A C 1
ATOM 2817 O O . THR A 1 334 ? 16.379 8.484 -2.299 1.00 92.19 334 THR A O 1
ATOM 2820 N N . LEU A 1 335 ? 14.551 7.188 -2.382 1.00 90.88 335 LEU A N 1
ATOM 2821 C CA . LEU A 1 335 ? 14.099 7.736 -3.659 1.00 90.88 335 LEU A CA 1
ATOM 2822 C C . LEU A 1 335 ? 13.735 9.222 -3.557 1.00 90.88 335 LEU A C 1
ATOM 2824 O O . LEU A 1 335 ? 14.029 9.987 -4.468 1.00 90.88 335 LEU A O 1
ATOM 2828 N N . LYS A 1 336 ? 13.138 9.658 -2.440 1.00 92.12 336 LYS A N 1
ATOM 2829 C CA . LYS A 1 336 ? 12.840 11.078 -2.204 1.00 92.12 336 LYS A CA 1
ATOM 2830 C C . LYS A 1 336 ? 14.092 11.920 -2.020 1.00 92.12 336 LYS A C 1
ATOM 2832 O O . LYS A 1 336 ? 14.119 13.053 -2.482 1.00 92.12 336 LYS A O 1
ATOM 2837 N N . GLU A 1 337 ? 15.100 11.394 -1.334 1.00 90.19 337 GLU A N 1
ATOM 2838 C CA . GLU A 1 337 ? 16.386 12.073 -1.182 1.00 90.19 337 GLU A CA 1
ATOM 2839 C C . GLU A 1 337 ? 17.073 12.224 -2.539 1.00 90.19 337 GLU A C 1
ATOM 2841 O O . GLU A 1 337 ? 17.479 13.332 -2.877 1.00 90.19 337 GLU A O 1
ATOM 2846 N N . TYR A 1 338 ? 17.107 11.157 -3.342 1.00 89.00 338 TYR A N 1
ATOM 2847 C CA . TYR A 1 338 ? 17.671 11.180 -4.689 1.00 89.00 338 TYR A CA 1
ATOM 2848 C C . TYR A 1 338 ? 16.909 12.143 -5.614 1.00 89.00 338 TYR A C 1
ATOM 2850 O O . TYR A 1 338 ? 17.478 13.120 -6.089 1.00 89.00 338 TYR A O 1
ATOM 2858 N N . LEU A 1 339 ? 15.604 11.947 -5.817 1.00 87.06 339 LEU A N 1
ATOM 2859 C CA . LEU A 1 339 ? 14.815 12.767 -6.746 1.00 87.06 339 LEU A CA 1
ATOM 2860 C C . LEU A 1 339 ? 14.644 14.213 -6.263 1.00 87.06 339 LEU A C 1
ATOM 2862 O O . LEU A 1 339 ? 14.759 15.151 -7.048 1.00 87.06 339 LEU A O 1
ATOM 2866 N N . GLY A 1 340 ? 14.370 14.400 -4.972 1.00 85.00 340 GLY A N 1
ATOM 2867 C CA . GLY A 1 340 ? 14.044 15.707 -4.412 1.00 85.00 340 GLY A CA 1
ATOM 2868 C C . GLY A 1 340 ? 15.261 16.608 -4.240 1.00 85.00 340 GLY A C 1
ATOM 2869 O O . GLY A 1 340 ? 15.204 17.774 -4.617 1.00 85.00 340 GLY A O 1
ATOM 2870 N N . LYS A 1 341 ? 16.368 16.093 -3.685 1.00 75.12 341 LYS A N 1
ATOM 2871 C CA . LYS A 1 341 ? 17.553 16.928 -3.420 1.00 75.12 341 LYS A CA 1
ATOM 2872 C C . LYS A 1 341 ? 18.447 17.097 -4.641 1.00 75.12 341 LYS A C 1
ATOM 2874 O O . LYS A 1 341 ? 19.032 18.160 -4.792 1.00 75.12 341 LYS A O 1
ATOM 2879 N N . ILE A 1 342 ? 18.573 16.066 -5.478 1.00 64.50 342 ILE A N 1
ATOM 2880 C CA . ILE A 1 342 ? 19.537 16.077 -6.590 1.00 64.50 342 ILE A CA 1
ATOM 2881 C C . ILE A 1 342 ? 18.892 16.621 -7.870 1.00 64.50 342 ILE A C 1
ATOM 2883 O O . ILE A 1 342 ? 19.543 17.349 -8.611 1.00 64.50 342 ILE A O 1
ATOM 2887 N N . TYR A 1 343 ? 17.606 16.334 -8.105 1.00 70.50 343 TYR A N 1
ATOM 2888 C CA . TYR A 1 343 ? 16.923 16.672 -9.364 1.00 70.50 343 TYR A CA 1
ATOM 2889 C C . TYR A 1 343 ? 15.791 17.694 -9.217 1.00 70.50 343 TYR A C 1
ATOM 2891 O O . TYR A 1 343 ? 15.094 17.969 -10.190 1.00 70.50 343 TYR A O 1
ATOM 2899 N N . GLY A 1 344 ? 15.577 18.247 -8.015 1.00 76.31 344 GLY A N 1
ATOM 2900 C CA . GLY A 1 344 ? 14.527 19.243 -7.768 1.00 76.31 344 GLY A CA 1
ATOM 2901 C C . GLY A 1 344 ? 13.110 18.723 -8.030 1.00 76.31 344 GLY A C 1
ATOM 2902 O O . GLY A 1 344 ? 12.189 19.506 -8.256 1.00 76.31 344 GLY A O 1
ATOM 2903 N N . PHE A 1 345 ? 12.930 17.401 -8.035 1.00 81.94 345 PHE A N 1
ATOM 2904 C CA . PHE A 1 345 ? 11.650 16.772 -8.310 1.00 81.94 345 PHE A CA 1
ATOM 2905 C C . PHE A 1 345 ? 10.679 17.054 -7.164 1.00 81.94 345 PHE A C 1
ATOM 2907 O O . PHE A 1 345 ? 11.040 16.924 -5.990 1.00 81.94 345 PHE A O 1
ATOM 2914 N N . ASP A 1 346 ? 9.425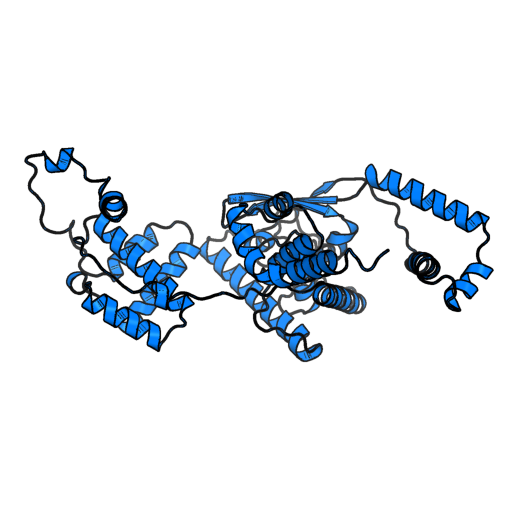 17.382 -7.478 1.00 83.81 346 ASP A N 1
ATOM 2915 C CA . ASP A 1 346 ? 8.421 17.507 -6.431 1.00 83.81 346 ASP A CA 1
ATOM 2916 C C . ASP A 1 346 ? 8.133 16.123 -5.833 1.00 83.81 346 ASP A C 1
ATOM 2918 O O . ASP A 1 346 ? 7.481 15.260 -6.413 1.00 83.81 346 ASP A O 1
ATOM 2922 N N . VAL A 1 347 ? 8.662 15.895 -4.641 1.00 82.50 347 VAL A N 1
ATOM 2923 C CA . VAL A 1 347 ? 8.493 14.647 -3.895 1.00 82.50 347 VAL A CA 1
ATOM 2924 C C . VAL A 1 347 ? 7.386 14.749 -2.843 1.00 82.50 347 VAL A C 1
ATOM 2926 O O . VAL A 1 347 ? 7.189 13.819 -2.040 1.00 82.50 347 VAL A O 1
ATOM 2929 N N . SER A 1 348 ? 6.632 15.854 -2.840 1.00 77.75 348 SER A N 1
ATOM 2930 C CA . SER A 1 348 ? 5.450 16.010 -2.001 1.00 77.75 348 SER A CA 1
ATOM 2931 C C . SER A 1 348 ? 4.418 14.943 -2.379 1.00 77.75 348 SER A C 1
ATOM 2933 O O . SER A 1 348 ? 4.155 14.657 -3.550 1.00 77.75 348 SER A O 1
ATOM 2935 N N . ASN A 1 349 ? 3.909 14.240 -1.363 1.00 80.00 349 ASN A N 1
ATOM 2936 C CA . ASN A 1 349 ? 2.992 13.100 -1.505 1.00 80.00 349 ASN A CA 1
ATOM 2937 C C . ASN A 1 349 ? 3.487 11.927 -2.379 1.00 80.00 349 ASN A C 1
ATOM 2939 O O . ASN A 1 349 ? 2.714 11.012 -2.666 1.00 80.00 349 ASN A O 1
ATOM 2943 N N . PHE A 1 350 ? 4.773 11.889 -2.743 1.00 86.31 350 PHE A N 1
ATOM 2944 C CA . PHE A 1 350 ? 5.351 10.759 -3.464 1.00 86.31 350 PHE A CA 1
ATOM 2945 C C . PHE A 1 350 ? 5.411 9.509 -2.573 1.00 86.31 350 PHE A C 1
ATOM 2947 O O . PHE A 1 350 ? 5.793 9.571 -1.396 1.00 86.31 350 PHE A O 1
ATOM 2954 N N . SER A 1 351 ? 5.039 8.363 -3.139 1.00 91.12 351 SER A N 1
ATOM 2955 C CA . SER A 1 351 ? 5.254 7.037 -2.561 1.00 91.12 351 SER A CA 1
ATOM 2956 C C . SER A 1 351 ? 5.292 5.974 -3.661 1.00 91.12 351 SER A C 1
ATOM 2958 O O . SER A 1 351 ? 4.829 6.227 -4.765 1.00 91.12 351 SER A O 1
ATOM 2960 N N . TYR A 1 352 ? 5.708 4.742 -3.364 1.00 93.19 352 TYR A N 1
ATOM 2961 C CA . TYR A 1 352 ? 5.582 3.628 -4.325 1.00 93.19 352 TYR A CA 1
ATOM 2962 C C . TYR A 1 352 ? 4.141 3.347 -4.788 1.00 93.19 352 TYR A C 1
ATOM 2964 O O . TYR A 1 352 ? 3.940 2.795 -5.864 1.00 93.19 352 TYR A O 1
ATOM 2972 N N . TYR A 1 353 ? 3.110 3.769 -4.042 1.00 90.06 353 TYR A N 1
ATOM 2973 C CA . TYR A 1 353 ? 1.730 3.694 -4.541 1.00 90.06 353 TYR A CA 1
ATOM 2974 C C . TYR A 1 353 ? 1.461 4.660 -5.706 1.00 90.06 353 TYR A C 1
ATOM 2976 O O . TYR A 1 353 ? 0.499 4.450 -6.445 1.00 90.06 353 TYR A O 1
ATOM 2984 N N . CYS A 1 354 ? 2.311 5.672 -5.908 1.00 91.00 354 CYS A N 1
ATOM 2985 C CA . CYS A 1 354 ? 2.257 6.539 -7.079 1.00 91.00 354 CYS A CA 1
ATOM 2986 C C . CYS A 1 354 ? 2.471 5.751 -8.369 1.00 91.00 354 CYS A C 1
ATOM 2988 O O . CYS A 1 354 ? 1.795 6.076 -9.328 1.00 91.00 354 CYS A O 1
ATOM 2990 N N . ALA A 1 355 ? 3.285 4.686 -8.400 1.00 92.19 355 ALA A N 1
ATOM 2991 C CA . ALA A 1 355 ? 3.485 3.881 -9.613 1.00 92.19 355 ALA A CA 1
ATOM 2992 C C . ALA A 1 355 ? 2.154 3.369 -10.194 1.00 92.19 355 ALA A C 1
ATOM 2994 O O . ALA A 1 355 ? 1.890 3.520 -11.384 1.00 92.19 355 ALA A O 1
ATOM 2995 N N . ARG A 1 356 ? 1.255 2.871 -9.331 1.00 89.44 356 ARG A N 1
ATOM 2996 C CA . ARG A 1 356 ? -0.095 2.445 -9.735 1.00 89.44 356 ARG A CA 1
ATOM 2997 C C . ARG A 1 356 ? -0.962 3.604 -10.214 1.00 89.44 356 ARG A C 1
ATOM 2999 O O . ARG A 1 356 ? -1.725 3.441 -11.159 1.00 89.44 356 ARG A O 1
ATOM 3006 N N . HIS A 1 357 ? -0.886 4.752 -9.541 1.00 86.94 357 HIS A N 1
ATOM 3007 C CA . HIS A 1 357 ? -1.635 5.940 -9.953 1.00 86.94 357 HIS A CA 1
ATOM 3008 C C . HIS A 1 357 ? -1.151 6.464 -11.298 1.00 86.94 357 HIS A C 1
ATOM 3010 O O . HIS A 1 357 ? -1.980 6.703 -12.164 1.00 86.94 357 HIS A O 1
ATOM 3016 N N . SER A 1 358 ? 0.160 6.551 -11.504 1.00 89.44 358 SER A N 1
ATOM 3017 C CA . SER A 1 358 ? 0.763 6.921 -12.779 1.00 89.44 358 SER A CA 1
ATOM 3018 C C . SER A 1 358 ? 0.346 5.963 -13.889 1.00 89.44 358 SER A C 1
ATOM 3020 O O . SER A 1 358 ? -0.156 6.431 -14.899 1.00 89.44 358 SER A O 1
ATOM 3022 N N . PHE A 1 359 ? 0.469 4.643 -13.691 1.00 90.12 359 PHE A N 1
ATOM 3023 C CA . PHE A 1 359 ? 0.106 3.647 -14.709 1.00 90.12 359 PHE A CA 1
ATOM 3024 C C . PHE A 1 359 ? -1.352 3.798 -15.159 1.00 90.12 359 PHE A C 1
ATOM 3026 O O . PHE A 1 359 ? -1.634 3.912 -16.347 1.00 90.12 359 PHE A O 1
ATOM 3033 N N . LEU A 1 360 ? -2.280 3.877 -14.201 1.00 86.69 360 LEU A N 1
ATOM 3034 C CA . LEU A 1 360 ? -3.708 4.001 -14.492 1.00 86.69 360 LEU A CA 1
ATOM 3035 C C . LEU A 1 360 ? -4.076 5.348 -15.119 1.00 86.69 360 LEU A C 1
ATOM 3037 O O . LEU A 1 360 ? -4.867 5.391 -16.057 1.00 86.69 360 LEU A O 1
ATOM 3041 N N . THR A 1 361 ? -3.519 6.446 -14.607 1.00 83.88 361 THR A N 1
ATOM 3042 C CA . THR A 1 361 ? -3.803 7.790 -15.122 1.00 83.88 361 THR A CA 1
ATOM 3043 C C . THR A 1 361 ? -3.221 7.982 -16.521 1.00 83.88 361 THR A C 1
ATOM 3045 O O . THR A 1 361 ? -3.912 8.512 -17.387 1.00 83.88 361 THR A O 1
ATOM 3048 N N . ILE A 1 362 ? -1.985 7.535 -16.762 1.00 83.38 362 ILE A N 1
ATOM 3049 C CA . ILE A 1 362 ? -1.346 7.601 -18.082 1.00 83.38 362 ILE A CA 1
ATOM 3050 C C . ILE A 1 362 ? -2.069 6.676 -19.058 1.00 83.38 362 ILE A C 1
ATOM 3052 O O . ILE A 1 362 ? -2.396 7.121 -20.149 1.00 83.38 362 ILE A O 1
ATOM 3056 N N . GLY A 1 363 ? -2.393 5.440 -18.667 1.00 80.69 363 GLY A N 1
ATOM 3057 C CA . GLY A 1 363 ? -3.169 4.529 -19.511 1.00 80.69 363 GLY A CA 1
ATOM 3058 C C . GLY A 1 363 ? -4.511 5.132 -19.930 1.00 80.69 363 GLY A C 1
ATOM 3059 O O . GLY A 1 363 ? -4.862 5.095 -21.102 1.00 80.69 363 GLY A O 1
ATOM 3060 N N . ASN A 1 364 ? -5.218 5.785 -19.004 1.00 81.50 364 ASN A N 1
ATOM 3061 C CA . ASN A 1 364 ? -6.457 6.491 -19.328 1.00 81.50 364 ASN A CA 1
ATOM 3062 C C . ASN A 1 364 ? -6.231 7.708 -20.242 1.00 81.50 364 ASN A C 1
ATOM 3064 O O . ASN A 1 364 ? -7.093 8.022 -21.049 1.00 81.50 364 ASN A O 1
ATOM 3068 N N . TYR A 1 365 ? -5.108 8.419 -20.104 1.00 75.94 365 TYR A N 1
ATOM 3069 C CA . TYR A 1 365 ? -4.741 9.516 -21.010 1.00 75.94 365 TYR A CA 1
ATOM 3070 C C . TYR A 1 365 ? -4.380 9.020 -22.419 1.00 75.94 365 TYR A C 1
ATOM 3072 O O . TYR A 1 365 ? -4.579 9.739 -23.388 1.00 75.94 365 TYR A O 1
ATOM 3080 N N . LEU A 1 366 ? -3.868 7.794 -22.528 1.00 76.38 366 LEU A N 1
ATOM 3081 C CA . LEU A 1 366 ? -3.570 7.111 -23.789 1.00 76.38 366 LEU A CA 1
ATOM 3082 C C . LEU A 1 366 ? -4.784 6.347 -24.350 1.00 76.38 366 LEU A C 1
ATOM 3084 O O . LEU A 1 366 ? -4.607 5.439 -25.157 1.00 76.38 366 LEU A O 1
ATOM 3088 N N . ASP A 1 367 ? -5.996 6.678 -23.894 1.00 75.62 367 ASP A N 1
ATOM 3089 C CA . ASP A 1 367 ? -7.264 6.086 -24.334 1.00 75.62 367 ASP A CA 1
ATOM 3090 C C . ASP A 1 367 ? -7.342 4.548 -24.194 1.00 75.62 367 ASP A C 1
ATOM 3092 O O . ASP A 1 367 ? -8.118 3.881 -24.884 1.00 75.62 367 ASP A O 1
ATOM 3096 N N . VAL A 1 368 ? -6.583 3.955 -23.260 1.00 74.75 368 VAL A N 1
ATOM 3097 C CA . VAL A 1 368 ? -6.713 2.525 -22.939 1.00 74.75 368 VAL A CA 1
ATOM 3098 C C . VAL A 1 368 ? -8.107 2.276 -22.349 1.00 74.75 368 VAL A C 1
ATOM 3100 O O . VAL A 1 368 ? -8.493 2.966 -21.396 1.00 74.75 368 VAL A O 1
ATOM 3103 N N . PRO A 1 369 ? -8.866 1.276 -22.845 1.00 76.94 369 PRO A N 1
ATOM 3104 C CA . PRO A 1 369 ? -10.215 1.014 -22.369 1.00 76.94 369 PRO A CA 1
ATOM 3105 C C . PRO A 1 369 ? -10.277 0.852 -20.850 1.00 76.94 369 PRO A C 1
ATOM 3107 O O . PRO A 1 369 ? -9.532 0.079 -20.247 1.00 76.94 369 PRO A O 1
ATOM 3110 N N . PHE A 1 370 ? -11.221 1.549 -20.220 1.00 73.38 370 PHE A N 1
ATOM 3111 C CA . PHE A 1 370 ? -11.354 1.563 -18.764 1.00 73.38 370 PHE A CA 1
ATOM 3112 C C . PHE A 1 370 ? -11.557 0.158 -18.166 1.00 73.38 370 PHE A C 1
ATOM 3114 O O . PHE A 1 370 ? -11.027 -0.143 -17.095 1.00 73.38 370 PHE A O 1
ATOM 3121 N N . GLY A 1 371 ? -12.298 -0.714 -18.864 1.00 71.81 371 GLY A N 1
ATOM 3122 C CA . GLY A 1 371 ? -12.478 -2.116 -18.473 1.00 71.81 371 GLY A CA 1
ATOM 3123 C C . GLY A 1 371 ? -11.152 -2.876 -18.404 1.00 71.81 371 GLY A C 1
ATOM 3124 O O . GLY A 1 371 ? -10.876 -3.520 -17.394 1.00 71.81 371 GLY A O 1
ATOM 3125 N N . LEU A 1 372 ? -10.295 -2.692 -19.413 1.00 74.69 372 LEU A N 1
ATOM 3126 C CA . LEU A 1 372 ? -8.958 -3.279 -19.460 1.00 74.69 372 LEU A CA 1
ATOM 3127 C C . LEU A 1 372 ? -8.072 -2.723 -18.334 1.00 74.69 372 LEU A C 1
ATOM 3129 O O . LEU A 1 372 ? -7.468 -3.487 -17.594 1.00 74.69 372 LEU A O 1
ATOM 3133 N N . LEU A 1 373 ? -8.060 -1.406 -18.095 1.00 79.31 373 LEU A N 1
ATOM 3134 C CA . LEU A 1 373 ? -7.309 -0.821 -16.969 1.00 79.31 373 LEU A CA 1
ATOM 3135 C C . LEU A 1 373 ? -7.762 -1.358 -15.599 1.00 79.31 373 LEU A C 1
ATOM 3137 O O . LEU A 1 373 ? -6.942 -1.525 -14.690 1.00 79.31 373 LEU A O 1
ATOM 3141 N N . ALA A 1 374 ? -9.061 -1.615 -15.422 1.00 77.12 374 ALA A N 1
ATOM 3142 C CA . ALA A 1 374 ? -9.594 -2.190 -14.189 1.00 77.12 374 ALA A CA 1
ATOM 3143 C C . ALA A 1 374 ? -9.139 -3.640 -13.994 1.00 77.12 374 ALA A C 1
ATOM 3145 O O . ALA A 1 374 ? -8.791 -4.011 -12.867 1.00 77.12 374 ALA A O 1
ATOM 3146 N N . GLU A 1 375 ? -9.115 -4.419 -15.073 1.00 75.06 375 GLU A N 1
ATOM 3147 C CA . GLU A 1 375 ? -8.611 -5.790 -15.105 1.00 75.06 375 GLU A CA 1
ATOM 3148 C C . GLU A 1 375 ? -7.118 -5.843 -14.762 1.00 75.06 375 GLU A C 1
ATOM 3150 O O . GLU A 1 375 ? -6.758 -6.472 -13.765 1.00 75.06 375 GLU A O 1
ATOM 3155 N N . LEU A 1 376 ? -6.284 -5.067 -15.465 1.00 78.00 376 LEU A N 1
ATOM 3156 C CA . LEU A 1 376 ? -4.832 -4.985 -15.238 1.00 78.00 376 LEU A CA 1
ATOM 3157 C C . LEU A 1 376 ? -4.492 -4.575 -13.791 1.00 78.00 376 LEU A C 1
ATOM 3159 O O . LEU A 1 376 ? -3.595 -5.112 -13.147 1.00 78.00 376 LEU A O 1
ATOM 3163 N N . ALA A 1 377 ? -5.256 -3.652 -13.197 1.00 74.44 377 ALA A N 1
ATOM 3164 C CA . ALA A 1 377 ? -5.038 -3.260 -11.802 1.00 74.44 377 ALA A CA 1
ATOM 3165 C C . ALA A 1 377 ? -5.643 -4.220 -10.760 1.00 74.44 377 ALA A C 1
ATOM 3167 O O . ALA A 1 377 ? -5.482 -3.965 -9.552 1.00 74.44 377 ALA A O 1
ATOM 3168 N N . ALA A 1 378 ? -6.342 -5.279 -11.186 1.00 74.44 378 ALA A N 1
ATOM 3169 C CA . ALA A 1 378 ? -7.164 -6.166 -10.360 1.00 74.44 378 ALA A CA 1
ATOM 3170 C C . ALA A 1 378 ? -8.142 -5.385 -9.458 1.00 74.44 378 ALA A C 1
ATOM 3172 O O . ALA A 1 378 ? -8.282 -5.627 -8.247 1.00 74.44 378 ALA A O 1
ATOM 3173 N N . HIS A 1 379 ? -8.777 -4.366 -10.035 1.00 70.62 379 HIS A N 1
ATOM 3174 C CA . HIS A 1 379 ? -9.770 -3.500 -9.404 1.00 70.62 379 HIS A CA 1
ATOM 3175 C C . HIS A 1 379 ? -11.191 -3.893 -9.840 1.00 70.62 379 HIS A C 1
ATOM 3177 O O . HIS A 1 379 ? -11.390 -4.761 -10.679 1.00 70.62 379 HIS A O 1
ATOM 3183 N N . ASP A 1 380 ? -12.211 -3.359 -9.171 1.00 65.81 380 ASP A N 1
ATOM 3184 C CA . ASP A 1 380 ? -13.562 -3.321 -9.743 1.00 65.81 380 ASP A CA 1
ATOM 3185 C C . ASP A 1 380 ? -13.792 -1.964 -10.425 1.00 65.81 380 ASP A C 1
ATOM 3187 O O . ASP A 1 380 ? -13.104 -0.978 -10.129 1.00 65.81 380 ASP A O 1
ATOM 3191 N N . HIS A 1 381 ? -14.750 -1.930 -11.353 1.00 58.91 381 HIS A N 1
ATOM 3192 C CA . HIS A 1 381 ? -15.036 -0.768 -12.196 1.00 58.91 381 HIS A CA 1
ATOM 3193 C C . HIS A 1 381 ? -15.343 0.489 -11.356 1.00 58.91 381 HIS A C 1
ATOM 3195 O O . HIS A 1 381 ? -14.787 1.565 -11.581 1.00 58.91 381 HIS A O 1
ATOM 3201 N N . THR A 1 382 ? -16.158 0.340 -10.309 1.00 61.91 382 THR A N 1
ATOM 3202 C CA . THR A 1 382 ? -16.555 1.422 -9.391 1.00 61.91 382 THR A CA 1
ATOM 3203 C C . THR A 1 382 ? -15.371 1.992 -8.609 1.00 61.91 382 THR A C 1
ATOM 3205 O O . THR A 1 382 ? -15.262 3.207 -8.409 1.00 61.91 382 THR A O 1
ATOM 3208 N N . SER A 1 383 ? -14.455 1.134 -8.162 1.00 62.12 383 SER A N 1
ATOM 3209 C CA . SER A 1 383 ? -13.242 1.546 -7.465 1.00 62.12 383 SER A CA 1
ATOM 3210 C C . SER A 1 383 ? -12.367 2.379 -8.384 1.00 62.12 383 SER A C 1
ATOM 3212 O O . SER A 1 383 ? -11.947 3.461 -7.973 1.00 62.12 383 SER A O 1
ATOM 3214 N N . LEU A 1 384 ? -12.124 1.921 -9.618 1.00 65.19 384 LEU A N 1
ATOM 3215 C CA . LEU A 1 384 ? -11.286 2.637 -10.582 1.00 65.19 384 LEU A CA 1
ATOM 3216 C C . LEU A 1 384 ? -11.884 4.003 -10.973 1.00 65.19 384 LEU A C 1
ATOM 3218 O O . LEU A 1 384 ? -11.137 4.973 -11.078 1.00 65.19 384 LEU A O 1
ATOM 3222 N N . GLN A 1 385 ? -13.214 4.141 -11.058 1.00 61.44 385 GLN A N 1
ATOM 3223 C CA . GLN A 1 385 ? -13.853 5.422 -11.401 1.00 61.44 385 GLN A CA 1
ATOM 3224 C C . GLN A 1 385 ? -13.559 6.469 -10.329 1.00 61.44 385 GLN A C 1
ATOM 3226 O O . GLN A 1 385 ? -13.186 7.601 -10.618 1.00 61.44 385 GLN A O 1
ATOM 3231 N N . ASN A 1 386 ? -13.639 6.076 -9.058 1.00 62.78 386 ASN A N 1
ATOM 3232 C CA . ASN A 1 386 ? -13.267 6.958 -7.955 1.00 62.78 386 ASN A CA 1
ATOM 3233 C C . ASN A 1 386 ? -11.762 7.274 -7.915 1.00 62.78 386 ASN A C 1
ATOM 3235 O O . ASN A 1 386 ? -11.383 8.285 -7.328 1.00 62.78 386 ASN A O 1
ATOM 3239 N N . TYR A 1 387 ? -10.908 6.436 -8.514 1.00 61.28 387 TYR A N 1
ATOM 3240 C CA . TYR A 1 387 ? -9.480 6.727 -8.666 1.00 61.28 387 TYR A CA 1
ATOM 3241 C C . TYR A 1 387 ? -9.209 7.764 -9.763 1.00 61.28 387 TYR A C 1
ATOM 3243 O O . TYR A 1 387 ? -8.339 8.605 -9.556 1.00 61.28 387 TYR A O 1
ATOM 3251 N N . LEU A 1 388 ? -9.942 7.728 -10.881 1.00 66.44 388 LEU A N 1
ATOM 3252 C CA . LEU A 1 388 ? -9.694 8.599 -12.037 1.00 66.44 388 LEU A CA 1
ATOM 3253 C C . LEU A 1 388 ? -10.450 9.935 -12.005 1.00 66.44 388 LEU A C 1
ATOM 3255 O O . LEU A 1 388 ? -9.987 10.885 -12.627 1.00 66.44 388 LEU A O 1
ATOM 3259 N N . LYS A 1 389 ? -11.516 10.071 -11.199 1.00 63.19 389 LYS A N 1
ATOM 3260 C CA . LYS A 1 389 ? -12.283 11.328 -11.027 1.00 63.19 389 LYS A CA 1
ATOM 3261 C C . LYS A 1 389 ? -11.426 12.578 -10.770 1.00 63.19 389 LYS A C 1
ATOM 3263 O O . LYS A 1 389 ? -11.803 13.668 -11.183 1.00 63.19 389 LYS A O 1
ATOM 3268 N N . GLY A 1 390 ? -10.284 12.439 -10.089 1.00 56.88 390 GLY A N 1
ATOM 3269 C CA . GLY A 1 390 ? -9.361 13.552 -9.819 1.00 56.88 390 GLY A CA 1
ATOM 3270 C C . GLY A 1 390 ? -8.510 13.993 -11.019 1.00 56.88 390 GLY A C 1
ATOM 3271 O O . GLY A 1 390 ? -7.937 15.076 -10.988 1.00 56.88 390 GLY A O 1
ATOM 3272 N N . PHE A 1 391 ? -8.442 13.181 -12.076 1.00 57.59 391 PHE A N 1
ATOM 3273 C CA . PHE A 1 391 ? -7.549 13.364 -13.226 1.00 57.59 391 PHE A CA 1
ATOM 3274 C C . PHE A 1 391 ? -8.288 13.749 -14.520 1.00 57.59 391 PHE A C 1
ATOM 3276 O O . PHE A 1 391 ? -7.655 14.050 -15.528 1.00 57.59 391 PHE A O 1
ATOM 3283 N N . GLU A 1 392 ? -9.623 13.820 -14.495 1.00 58.28 392 GLU A N 1
ATOM 3284 C CA . GLU A 1 392 ? -10.463 14.099 -15.672 1.00 58.28 392 GLU A CA 1
ATOM 3285 C C . GLU A 1 392 ? -10.350 15.536 -16.214 1.00 58.28 392 GLU A C 1
ATOM 3287 O O . GLU A 1 392 ? -10.855 15.822 -17.297 1.00 58.28 392 GLU A O 1
ATOM 3292 N N . LYS A 1 393 ? -9.716 16.471 -15.493 1.00 59.16 393 LYS A N 1
ATOM 3293 C CA . LYS A 1 393 ? -9.727 17.895 -15.874 1.00 59.16 393 LYS A CA 1
ATOM 3294 C C . LYS A 1 393 ? -8.984 18.163 -17.189 1.00 59.16 393 LYS A C 1
ATOM 3296 O O . LYS A 1 393 ? -9.490 18.910 -18.017 1.00 59.16 393 LYS A O 1
ATOM 3301 N N . LYS A 1 394 ? -7.812 17.552 -17.398 1.00 58.62 394 LYS A N 1
ATOM 3302 C CA . LYS A 1 394 ? -6.991 17.781 -18.601 1.00 58.62 394 LYS A CA 1
ATOM 3303 C C . LYS A 1 394 ? -7.600 17.140 -19.863 1.00 58.62 394 LYS A C 1
ATOM 3305 O O . LYS A 1 394 ? -7.774 17.876 -20.831 1.00 58.62 394 LYS A O 1
ATOM 3310 N N . PRO A 1 395 ? -8.045 15.865 -19.847 1.00 59.34 395 PRO A N 1
ATOM 3311 C CA . PRO A 1 395 ? -8.765 15.278 -20.980 1.00 59.34 395 PRO A CA 1
ATOM 3312 C C . PRO A 1 395 ? -10.047 16.036 -21.339 1.00 59.34 395 PRO A C 1
ATOM 3314 O O . PRO A 1 395 ? -10.323 16.237 -22.514 1.00 59.34 395 PRO A O 1
ATOM 3317 N N . LYS A 1 396 ? -10.804 16.533 -20.346 1.00 61.19 396 LYS A N 1
ATOM 3318 C CA . LYS A 1 396 ? -11.990 17.372 -20.598 1.00 61.19 396 LYS A CA 1
ATOM 3319 C C . LYS A 1 396 ? -11.640 18.678 -21.307 1.00 61.19 396 LYS A C 1
ATOM 3321 O O . LYS A 1 396 ? -12.351 19.069 -22.221 1.00 61.19 396 LYS A O 1
ATOM 3326 N N . LEU A 1 397 ? -10.555 19.347 -20.915 1.00 65.00 397 LEU A N 1
ATOM 3327 C CA . LEU A 1 397 ? -10.106 20.578 -21.575 1.00 65.00 397 LEU A CA 1
ATOM 3328 C C . LEU A 1 397 ? -9.613 20.317 -23.004 1.00 65.00 397 LEU A C 1
ATOM 3330 O O . LEU A 1 397 ? -9.943 21.086 -23.901 1.00 65.00 397 LEU A O 1
ATOM 3334 N N . GLU A 1 398 ? -8.869 19.233 -23.231 1.00 67.38 398 GLU A N 1
ATOM 3335 C CA . GLU A 1 398 ? -8.415 18.840 -24.572 1.00 67.38 398 GLU A CA 1
ATOM 3336 C C . GLU A 1 398 ? -9.586 18.420 -25.471 1.00 67.38 398 GLU A C 1
ATOM 3338 O O . GLU A 1 398 ? -9.637 18.836 -26.626 1.00 67.38 398 GLU A O 1
ATOM 3343 N N . ALA A 1 399 ? -10.560 17.671 -24.946 1.00 66.12 399 ALA A N 1
ATOM 3344 C CA . ALA A 1 399 ? -11.787 17.320 -25.659 1.00 66.12 399 ALA A CA 1
ATOM 3345 C C . ALA A 1 399 ? -12.626 18.563 -25.983 1.00 66.12 399 ALA A C 1
ATOM 3347 O O . ALA A 1 399 ? -13.034 18.736 -27.126 1.00 66.12 399 ALA A O 1
ATOM 3348 N N . ASN A 1 400 ? -12.810 19.471 -25.020 1.00 72.38 400 ASN A N 1
ATOM 3349 C CA . ASN A 1 400 ? -13.507 20.736 -25.247 1.00 72.38 400 ASN A CA 1
ATOM 3350 C C . ASN A 1 400 ? -12.796 21.589 -26.302 1.00 72.38 400 ASN A C 1
ATOM 3352 O O . ASN A 1 400 ? -13.462 22.152 -27.160 1.00 72.38 400 ASN A O 1
ATOM 3356 N N . ARG A 1 401 ? -11.457 21.656 -26.279 1.00 72.56 401 ARG A N 1
ATOM 3357 C CA . ARG A 1 401 ? -10.669 22.360 -27.300 1.00 72.56 401 ARG A CA 1
ATOM 3358 C C . ARG A 1 401 ? -10.832 21.720 -28.676 1.00 72.56 401 ARG A C 1
ATOM 3360 O O . ARG A 1 401 ? -11.010 22.440 -29.646 1.00 72.56 401 ARG A O 1
ATOM 3367 N N . LYS A 1 402 ? -10.792 20.387 -28.765 1.00 72.94 402 LYS A N 1
ATOM 3368 C CA . LYS A 1 402 ? -11.039 19.665 -30.022 1.00 72.94 402 LYS A CA 1
ATOM 3369 C C . LYS A 1 402 ? -12.436 19.961 -30.562 1.00 72.94 402 LYS A C 1
ATOM 3371 O O . LYS A 1 402 ? -12.534 20.283 -31.732 1.00 72.94 402 LYS A O 1
ATOM 3376 N N . ILE A 1 403 ? -13.472 19.902 -29.717 1.00 71.38 403 ILE A N 1
ATOM 3377 C CA . ILE A 1 403 ? -14.865 20.211 -30.085 1.00 71.38 403 ILE A CA 1
ATOM 3378 C C . ILE A 1 403 ? -15.007 21.670 -30.537 1.00 71.38 403 ILE A C 1
ATOM 3380 O O . ILE A 1 403 ? -15.646 21.933 -31.547 1.00 71.38 403 ILE A O 1
ATOM 3384 N N . TRP A 1 404 ? -14.408 22.610 -29.804 1.00 74.44 404 TRP A N 1
ATOM 3385 C CA . TRP A 1 404 ? -14.461 24.039 -30.120 1.00 74.44 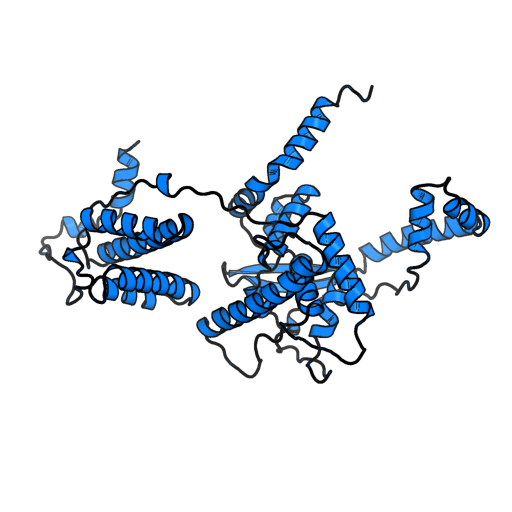404 TRP A CA 1
ATOM 3386 C C . TRP A 1 404 ? -13.784 24.360 -31.457 1.00 74.44 404 TRP A C 1
ATOM 3388 O O . TRP A 1 404 ? -14.334 25.101 -32.262 1.00 74.44 404 TRP A O 1
ATOM 3398 N N . ASN A 1 405 ? -12.634 23.741 -31.721 1.00 76.25 405 ASN A N 1
ATOM 3399 C CA . ASN A 1 405 ? -11.842 23.965 -32.929 1.00 76.25 405 ASN A CA 1
ATOM 3400 C C . ASN A 1 405 ? -12.287 23.091 -34.122 1.00 76.25 405 ASN A C 1
ATOM 3402 O O . ASN A 1 405 ? -11.569 23.022 -35.118 1.00 76.25 405 ASN A O 1
ATOM 3406 N N . LEU A 1 406 ? -13.433 22.395 -34.048 1.00 61.66 406 LEU A N 1
ATOM 3407 C CA . LEU A 1 406 ? -13.950 21.592 -35.170 1.00 61.66 406 LEU A CA 1
ATOM 3408 C C . LEU A 1 406 ? -14.234 22.443 -36.420 1.00 61.66 406 LEU A C 1
ATOM 3410 O O . LEU A 1 406 ? -14.182 21.903 -37.518 1.00 61.66 406 LEU A O 1
ATOM 3414 N N . GLY A 1 407 ? -14.508 23.743 -36.255 1.00 54.09 407 GLY A N 1
ATOM 3415 C CA . GLY A 1 407 ? -14.762 24.684 -37.353 1.00 54.09 407 GLY A CA 1
ATOM 3416 C C . GLY A 1 407 ? -13.527 25.410 -37.901 1.00 54.09 407 GLY A C 1
ATOM 3417 O O . GLY A 1 407 ? -13.667 26.165 -38.852 1.00 54.09 407 GLY A O 1
ATOM 3418 N N . ASP A 1 408 ? -12.337 25.195 -37.330 1.00 55.50 408 ASP A N 1
ATOM 3419 C CA . ASP A 1 408 ? -11.105 25.897 -37.741 1.00 55.50 408 ASP A CA 1
ATOM 3420 C C . ASP A 1 408 ? -10.251 25.085 -38.741 1.00 55.50 408 ASP A C 1
ATOM 3422 O O . ASP A 1 408 ? -9.145 25.496 -39.087 1.00 55.50 408 ASP A O 1
ATOM 3426 N N . ASN A 1 409 ? -10.733 23.912 -39.173 1.00 48.22 409 ASN A N 1
ATOM 3427 C CA . ASN A 1 409 ? -10.068 23.028 -40.142 1.00 48.22 409 ASN A CA 1
ATOM 3428 C C . ASN A 1 409 ? -10.831 22.918 -41.483 1.00 48.22 409 ASN A C 1
ATOM 3430 O O . ASN A 1 409 ? -10.686 21.902 -42.167 1.00 48.22 409 ASN A O 1
ATOM 3434 N N . GLU A 1 410 ? -11.642 23.919 -41.846 1.00 38.78 410 GLU A N 1
ATOM 3435 C CA . GLU A 1 410 ? -12.135 24.090 -43.228 1.00 38.78 410 GLU A CA 1
ATOM 3436 C C . GLU A 1 410 ? -11.222 25.008 -44.045 1.00 38.78 410 GLU A C 1
ATOM 3438 O O . GLU A 1 410 ? -10.897 26.117 -43.559 1.00 38.78 410 GLU A O 1
#

Sequence (410 aa):
NRIKEYYSVFNDYDVEFIISDKPINKYPGPGITDFYNLIQLKIDSYTRWNSKANLIQFKNTLLKIYGDKLPINKINQIFLNDFIEQLKKTKSVPQTKVNLKNFFKIYNFAIKQGYMQYRPLEYNKKDFTYHIEKRALSIDEIRILQKQWKDLTLYKNGNTYTYELNNPLNALSIFLMMYAMQGIAPCDIALLKVKDFKVSGSIPPIINDDSFNNIYDLIIRDENSNLAKHYLTRFTKQQFKELAKRKKSLAQYDKENEKIYCIKTVRKKTGKLVDIEQYYDILNPLIEDYFYKLDGTEKNENDYFLNVFKTDKTYTDKQIYIKTKVAFLQLNKTLKEYLGKIYGFDVSNFSYYCARHSFLTIGNYLDVPFGLLAELAAHDHTSLQNYLKGFEKKPKLEANRKIWNLGDNE

Organism: NCBI:txid433724